Protein AF-A0A653CVF6-F1 (afdb_monomer_lite)

Sequence (387 aa):
MKTRGYSENIIELCKRVDDKYLALLEDASQYLYGKEYNTDMNFNVKDFKFKRKFVDRNDIENHLSHECTITSTSISDYILNSLPCSSTDSDLVTKSVVGARFLEAVSFLCPHFQRCCTLDNVTNKWSKVCDRFSQASNTLWQNWLENEVRQTEVTCEKLQDISQRKMISIYTRWDEIEIQEQTDDEKVFKSQIRVPLKPSLTLSEILDQLNENLSKVLPHTLPKQVYLQFIEKNVFAILRHYKIYAESDLNQKQALQFLFDVKFLATFCIPRENSQLVTYSQDICDKFRSKVDPFDLDVFYPYLQSNVKRAVGQSQIILGCLLPSSHHLASLGISEKNKEQEQNPSLLALSTPSITTWFSLLPISVPTPKSAAGQLTSKKSAKHYSI

Organism: Callosobruchus maculatus (NCBI:txid64391)

InterPro domains:
  IPR033370 Conserved oligomeric Golgi complex subunit 1 [PTHR31658] (1-383)

Secondary structure (DSSP, 8-state):
-------HHHHHHHHHHHHHHHHHHHHHHHHHHSS---TT--S----TTTTTT-TTHHHHHHHHHHHHHHHHHHHHHHHHHHGGG-SSHHHHHHHHHHHHHHHHHHHHH-HHHHHHHHTTS-HHHHHHHHHHHHHHHHHHHHHHHHHHHHHHHHHHHGGG---HHHHHHHPPPEEEEEEEEE-TTS-EEEEEEEEE-S--HHHHHHHHHHHHHHHHH-GGGS-HHHHHHHHHHHHHHHHHHHHHHHHS---HHHHHHHHHHHHHHHHHT--TT-HHHHHHHHHHHHHHHTTS-HHHHHHHHHHHHHHHHHHHHHHTTTSGGG-S-HHHHHTTTTTTSGGGT-SS--SSTT-PPPSS-SSPPP-------------------------

pLDDT: mean 73.24, std 17.96, range [27.92, 94.69]

Radius of gyration: 32.8 Å; chains: 1; bounding box: 79×92×91 Å

Foldseek 3Di:
DPCLPDDPVLLVVLVVVLVVLQVVVQVLCCVQPVDGDDPPDPLPPPPPVSCPPCVCNLVVLVVLLVVLLVVLVVLLVCLVVVLVPDPDLVVSLVSLLNLLSSLVCNLPSRVSSQCSNCSNVPNVSSVVSNVSSNVSSVVSLVSNLVVLLVVLLVLLVVVVCPPPVVVVQFDDAWDWDWDWDDDPPRDTDTDIDTAHQEATPSLVVSLLVLLVSCVVSPLVNDDLVSLLCSLVSSLVSNLVSLQVVLPDQDDQRRLRNSLLNLLLSCLQQNAPVCVPSNVSSVVSNVSSVVNHDPVSCVVHVVVSVVSSLVRSLLCCVVSVSSGSDPVSNVVSVSPPPCPVPPPDDDNDVPDDDDVDDPDDPDDPPDPDDDDDDDDDDDDDDDDDDDD

Structure (mmCIF, N/CA/C/O backbone):
data_AF-A0A653CVF6-F1
#
_entry.id   AF-A0A653CVF6-F1
#
loop_
_atom_site.group_PDB
_atom_site.id
_atom_site.type_symbol
_atom_site.label_atom_id
_atom_site.label_alt_id
_atom_site.label_comp_id
_atom_site.label_asym_id
_atom_site.label_entity_id
_atom_site.label_seq_id
_atom_site.pdbx_PDB_ins_code
_atom_site.Cartn_x
_atom_site.Cartn_y
_atom_site.Cartn_z
_atom_site.occupancy
_atom_site.B_iso_or_equiv
_atom_site.auth_seq_id
_atom_site.auth_comp_id
_atom_site.auth_asym_id
_atom_site.auth_atom_id
_atom_site.pdbx_PDB_model_num
ATOM 1 N N . MET A 1 1 ? 8.996 -17.954 -12.854 1.00 39.12 1 MET A N 1
ATOM 2 C CA . MET A 1 1 ? 8.985 -16.492 -13.079 1.00 39.12 1 MET A CA 1
ATOM 3 C C . MET A 1 1 ? 7.988 -15.878 -12.113 1.00 39.12 1 MET A C 1
ATOM 5 O O . MET A 1 1 ? 6.838 -16.289 -12.140 1.00 39.12 1 MET A O 1
ATOM 9 N N . LYS A 1 2 ? 8.411 -14.978 -11.214 1.00 41.69 2 LYS A N 1
ATOM 10 C CA . LYS A 1 2 ? 7.461 -14.236 -10.366 1.00 41.69 2 LYS A CA 1
ATOM 11 C C . LYS A 1 2 ? 6.550 -13.440 -11.304 1.00 41.69 2 LYS A C 1
ATOM 13 O O . LYS A 1 2 ? 7.068 -12.727 -12.158 1.00 41.69 2 LYS A O 1
ATOM 18 N N . THR A 1 3 ? 5.239 -13.602 -11.201 1.00 53.44 3 THR A N 1
ATOM 19 C CA . THR A 1 3 ? 4.249 -12.828 -11.957 1.00 53.44 3 THR A CA 1
ATOM 20 C C . THR A 1 3 ? 4.376 -11.362 -11.552 1.00 53.44 3 THR A C 1
ATOM 22 O O . THR A 1 3 ? 3.858 -10.945 -10.525 1.00 53.44 3 THR A O 1
ATOM 25 N N . ARG A 1 4 ? 5.138 -10.579 -12.322 1.00 65.06 4 ARG A N 1
ATOM 26 C CA . ARG A 1 4 ? 5.381 -9.150 -12.052 1.00 65.06 4 ARG A CA 1
ATOM 27 C C . ARG A 1 4 ? 4.236 -8.240 -12.516 1.00 65.06 4 ARG A C 1
ATOM 29 O O . ARG A 1 4 ? 4.361 -7.027 -12.432 1.00 65.06 4 ARG A O 1
ATOM 36 N N . GLY A 1 5 ? 3.135 -8.834 -12.987 1.00 64.81 5 GLY A N 1
ATOM 37 C CA . GLY A 1 5 ? 1.898 -8.141 -13.357 1.00 64.81 5 GLY A CA 1
ATOM 38 C C . GLY A 1 5 ? 2.063 -7.076 -14.439 1.00 64.81 5 GLY A C 1
ATOM 39 O O . GLY A 1 5 ? 1.361 -6.072 -14.406 1.00 64.81 5 GLY A O 1
ATOM 40 N N . TYR A 1 6 ? 2.993 -7.264 -15.380 1.00 78.06 6 TYR A N 1
ATOM 41 C CA . TYR A 1 6 ? 3.102 -6.374 -16.534 1.00 78.06 6 TYR A CA 1
ATOM 42 C C . TYR A 1 6 ? 1.909 -6.585 -17.468 1.00 78.06 6 TYR A C 1
ATOM 44 O O . TYR A 1 6 ? 1.552 -7.724 -17.772 1.00 78.06 6 TYR A O 1
ATOM 52 N N . SER A 1 7 ? 1.306 -5.490 -17.928 1.00 81.69 7 SER A N 1
ATOM 53 C CA . SER A 1 7 ? 0.265 -5.545 -18.951 1.00 81.69 7 SER A CA 1
ATOM 54 C C . SER A 1 7 ? 0.862 -5.910 -20.312 1.00 81.69 7 SER A C 1
ATOM 56 O O . SER A 1 7 ? 2.024 -5.612 -20.596 1.00 81.69 7 SER A O 1
ATOM 58 N N . GLU A 1 8 ? 0.057 -6.528 -21.175 1.00 82.69 8 GLU A N 1
ATOM 59 C CA . GLU A 1 8 ? 0.472 -6.934 -22.524 1.00 82.69 8 GLU A CA 1
ATOM 60 C C . GLU A 1 8 ? 1.000 -5.751 -23.351 1.00 82.69 8 GLU A C 1
ATOM 62 O O . GLU A 1 8 ? 2.041 -5.860 -23.995 1.00 82.69 8 GLU A O 1
ATOM 67 N N . ASN A 1 9 ? 0.378 -4.578 -23.208 1.00 84.69 9 ASN A N 1
ATOM 68 C CA . ASN A 1 9 ? 0.816 -3.341 -23.860 1.00 84.69 9 ASN A CA 1
ATOM 69 C C . ASN A 1 9 ? 2.223 -2.901 -23.422 1.00 84.69 9 ASN A C 1
ATOM 71 O O . ASN A 1 9 ? 3.008 -2.440 -24.248 1.00 84.69 9 ASN A O 1
ATOM 75 N N . ILE A 1 10 ? 2.559 -3.038 -22.132 1.00 83.62 10 ILE A N 1
ATOM 76 C CA . ILE A 1 10 ? 3.904 -2.709 -21.629 1.00 83.62 10 ILE A CA 1
ATOM 77 C C . ILE A 1 10 ? 4.922 -3.704 -22.186 1.00 83.62 10 ILE A C 1
ATOM 79 O O . ILE A 1 10 ? 6.012 -3.303 -22.585 1.00 83.62 10 ILE A O 1
ATOM 83 N N . ILE A 1 11 ? 4.561 -4.987 -22.262 1.00 84.94 11 ILE A N 1
ATOM 84 C CA . ILE A 1 11 ? 5.428 -6.025 -22.827 1.00 84.94 11 ILE A CA 1
ATOM 85 C C . ILE A 1 11 ? 5.694 -5.753 -24.312 1.00 84.94 11 ILE A C 1
ATOM 87 O O . ILE A 1 11 ? 6.844 -5.806 -24.740 1.00 84.94 11 ILE A O 1
ATOM 91 N N . GLU A 1 12 ? 4.664 -5.429 -25.095 1.00 86.38 12 GLU A N 1
ATOM 92 C CA . GLU A 1 12 ? 4.825 -5.036 -26.498 1.00 86.38 12 GLU A CA 1
ATOM 93 C C . GLU A 1 12 ? 5.693 -3.789 -26.657 1.00 86.38 12 GLU A C 1
ATOM 95 O O . GLU A 1 12 ? 6.553 -3.747 -27.536 1.00 86.38 12 GLU A O 1
ATOM 100 N N . LEU A 1 13 ? 5.495 -2.777 -25.810 1.00 85.75 13 LEU A N 1
ATOM 101 C CA . LEU A 1 13 ? 6.293 -1.558 -25.856 1.00 85.75 13 LEU A CA 1
ATOM 102 C C . LEU A 1 13 ? 7.770 -1.853 -25.564 1.00 85.75 13 LEU A C 1
ATOM 104 O O . LEU A 1 13 ? 8.637 -1.395 -26.307 1.00 85.75 13 LEU A O 1
ATOM 108 N N . CYS A 1 14 ? 8.059 -2.657 -24.536 1.00 85.19 14 CYS A N 1
ATOM 109 C CA . CYS A 1 14 ? 9.417 -3.102 -24.230 1.00 85.19 14 CYS A CA 1
ATOM 110 C C . CYS A 1 14 ? 10.033 -3.894 -25.389 1.00 85.19 14 CYS A C 1
ATOM 112 O O . CYS A 1 14 ? 11.186 -3.640 -25.721 1.00 85.19 14 CYS A O 1
ATOM 114 N N . LYS A 1 15 ? 9.273 -4.780 -26.049 1.00 85.88 15 LYS A N 1
ATOM 115 C CA . LYS A 1 15 ? 9.740 -5.506 -27.244 1.00 85.88 15 LYS A CA 1
ATOM 116 C C . LYS A 1 15 ? 10.116 -4.556 -28.377 1.00 85.88 15 LYS A C 1
ATOM 118 O O . LYS A 1 15 ? 11.234 -4.617 -28.854 1.00 85.88 15 LYS A O 1
ATOM 123 N N . ARG A 1 16 ? 9.248 -3.600 -28.734 1.00 87.06 16 ARG A N 1
ATOM 124 C CA . ARG A 1 16 ? 9.542 -2.624 -29.806 1.00 87.06 16 ARG A CA 1
ATOM 125 C C . ARG A 1 16 ? 10.779 -1.775 -29.514 1.00 87.06 16 ARG A C 1
ATOM 127 O O . ARG A 1 16 ? 11.467 -1.351 -30.438 1.00 87.06 16 ARG A O 1
ATOM 134 N N . VAL A 1 17 ? 11.023 -1.459 -28.242 1.00 84.06 17 VAL A N 1
ATOM 135 C CA . VAL A 1 17 ? 12.241 -0.757 -27.820 1.00 84.06 17 VAL A CA 1
ATOM 136 C C . VAL A 1 17 ? 13.450 -1.679 -27.958 1.00 84.06 17 VAL A C 1
ATOM 138 O O . VAL A 1 17 ? 14.455 -1.275 -28.535 1.00 84.06 17 VAL A O 1
ATOM 141 N N . ASP A 1 18 ? 13.346 -2.915 -27.478 1.00 86.38 18 ASP A N 1
ATOM 142 C CA . ASP A 1 18 ? 14.430 -3.895 -27.512 1.00 86.38 18 ASP A CA 1
ATOM 143 C C . ASP A 1 18 ? 14.799 -4.319 -28.944 1.00 86.38 18 ASP A C 1
ATOM 145 O O . ASP A 1 18 ? 15.982 -4.420 -29.245 1.00 86.38 18 ASP A O 1
ATOM 149 N N . ASP A 1 19 ? 13.828 -4.435 -29.856 1.00 85.56 19 ASP A N 1
ATOM 150 C CA . ASP A 1 19 ? 14.039 -4.736 -31.281 1.00 85.56 19 ASP A CA 1
ATOM 151 C C . ASP A 1 19 ? 14.882 -3.654 -31.977 1.00 85.56 19 ASP A C 1
ATOM 153 O O . ASP A 1 19 ? 15.733 -3.952 -32.815 1.00 85.56 19 ASP A O 1
ATOM 157 N N . LYS A 1 20 ? 14.704 -2.378 -31.602 1.00 86.00 20 LYS A N 1
ATOM 158 C CA . LYS A 1 20 ? 15.551 -1.286 -32.112 1.00 86.00 20 LYS A CA 1
ATOM 159 C C . LYS A 1 20 ? 16.989 -1.414 -31.622 1.00 86.00 20 LYS A C 1
ATOM 161 O O . LYS A 1 20 ? 17.917 -1.145 -32.378 1.00 86.00 20 LYS A O 1
ATOM 166 N N . TYR A 1 21 ? 17.177 -1.818 -30.367 1.00 82.81 21 TYR A N 1
ATOM 167 C CA . TYR A 1 21 ? 18.512 -2.068 -29.827 1.00 82.81 21 TYR A CA 1
ATOM 168 C C . TYR A 1 21 ? 19.134 -3.346 -30.397 1.00 82.81 21 TYR A C 1
ATOM 170 O O . TYR A 1 21 ? 20.346 -3.382 -30.572 1.00 82.81 21 TYR A O 1
ATOM 178 N N . LEU A 1 22 ? 18.333 -4.353 -30.748 1.00 84.00 22 LEU A N 1
ATOM 179 C CA . LEU A 1 22 ? 18.788 -5.537 -31.472 1.00 84.00 22 LEU A CA 1
ATOM 180 C C . LEU A 1 22 ? 19.330 -5.158 -32.853 1.00 84.00 22 LEU A C 1
ATOM 182 O O . LEU A 1 22 ? 20.460 -5.527 -33.153 1.00 84.00 22 LEU A O 1
ATOM 186 N N . ALA A 1 23 ? 18.602 -4.356 -33.636 1.00 84.06 23 ALA A N 1
ATOM 187 C CA . ALA A 1 23 ? 19.083 -3.886 -34.940 1.00 84.06 23 ALA A CA 1
ATOM 188 C C . ALA A 1 23 ? 20.406 -3.101 -34.817 1.00 84.06 23 ALA A C 1
ATOM 190 O O . ALA A 1 23 ? 21.354 -3.338 -35.559 1.00 84.06 23 ALA A O 1
ATOM 191 N N . LEU A 1 24 ? 20.518 -2.229 -33.805 1.00 81.50 24 LEU A N 1
ATOM 192 C CA . LEU A 1 24 ? 21.765 -1.509 -33.517 1.00 81.50 24 LEU A CA 1
ATOM 193 C C . LEU A 1 24 ? 22.919 -2.447 -33.129 1.00 81.50 24 LEU A C 1
ATOM 195 O O . LEU A 1 24 ? 24.070 -2.185 -33.480 1.00 81.50 24 LEU A O 1
ATOM 199 N N . LEU A 1 25 ? 22.638 -3.532 -32.402 1.00 79.00 25 LEU A N 1
ATOM 200 C CA . LEU A 1 25 ? 23.643 -4.543 -32.066 1.00 79.00 25 LEU A CA 1
ATOM 201 C C . LEU A 1 25 ? 24.047 -5.384 -33.273 1.00 79.00 25 LEU A C 1
ATOM 203 O O . LEU A 1 25 ? 25.220 -5.733 -33.372 1.00 79.00 25 LEU A O 1
ATOM 207 N N . GLU A 1 26 ? 23.117 -5.708 -34.169 1.00 80.12 26 GLU A N 1
ATOM 208 C CA . GLU A 1 26 ? 23.401 -6.388 -35.433 1.00 80.12 26 GLU A CA 1
ATOM 209 C C . GLU A 1 26 ? 24.352 -5.547 -36.286 1.00 80.12 26 GLU A C 1
ATOM 211 O O . GLU A 1 26 ? 25.441 -6.025 -36.618 1.00 80.12 26 GLU A O 1
ATOM 216 N N . ASP A 1 27 ? 24.029 -4.270 -36.495 1.00 79.12 27 ASP A N 1
ATOM 217 C CA . ASP A 1 27 ? 24.867 -3.320 -37.231 1.00 79.12 27 ASP A CA 1
ATOM 218 C C . ASP A 1 27 ? 26.254 -3.164 -36.586 1.00 79.12 27 ASP A C 1
ATOM 220 O O . ASP A 1 27 ? 27.289 -3.283 -37.251 1.00 79.12 27 ASP A O 1
ATOM 224 N N . ALA A 1 28 ? 26.300 -2.966 -35.263 1.00 74.88 28 ALA A N 1
ATOM 225 C CA . ALA A 1 28 ? 27.556 -2.857 -34.525 1.00 74.88 28 ALA A CA 1
ATOM 226 C C . ALA A 1 28 ? 28.368 -4.161 -34.585 1.00 74.88 28 ALA A C 1
ATOM 228 O O . ALA A 1 28 ? 29.595 -4.125 -34.703 1.00 74.88 28 ALA A O 1
ATOM 229 N N . SER A 1 29 ? 27.713 -5.325 -34.535 1.00 73.12 29 SER A N 1
ATOM 230 C CA . SER A 1 29 ? 28.379 -6.627 -34.603 1.00 73.12 29 SER A CA 1
ATOM 231 C C . SER A 1 29 ? 28.977 -6.899 -35.983 1.00 73.12 29 SER A C 1
ATOM 233 O O . SER A 1 29 ? 30.125 -7.341 -36.089 1.00 73.12 29 SER A O 1
ATOM 235 N N . GLN A 1 30 ? 28.255 -6.544 -37.044 1.00 75.25 30 GLN A N 1
ATOM 236 C CA . GLN A 1 30 ? 28.721 -6.680 -38.413 1.00 75.25 30 GLN A CA 1
ATOM 237 C C . GLN A 1 30 ? 29.883 -5.721 -38.690 1.00 75.25 30 GLN A C 1
ATOM 239 O O . GLN A 1 30 ? 30.885 -6.134 -39.275 1.00 75.25 30 GLN A O 1
ATOM 244 N N . TYR A 1 31 ? 29.800 -4.478 -38.207 1.00 72.00 31 TYR A N 1
ATOM 245 C CA . TYR A 1 31 ? 30.852 -3.477 -38.384 1.00 72.00 31 TYR A CA 1
ATOM 246 C C . TYR A 1 31 ? 32.127 -3.804 -37.591 1.00 72.00 31 TYR A C 1
ATOM 248 O O . TYR A 1 31 ? 33.230 -3.736 -38.130 1.00 72.00 31 TYR A O 1
ATOM 256 N N . LEU A 1 32 ? 31.997 -4.197 -36.319 1.00 67.00 32 LEU A N 1
ATOM 257 C CA . LEU A 1 32 ? 33.141 -4.401 -35.421 1.00 67.00 32 LEU A CA 1
ATOM 258 C C . LEU A 1 32 ? 33.745 -5.812 -35.505 1.00 67.00 32 LEU A C 1
ATOM 260 O O . LEU A 1 32 ? 34.948 -5.985 -35.285 1.00 67.00 32 LEU A O 1
ATOM 264 N N . TYR A 1 33 ? 32.926 -6.827 -35.797 1.00 65.00 33 TYR A N 1
ATOM 265 C CA . TYR A 1 33 ? 33.318 -8.240 -35.728 1.00 65.00 33 TYR A CA 1
ATOM 266 C C . TYR A 1 33 ? 33.161 -8.988 -37.057 1.00 65.00 33 TYR A C 1
ATOM 268 O O . TYR A 1 33 ? 33.697 -10.092 -37.182 1.00 65.00 33 TYR A O 1
ATOM 276 N N . GLY A 1 34 ? 32.480 -8.410 -38.057 1.00 60.09 34 GLY A N 1
ATOM 277 C CA . GLY A 1 34 ? 32.252 -9.048 -39.359 1.00 60.09 34 GLY A CA 1
ATOM 278 C C . GLY A 1 34 ? 31.435 -10.339 -39.267 1.00 60.09 34 GLY A C 1
ATOM 279 O O . GLY A 1 34 ? 31.593 -11.218 -40.113 1.00 60.09 34 GLY A O 1
ATOM 280 N N . LYS A 1 35 ? 30.628 -10.486 -38.211 1.00 62.09 35 LYS A N 1
ATOM 281 C CA . LYS A 1 35 ? 29.775 -11.649 -37.947 1.00 62.09 35 LYS A CA 1
ATOM 282 C C . LYS A 1 35 ? 28.367 -11.179 -37.613 1.00 62.09 35 LYS A C 1
ATOM 284 O O . LYS A 1 35 ? 28.218 -10.136 -36.987 1.00 62.09 35 LYS A O 1
ATOM 289 N N . GLU A 1 36 ? 27.378 -11.982 -37.989 1.00 60.78 36 GLU A N 1
ATOM 290 C CA . GLU A 1 36 ? 25.995 -11.800 -37.550 1.00 60.78 36 GLU A CA 1
ATOM 291 C C . GLU A 1 36 ? 25.907 -11.936 -36.024 1.00 60.78 36 GLU A C 1
ATOM 293 O O . GLU A 1 36 ? 26.596 -12.766 -35.409 1.00 60.78 36 GLU A O 1
ATOM 298 N N . TYR A 1 37 ? 25.084 -11.088 -35.412 1.00 55.59 37 TYR A N 1
ATOM 299 C CA . TYR A 1 37 ? 24.866 -11.085 -33.975 1.00 55.59 37 TYR A CA 1
ATOM 300 C C . TYR A 1 37 ? 24.280 -12.426 -33.528 1.00 55.59 37 TYR A C 1
ATOM 302 O O . TYR A 1 37 ? 23.268 -12.890 -34.042 1.00 55.59 37 TYR A O 1
ATOM 310 N N . ASN A 1 38 ? 24.903 -13.046 -32.528 1.00 59.31 38 ASN A N 1
ATOM 311 C CA . ASN A 1 38 ? 24.331 -14.192 -31.837 1.00 59.31 38 ASN A CA 1
ATOM 312 C C . ASN A 1 38 ? 24.291 -13.875 -30.342 1.00 59.31 38 ASN A C 1
ATOM 314 O O . ASN A 1 38 ? 25.225 -13.285 -29.790 1.00 59.31 38 ASN A O 1
ATOM 318 N N . THR A 1 39 ? 23.208 -14.271 -29.680 1.00 55.06 39 THR A N 1
ATOM 319 C CA . THR A 1 39 ? 22.993 -14.084 -28.250 1.00 55.06 39 THR A CA 1
ATOM 320 C C . THR A 1 39 ? 24.139 -14.684 -27.412 1.00 55.06 39 THR A C 1
ATOM 322 O O . THR A 1 39 ? 24.412 -14.181 -26.327 1.00 55.06 39 THR A O 1
ATOM 325 N N . ASP A 1 40 ? 24.903 -15.643 -27.938 1.00 51.53 40 ASP A N 1
ATOM 326 C CA . ASP A 1 40 ? 26.070 -16.246 -27.272 1.00 51.53 40 ASP A CA 1
ATOM 327 C C . ASP A 1 40 ? 27.436 -15.664 -27.697 1.00 51.53 40 ASP A C 1
ATOM 329 O O . ASP A 1 40 ? 28.491 -16.199 -27.340 1.00 51.53 40 ASP A O 1
ATOM 333 N N . MET A 1 41 ? 27.463 -14.562 -28.459 1.00 52.47 41 MET A N 1
ATOM 334 C CA . MET A 1 41 ? 28.719 -13.906 -28.834 1.00 52.47 41 MET A CA 1
ATOM 335 C C . MET A 1 41 ? 29.423 -13.328 -27.604 1.00 52.47 41 MET A C 1
ATOM 337 O O . MET A 1 41 ? 29.082 -12.263 -27.091 1.00 52.47 41 MET A O 1
ATOM 341 N N . ASN A 1 42 ? 30.493 -13.995 -27.178 1.00 51.53 42 ASN A N 1
ATOM 342 C CA . ASN A 1 42 ? 31.509 -13.368 -26.349 1.00 51.53 42 ASN A CA 1
ATOM 343 C C . ASN A 1 42 ? 32.261 -12.335 -27.200 1.00 51.53 42 ASN A C 1
ATOM 345 O O . ASN A 1 42 ? 33.157 -12.682 -27.970 1.00 51.53 42 ASN A O 1
ATOM 349 N N . PHE A 1 43 ? 31.961 -11.050 -26.994 1.00 53.44 43 PHE A N 1
ATOM 350 C CA . PHE A 1 43 ? 32.685 -9.898 -27.565 1.00 53.44 43 PHE A CA 1
ATOM 351 C C . PHE A 1 43 ? 34.188 -9.862 -27.203 1.00 53.44 43 PHE A C 1
ATOM 353 O O . PHE A 1 43 ? 34.980 -9.080 -27.739 1.00 53.44 43 PHE A O 1
ATOM 360 N N . ASN A 1 44 ? 34.615 -10.786 -26.341 1.00 46.25 44 ASN A N 1
ATOM 361 C CA . ASN A 1 44 ? 35.980 -11.054 -25.912 1.00 46.25 44 ASN A CA 1
ATOM 362 C C . ASN A 1 44 ? 36.808 -11.811 -26.976 1.00 46.25 44 ASN A C 1
ATOM 364 O O . ASN A 1 44 ? 37.510 -12.780 -26.679 1.00 46.25 44 ASN A O 1
ATOM 368 N N . VAL A 1 45 ? 36.741 -11.380 -28.238 1.00 49.06 45 VAL A N 1
ATOM 369 C CA . VAL A 1 45 ? 37.607 -11.905 -29.300 1.00 49.06 45 VAL A CA 1
ATOM 370 C C . VAL A 1 45 ? 39.031 -11.393 -29.050 1.00 49.06 45 VAL A C 1
ATOM 372 O O . VAL A 1 45 ? 39.417 -10.313 -29.495 1.00 49.06 45 VAL A O 1
ATOM 375 N N . LYS A 1 46 ? 39.832 -12.177 -28.316 1.00 47.00 46 LYS A N 1
ATOM 376 C CA . LYS A 1 46 ? 41.280 -11.974 -28.117 1.00 47.00 46 LYS A CA 1
ATOM 377 C C . LYS A 1 46 ? 42.100 -12.360 -29.361 1.00 47.00 46 LYS A C 1
ATOM 379 O O . LYS A 1 46 ? 43.237 -12.804 -29.230 1.00 47.00 46 LYS A O 1
ATOM 384 N N . ASP A 1 47 ? 41.568 -12.178 -30.569 1.00 46.69 47 ASP A N 1
ATOM 385 C CA . ASP A 1 47 ? 42.369 -12.355 -31.779 1.00 46.69 47 ASP A CA 1
ATOM 386 C C . ASP A 1 47 ? 43.205 -11.102 -32.035 1.00 46.69 47 ASP A C 1
ATOM 388 O O . ASP A 1 47 ? 42.730 -10.067 -32.508 1.00 46.69 47 ASP A O 1
ATOM 392 N N . PHE A 1 48 ? 44.505 -11.216 -31.766 1.00 47.06 48 PHE A N 1
ATOM 393 C CA . PHE A 1 48 ? 45.507 -10.187 -32.054 1.00 47.06 48 PHE A CA 1
ATOM 394 C C . PHE A 1 48 ? 45.544 -9.768 -33.540 1.00 47.06 48 PHE A C 1
ATOM 396 O O . PHE A 1 48 ? 46.019 -8.677 -33.849 1.00 47.06 48 PHE A O 1
ATOM 403 N N . LYS A 1 49 ? 45.003 -10.588 -34.457 1.00 52.19 49 LYS A N 1
ATOM 404 C CA . LYS A 1 49 ? 44.847 -10.254 -35.885 1.00 52.19 49 LYS A CA 1
ATOM 405 C C . LYS A 1 49 ? 43.653 -9.330 -36.181 1.00 52.19 49 LYS A C 1
ATOM 407 O O . LYS A 1 49 ? 43.711 -8.594 -37.160 1.00 52.19 49 LYS A O 1
ATOM 412 N N . PHE A 1 50 ? 42.614 -9.321 -35.341 1.00 51.53 50 PHE A N 1
ATOM 413 C CA . PHE A 1 50 ? 41.429 -8.462 -35.502 1.00 51.53 50 PHE A CA 1
ATOM 414 C C . PHE A 1 50 ? 41.603 -7.072 -34.875 1.00 51.53 50 PHE A C 1
ATOM 416 O O . PHE A 1 50 ? 41.066 -6.098 -35.395 1.00 51.53 50 PHE A O 1
ATOM 423 N N . LYS A 1 51 ? 42.430 -6.944 -33.827 1.00 50.19 51 LYS A N 1
ATOM 424 C CA . LYS A 1 51 ? 42.731 -5.654 -33.171 1.00 50.19 51 LYS A CA 1
ATOM 425 C C . LYS A 1 51 ? 43.346 -4.587 -34.087 1.00 50.19 51 LYS A C 1
ATOM 427 O O . LYS A 1 51 ? 43.308 -3.416 -33.741 1.00 50.19 51 LYS A O 1
ATOM 432 N N . ARG A 1 52 ? 43.933 -4.969 -35.228 1.00 47.38 52 ARG A N 1
ATOM 433 C CA . ARG A 1 52 ? 44.557 -4.028 -36.179 1.00 47.38 52 ARG A CA 1
ATOM 434 C C . ARG A 1 52 ? 43.635 -3.568 -37.315 1.00 47.38 52 ARG A C 1
ATOM 436 O O . ARG A 1 52 ? 44.048 -2.698 -38.069 1.00 47.38 52 ARG A O 1
ATOM 443 N N . LYS A 1 53 ? 42.437 -4.150 -37.476 1.00 53.16 53 LYS A N 1
ATOM 444 C CA . LYS A 1 53 ? 41.527 -3.801 -38.586 1.00 53.16 53 LYS A CA 1
ATOM 445 C C . LYS A 1 5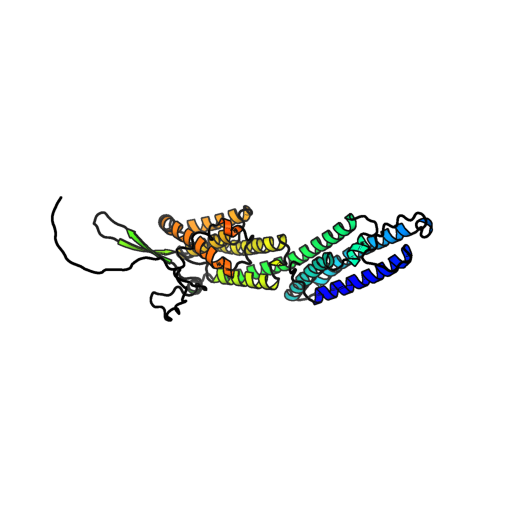3 ? 40.586 -2.633 -38.283 1.00 53.16 53 LYS A C 1
ATOM 447 O O . LYS A 1 53 ? 40.189 -1.956 -39.220 1.00 53.16 53 LYS A O 1
ATOM 452 N N . PHE A 1 54 ? 40.274 -2.377 -37.013 1.00 58.81 54 PHE A N 1
ATOM 453 C CA . PHE A 1 54 ? 39.336 -1.327 -36.609 1.00 58.81 54 PHE A CA 1
ATOM 454 C C . PHE A 1 54 ? 39.930 -0.535 -35.441 1.00 58.81 54 PHE A C 1
ATOM 456 O O . PHE A 1 54 ? 39.846 -0.960 -34.289 1.00 58.81 54 PHE A O 1
ATOM 463 N N . VAL A 1 55 ? 40.590 0.582 -35.760 1.00 60.62 55 VAL A N 1
ATOM 464 C CA . VAL A 1 55 ? 41.216 1.491 -34.780 1.00 60.62 55 VAL A CA 1
ATOM 465 C C . VAL A 1 55 ? 40.154 2.121 -33.867 1.00 60.62 55 VAL A C 1
ATOM 467 O O . VAL A 1 55 ? 40.384 2.248 -32.669 1.00 60.62 55 VAL A O 1
ATOM 470 N N . ASP A 1 56 ? 38.955 2.355 -34.404 1.00 68.00 56 ASP A N 1
ATOM 471 C CA . ASP A 1 56 ? 37.856 3.057 -33.728 1.00 68.00 56 ASP A CA 1
ATOM 472 C C . ASP A 1 56 ? 36.976 2.141 -32.861 1.00 68.00 56 ASP A C 1
ATOM 474 O O . ASP A 1 56 ? 35.944 2.566 -32.348 1.00 68.00 56 ASP A O 1
ATOM 478 N N . ARG A 1 57 ? 37.341 0.860 -32.687 1.00 69.25 57 ARG A N 1
ATOM 479 C CA . ARG A 1 57 ? 36.498 -0.116 -31.970 1.00 69.25 57 ARG A CA 1
ATOM 480 C C . ARG A 1 57 ? 36.138 0.353 -30.561 1.00 69.25 57 ARG A C 1
ATOM 482 O O . ARG A 1 57 ? 34.975 0.314 -30.180 1.00 69.25 57 ARG A O 1
ATOM 489 N N . ASN A 1 58 ? 37.141 0.788 -29.806 1.00 71.25 58 ASN A N 1
ATOM 490 C CA . ASN A 1 58 ? 36.944 1.237 -28.433 1.00 71.25 58 ASN A CA 1
ATOM 491 C C . ASN A 1 58 ? 36.151 2.554 -28.382 1.00 71.25 58 ASN A C 1
ATOM 493 O O . ASN A 1 58 ? 35.407 2.780 -27.436 1.00 71.25 58 ASN A O 1
ATOM 497 N N . ASP A 1 59 ? 36.271 3.410 -29.397 1.00 74.44 59 ASP A N 1
ATOM 498 C CA . ASP A 1 59 ? 35.555 4.686 -29.448 1.00 74.44 59 ASP A CA 1
ATOM 499 C C . ASP A 1 59 ? 34.075 4.484 -29.793 1.00 74.44 59 ASP A C 1
ATOM 501 O O . ASP A 1 59 ? 33.214 5.124 -29.196 1.00 74.44 59 ASP A O 1
ATOM 505 N N . ILE A 1 60 ? 33.762 3.529 -30.674 1.00 75.69 60 ILE A N 1
ATOM 506 C CA . ILE A 1 60 ? 32.386 3.150 -31.025 1.00 75.69 60 ILE A CA 1
ATOM 507 C C . ILE A 1 60 ? 31.691 2.438 -29.857 1.00 75.69 60 ILE A C 1
ATOM 509 O O . ILE A 1 60 ? 30.542 2.757 -29.556 1.00 75.69 60 ILE A O 1
ATOM 513 N N . GLU A 1 61 ? 32.372 1.512 -29.170 1.00 73.12 61 GLU A N 1
ATOM 514 C CA . GLU A 1 61 ? 31.825 0.837 -27.980 1.00 73.12 61 GLU A CA 1
ATOM 515 C C . GLU A 1 61 ? 31.539 1.863 -26.853 1.00 73.12 61 GLU A C 1
ATOM 517 O O . GLU A 1 61 ? 30.436 1.881 -26.288 1.00 73.12 61 GLU A O 1
ATOM 522 N N . ASN A 1 62 ? 32.458 2.815 -26.623 1.00 76.75 62 ASN A N 1
ATOM 523 C CA . ASN A 1 62 ? 32.268 3.893 -25.647 1.00 76.75 62 ASN A CA 1
ATOM 524 C C . ASN A 1 62 ? 31.183 4.897 -26.059 1.00 76.75 62 ASN A C 1
ATOM 526 O O . ASN A 1 62 ? 30.446 5.378 -25.196 1.00 76.75 62 ASN A O 1
ATOM 530 N N . HIS A 1 63 ? 31.066 5.217 -27.349 1.00 80.00 63 HIS A N 1
ATOM 531 C CA . HIS A 1 63 ? 30.016 6.096 -27.858 1.00 80.00 63 HIS A CA 1
ATOM 532 C C . HIS A 1 63 ? 28.637 5.447 -27.710 1.00 80.00 63 HIS A C 1
ATOM 534 O O . HIS A 1 63 ? 27.733 6.067 -27.159 1.00 80.00 63 HIS A O 1
ATOM 540 N N . LEU A 1 64 ? 28.486 4.175 -28.089 1.00 78.56 64 LEU A N 1
ATOM 541 C CA . LEU A 1 64 ? 27.222 3.447 -27.968 1.00 78.56 64 LEU A CA 1
ATOM 542 C C . LEU A 1 64 ? 26.765 3.336 -26.506 1.00 78.56 64 LEU A C 1
ATOM 544 O O . LEU A 1 64 ? 25.593 3.570 -26.202 1.00 78.56 64 LEU A O 1
ATOM 548 N N . SER A 1 65 ? 27.679 3.042 -25.577 1.00 76.94 65 SER A N 1
ATOM 549 C CA . SER A 1 65 ? 27.340 2.987 -24.150 1.00 76.94 65 SER A CA 1
ATOM 550 C C . SER A 1 65 ? 27.011 4.371 -23.565 1.00 76.94 65 SER A C 1
ATOM 552 O O . SER A 1 65 ? 26.145 4.489 -22.688 1.00 76.94 65 SER A O 1
ATOM 554 N N . HIS A 1 66 ? 27.655 5.431 -24.063 1.00 80.81 66 HIS A N 1
ATOM 555 C CA . HIS A 1 66 ? 27.351 6.812 -23.694 1.00 80.81 66 HIS A CA 1
ATOM 556 C C . HIS A 1 66 ? 25.965 7.242 -24.191 1.00 80.81 66 HIS A C 1
ATOM 558 O O . HIS A 1 66 ? 25.147 7.695 -23.388 1.00 80.81 66 HIS A O 1
ATOM 564 N N . GLU A 1 67 ? 25.656 7.001 -25.466 1.00 81.31 67 GLU A N 1
ATOM 565 C CA . GLU A 1 67 ? 24.356 7.304 -26.071 1.00 81.31 67 GLU A CA 1
ATOM 566 C C . GLU A 1 67 ? 23.218 6.515 -25.419 1.00 81.31 67 GLU A C 1
ATOM 568 O O . GLU A 1 67 ? 22.142 7.062 -25.178 1.00 81.31 67 GLU A O 1
ATOM 573 N N . CYS A 1 68 ? 23.445 5.257 -25.025 1.00 80.50 68 CYS A N 1
ATOM 574 C CA . CYS A 1 68 ? 22.450 4.499 -24.259 1.00 80.50 68 CYS A CA 1
ATOM 575 C C . CYS A 1 68 ? 22.172 5.138 -22.889 1.00 80.50 68 CYS A C 1
ATOM 577 O O . CYS A 1 68 ? 21.023 5.199 -22.443 1.00 80.50 68 CYS A O 1
ATOM 579 N N . THR A 1 69 ? 23.205 5.677 -22.236 1.00 80.44 69 THR A N 1
ATOM 580 C CA . THR A 1 69 ? 23.060 6.382 -20.955 1.00 80.44 69 THR A CA 1
ATOM 581 C C . THR A 1 69 ? 22.287 7.696 -21.130 1.00 80.44 69 THR A C 1
ATOM 583 O O . THR A 1 69 ? 21.380 7.985 -20.343 1.00 80.44 69 THR A O 1
ATOM 586 N N . ILE A 1 70 ? 22.570 8.465 -22.185 1.00 84.31 70 ILE A N 1
ATOM 587 C CA . ILE A 1 70 ? 21.824 9.690 -22.525 1.00 84.31 70 ILE A CA 1
ATOM 588 C C . ILE A 1 70 ? 20.375 9.363 -22.900 1.00 84.31 70 ILE A C 1
ATOM 590 O O . ILE A 1 70 ? 19.448 10.025 -22.439 1.00 84.31 70 ILE A O 1
ATOM 594 N N . THR A 1 71 ? 20.152 8.307 -23.675 1.00 82.75 71 THR A N 1
ATOM 595 C CA . THR A 1 71 ? 18.809 7.903 -24.101 1.00 82.75 71 THR A CA 1
ATOM 596 C C . THR A 1 71 ? 17.970 7.452 -22.907 1.00 82.75 71 THR A C 1
ATOM 598 O O . THR A 1 71 ? 16.834 7.891 -22.762 1.00 82.75 71 THR A O 1
ATOM 601 N N . SER A 1 72 ? 18.533 6.664 -21.980 1.00 82.50 72 SER A N 1
ATOM 602 C CA . SER A 1 72 ? 17.839 6.284 -20.734 1.00 82.50 72 SER A CA 1
ATOM 603 C C . SER A 1 72 ? 17.447 7.494 -19.880 1.00 82.50 72 SER A C 1
ATOM 605 O O . SER A 1 72 ? 16.361 7.547 -19.297 1.00 82.50 72 SER A O 1
ATOM 607 N N . THR A 1 73 ? 18.324 8.496 -19.860 1.00 82.88 73 THR A N 1
ATOM 608 C CA . THR A 1 73 ? 18.122 9.779 -19.193 1.00 82.88 73 THR A CA 1
ATOM 609 C C . THR A 1 73 ? 16.965 10.534 -19.835 1.00 82.88 73 THR A C 1
ATOM 611 O O . THR A 1 73 ? 16.009 10.880 -19.148 1.00 82.88 73 THR A O 1
ATOM 614 N N . SER A 1 74 ? 16.996 10.681 -21.157 1.00 86.38 74 SER A N 1
ATOM 615 C CA . SER A 1 74 ? 15.955 11.346 -21.936 1.00 86.38 74 SER A CA 1
ATOM 616 C C . SER A 1 74 ? 14.594 10.653 -21.817 1.00 86.38 74 SER A C 1
ATOM 618 O O . SER A 1 74 ? 13.589 11.333 -21.643 1.00 86.38 74 SER A O 1
ATOM 620 N N . ILE A 1 75 ? 14.548 9.314 -21.827 1.00 85.44 75 ILE A N 1
ATOM 621 C CA . ILE A 1 75 ? 13.311 8.542 -21.622 1.00 85.44 75 ILE A CA 1
ATOM 622 C C . ILE A 1 75 ? 12.728 8.816 -20.232 1.00 85.44 75 ILE A C 1
ATOM 624 O O . ILE A 1 75 ? 11.532 9.075 -20.108 1.00 85.44 75 ILE A O 1
ATOM 628 N N . SER A 1 76 ? 13.567 8.778 -19.193 1.00 85.75 76 SER A N 1
ATOM 629 C CA . SER A 1 76 ? 13.133 9.044 -17.816 1.00 85.75 76 SER A CA 1
ATOM 630 C C . SER A 1 76 ? 12.582 10.464 -17.679 1.00 85.75 76 SER A C 1
ATOM 632 O O . SER A 1 76 ? 11.493 10.659 -17.143 1.00 85.75 76 SER A O 1
ATOM 634 N N . ASP A 1 77 ? 13.305 11.445 -18.221 1.00 86.56 77 ASP A N 1
ATOM 635 C CA . ASP A 1 77 ? 12.936 12.857 -18.147 1.00 86.56 77 ASP A CA 1
ATOM 636 C C . ASP A 1 77 ? 11.681 13.145 -18.989 1.00 86.56 77 ASP A C 1
ATOM 638 O O . ASP A 1 77 ? 10.819 13.912 -18.568 1.00 86.56 77 ASP A O 1
ATOM 642 N N . TYR A 1 78 ? 11.514 12.489 -20.143 1.00 86.25 78 TYR A N 1
ATOM 643 C CA . TYR A 1 78 ? 10.303 12.582 -20.961 1.00 86.25 78 TYR A CA 1
ATOM 644 C C . TYR A 1 78 ? 9.075 12.063 -20.211 1.00 86.25 78 TYR A C 1
ATOM 646 O O . TYR A 1 78 ? 8.049 12.741 -20.174 1.00 86.25 78 TYR A O 1
ATOM 654 N N . ILE A 1 79 ? 9.176 10.894 -19.570 1.00 83.88 79 ILE A N 1
ATOM 655 C CA . ILE A 1 79 ? 8.065 10.322 -18.800 1.00 83.88 79 ILE A CA 1
ATOM 656 C C . ILE A 1 79 ? 7.698 11.255 -17.642 1.00 83.88 79 ILE A C 1
ATOM 658 O O . ILE A 1 79 ? 6.520 11.575 -17.480 1.00 83.88 79 ILE A O 1
ATOM 662 N N . LEU A 1 80 ? 8.687 11.765 -16.903 1.00 82.19 80 LEU A N 1
ATOM 663 C CA . LEU A 1 80 ? 8.461 12.700 -15.798 1.00 82.19 80 LEU A CA 1
ATOM 664 C C . LEU A 1 80 ? 7.838 14.030 -16.266 1.00 82.19 80 LEU A C 1
ATOM 666 O O . LEU A 1 80 ? 6.903 14.528 -15.643 1.00 82.19 80 LEU A O 1
ATOM 670 N N . ASN A 1 81 ? 8.288 14.576 -17.397 1.00 82.19 81 ASN A N 1
ATOM 671 C CA . ASN A 1 81 ? 7.778 15.838 -17.946 1.00 82.19 81 ASN A CA 1
ATOM 672 C C . ASN A 1 81 ? 6.450 15.694 -18.708 1.00 82.19 81 ASN A C 1
ATOM 674 O O . ASN A 1 81 ? 5.793 16.695 -18.978 1.00 82.19 81 ASN A O 1
ATOM 678 N N . SER A 1 82 ? 6.037 14.476 -19.066 1.00 73.94 82 SER A N 1
ATOM 679 C CA . SER A 1 82 ? 4.763 14.217 -19.758 1.00 73.94 82 SER A CA 1
ATOM 680 C C . SER A 1 82 ? 3.539 14.236 -18.828 1.00 73.94 82 SER A C 1
ATOM 682 O O . SER A 1 82 ? 2.400 14.336 -19.287 1.00 73.94 82 SER A O 1
ATOM 684 N N . LEU A 1 83 ? 3.767 14.169 -17.514 1.00 68.31 83 LEU A N 1
ATOM 685 C CA . LEU A 1 83 ? 2.735 14.091 -16.476 1.00 68.31 83 LEU A CA 1
ATOM 686 C C . LEU A 1 83 ? 1.960 15.395 -16.221 1.00 68.31 83 LEU A C 1
ATOM 688 O O . LEU A 1 83 ? 0.737 15.313 -16.107 1.00 68.31 83 LEU A O 1
ATOM 692 N N . PRO A 1 84 ? 2.580 16.594 -16.190 1.00 62.22 84 PRO A N 1
ATOM 693 C CA . PRO A 1 84 ? 1.871 17.847 -15.911 1.00 62.22 84 PRO A CA 1
ATOM 694 C C . PRO A 1 84 ? 0.868 18.255 -17.001 1.00 62.22 84 PRO A C 1
ATOM 696 O O . PRO A 1 84 ? 0.117 19.206 -16.818 1.00 62.22 84 PRO A O 1
ATOM 699 N N . CYS A 1 85 ? 0.872 17.584 -18.159 1.00 50.12 85 CYS A N 1
ATOM 700 C CA . CYS A 1 85 ? 0.117 18.000 -19.341 1.00 50.12 85 CYS A CA 1
ATOM 701 C C . CYS A 1 85 ? -1.323 17.436 -19.402 1.00 50.12 85 CYS A C 1
ATOM 703 O O . CYS A 1 85 ? -2.063 17.777 -20.321 1.00 50.12 85 CYS A O 1
ATOM 705 N N . SER A 1 86 ? -1.759 16.587 -18.454 1.00 52.31 86 SER A N 1
ATOM 706 C CA . SER A 1 86 ? -3.174 16.157 -18.366 1.00 52.31 86 SER A CA 1
ATOM 707 C C . SER A 1 86 ? -3.986 16.980 -17.377 1.00 52.31 86 SER A C 1
ATOM 709 O O . SER A 1 86 ? -3.588 17.174 -16.236 1.00 52.31 86 SER A O 1
ATOM 711 N N . SER A 1 87 ? -5.170 17.387 -17.822 1.00 54.81 87 SER A N 1
ATOM 712 C CA . SER A 1 87 ? -6.138 18.247 -17.139 1.00 54.81 87 SER A CA 1
ATOM 713 C C . SER A 1 87 ? -6.997 17.554 -16.065 1.00 54.81 87 SER A C 1
ATOM 715 O O . SER A 1 87 ? -7.900 18.192 -15.528 1.00 54.81 87 SER A O 1
ATOM 717 N N . THR A 1 88 ? -6.749 16.280 -15.732 1.00 66.00 88 THR A N 1
ATOM 718 C CA . THR A 1 88 ? -7.540 15.496 -14.761 1.00 66.00 88 THR A CA 1
ATOM 719 C C . THR A 1 88 ? -6.652 14.647 -13.834 1.00 66.00 88 THR A C 1
ATOM 721 O O . THR A 1 88 ? -5.717 13.975 -14.280 1.00 66.00 88 THR A O 1
ATOM 724 N N . ASP A 1 89 ? -6.967 14.638 -12.531 1.00 67.31 89 ASP A N 1
ATOM 725 C CA . ASP A 1 89 ? -6.214 13.895 -11.501 1.00 67.31 89 ASP A CA 1
ATOM 726 C C . ASP A 1 89 ? -6.211 12.371 -11.744 1.00 67.31 89 ASP A C 1
ATOM 728 O O . ASP A 1 89 ? -5.217 11.693 -11.481 1.00 67.31 89 ASP A O 1
ATOM 732 N N . SER A 1 90 ? -7.293 11.815 -12.306 1.00 71.12 90 SER A N 1
ATOM 733 C CA . SER A 1 90 ? -7.388 10.383 -12.638 1.00 71.12 90 SER A CA 1
ATOM 734 C C . SER A 1 90 ? -6.408 9.964 -13.735 1.00 71.12 90 SER A C 1
ATOM 736 O O . SER A 1 90 ? -5.808 8.885 -13.677 1.00 71.12 90 SER A O 1
ATOM 738 N N . ASP A 1 91 ? -6.218 10.823 -14.735 1.00 77.50 91 ASP A N 1
ATOM 739 C CA . ASP A 1 91 ? -5.342 10.535 -15.869 1.00 77.50 91 ASP A CA 1
ATOM 740 C C . ASP A 1 91 ? -3.879 10.675 -15.453 1.00 77.50 91 ASP A C 1
ATOM 742 O O . ASP A 1 91 ? -3.026 9.912 -15.903 1.00 77.50 91 ASP A O 1
ATOM 746 N N . LEU A 1 92 ? -3.585 11.593 -14.527 1.00 80.31 92 LEU A N 1
ATOM 747 C CA . LEU A 1 92 ? -2.265 11.715 -13.918 1.00 80.31 92 LEU A CA 1
ATOM 748 C C . LEU A 1 92 ? -1.869 10.437 -13.167 1.00 80.31 92 LEU A C 1
ATOM 750 O O . LEU A 1 92 ? -0.751 9.941 -13.329 1.00 80.31 92 LEU A O 1
ATOM 754 N N . VAL A 1 93 ? -2.784 9.882 -12.370 1.00 82.75 93 VAL A N 1
ATOM 755 C CA . VAL A 1 93 ? -2.542 8.659 -11.594 1.00 82.75 93 VAL A CA 1
ATOM 756 C C . VAL A 1 93 ? -2.302 7.463 -12.508 1.00 82.75 93 VAL A C 1
ATOM 758 O O . VAL A 1 93 ? -1.303 6.759 -12.359 1.00 82.75 93 VAL A O 1
ATOM 761 N N . THR A 1 94 ? -3.180 7.247 -13.486 1.00 83.25 94 THR A N 1
ATOM 762 C CA . THR A 1 94 ? -3.051 6.115 -14.416 1.00 83.25 94 THR A CA 1
ATOM 763 C C . THR A 1 94 ? -1.764 6.201 -15.235 1.00 83.25 94 THR A C 1
ATOM 765 O O . THR A 1 94 ? -1.040 5.207 -15.335 1.00 83.25 94 THR A O 1
ATOM 768 N N . LYS A 1 95 ? -1.404 7.390 -15.737 1.00 84.12 95 LYS A N 1
ATOM 769 C CA . LYS A 1 95 ? -0.122 7.623 -16.422 1.00 84.12 95 LYS A CA 1
ATOM 770 C C . LYS A 1 95 ? 1.080 7.394 -15.509 1.00 84.12 95 LYS A C 1
ATOM 772 O O . LYS A 1 95 ? 2.050 6.784 -15.952 1.00 84.12 95 LYS A O 1
ATOM 777 N N . SER A 1 96 ? 1.013 7.829 -14.249 1.00 85.19 96 SER A N 1
ATOM 778 C CA . SER A 1 96 ? 2.091 7.619 -13.270 1.00 85.19 96 SER A CA 1
ATOM 779 C C . SER A 1 96 ? 2.330 6.130 -13.025 1.00 85.19 96 SER A C 1
ATOM 781 O O . SER A 1 96 ? 3.466 5.669 -13.110 1.00 85.19 96 SER A O 1
ATOM 783 N N . VAL A 1 97 ? 1.261 5.355 -12.813 1.00 86.94 97 VAL A N 1
ATOM 784 C CA . VAL A 1 97 ? 1.352 3.901 -12.610 1.00 86.94 97 VAL A CA 1
ATOM 785 C C . VAL A 1 97 ? 1.912 3.209 -13.854 1.00 86.94 97 VAL A C 1
ATOM 787 O O . VAL A 1 97 ? 2.837 2.407 -13.743 1.00 86.94 97 VAL A O 1
ATOM 790 N N . VAL A 1 98 ? 1.409 3.530 -15.051 1.00 86.75 98 VAL A N 1
ATOM 791 C CA . VAL A 1 98 ? 1.905 2.931 -16.304 1.00 86.75 98 VAL A CA 1
ATOM 792 C C . VAL A 1 98 ? 3.374 3.289 -16.552 1.00 86.75 98 VAL A C 1
ATOM 794 O O . VAL A 1 98 ? 4.162 2.410 -16.903 1.00 86.75 98 VAL A O 1
ATOM 797 N N . GLY A 1 99 ? 3.765 4.545 -16.321 1.00 85.12 99 GLY A N 1
ATOM 798 C CA . GLY A 1 99 ? 5.146 5.005 -16.460 1.00 85.12 99 GLY A CA 1
ATOM 799 C C . GLY A 1 99 ? 6.098 4.306 -15.488 1.00 85.12 99 GLY A C 1
ATOM 800 O O . GLY A 1 99 ? 7.155 3.832 -15.903 1.00 85.12 99 GLY A O 1
ATOM 801 N N . ALA A 1 100 ? 5.699 4.156 -14.222 1.00 87.00 100 ALA A N 1
ATOM 802 C CA . ALA A 1 100 ? 6.490 3.461 -13.207 1.00 87.00 100 ALA A CA 1
ATOM 803 C C . ALA A 1 100 ? 6.725 1.994 -13.593 1.00 87.00 100 ALA A C 1
ATOM 805 O O . ALA A 1 100 ? 7.854 1.496 -13.594 1.00 87.00 100 ALA A O 1
ATOM 806 N N . ARG A 1 101 ? 5.655 1.319 -14.031 1.00 87.06 101 ARG A N 1
ATOM 807 C CA . ARG A 1 101 ? 5.703 -0.071 -14.502 1.00 87.06 101 ARG A CA 1
ATOM 808 C C . ARG A 1 101 ? 6.575 -0.243 -15.733 1.00 87.06 101 ARG A C 1
ATOM 810 O O . ARG A 1 101 ? 7.284 -1.240 -15.822 1.00 87.06 101 ARG A O 1
ATOM 817 N N . PHE A 1 102 ? 6.524 0.699 -16.669 1.00 87.44 102 PHE A N 1
ATOM 818 C CA . PHE A 1 102 ? 7.353 0.663 -17.867 1.00 87.44 102 PHE A CA 1
ATOM 819 C C . PHE A 1 102 ? 8.842 0.791 -17.527 1.00 87.44 102 PHE A C 1
ATOM 821 O O . PHE A 1 102 ? 9.635 -0.029 -17.980 1.00 87.44 102 PHE A O 1
ATOM 828 N N . LEU A 1 103 ? 9.222 1.753 -16.680 1.00 85.62 103 LEU A N 1
ATOM 829 C CA . LEU A 1 103 ? 10.615 1.941 -16.255 1.00 85.62 103 LEU A CA 1
ATOM 830 C C . LEU A 1 103 ? 11.170 0.711 -15.521 1.00 85.62 103 LEU A C 1
ATOM 832 O O . LEU A 1 103 ? 12.302 0.279 -15.762 1.00 85.62 103 LEU A O 1
ATOM 836 N N . GLU A 1 104 ? 10.347 0.092 -14.672 1.00 85.31 104 GLU A N 1
ATOM 837 C CA . GLU A 1 104 ? 10.681 -1.190 -14.056 1.00 85.31 104 GLU A CA 1
ATOM 838 C C . GLU A 1 104 ? 10.807 -2.298 -15.105 1.00 85.31 104 GLU A C 1
ATOM 840 O O . GLU A 1 104 ? 11.759 -3.067 -15.055 1.00 85.31 104 GLU A O 1
ATOM 845 N N . ALA A 1 105 ? 9.886 -2.388 -16.066 1.00 85.19 105 ALA A N 1
ATOM 846 C CA . ALA A 1 105 ? 9.873 -3.434 -17.085 1.00 85.19 105 ALA A CA 1
ATOM 847 C C . ALA A 1 105 ? 11.084 -3.369 -18.027 1.00 85.19 105 ALA A C 1
ATOM 849 O O . ALA A 1 105 ? 11.694 -4.407 -18.282 1.00 85.19 105 ALA A O 1
ATOM 850 N N . VAL A 1 106 ? 11.482 -2.178 -18.489 1.00 84.06 106 VAL A N 1
ATOM 851 C CA . VAL A 1 106 ? 12.631 -1.979 -19.399 1.00 84.06 106 VAL A CA 1
ATOM 852 C C . VAL A 1 106 ? 13.924 -2.538 -18.806 1.00 84.06 106 VAL A C 1
ATOM 854 O O . VAL A 1 106 ? 14.722 -3.147 -19.513 1.00 84.06 106 VAL A O 1
ATOM 857 N N . SER A 1 107 ? 14.098 -2.424 -17.489 1.00 82.00 107 SER A N 1
ATOM 858 C CA . SER A 1 107 ? 15.285 -2.934 -16.792 1.00 82.00 107 SER A CA 1
ATOM 859 C C . SER A 1 107 ? 15.405 -4.469 -16.819 1.00 82.00 107 SER A C 1
ATOM 861 O O . SER A 1 107 ? 16.477 -5.001 -16.542 1.00 82.00 107 SER A O 1
ATOM 863 N N . PHE A 1 108 ? 14.324 -5.201 -17.127 1.00 79.44 108 PHE A N 1
ATOM 864 C CA . PHE A 1 108 ? 14.299 -6.672 -17.112 1.00 79.44 108 PHE A CA 1
ATOM 865 C C . PHE A 1 108 ? 13.902 -7.318 -18.442 1.00 79.44 108 PHE A C 1
ATOM 867 O O . PHE A 1 108 ? 14.329 -8.437 -18.711 1.00 79.44 108 PHE A O 1
ATOM 874 N N . LEU A 1 109 ? 13.051 -6.665 -19.235 1.00 80.62 109 LEU A N 1
ATOM 875 C CA . LEU A 1 109 ? 12.514 -7.202 -20.487 1.00 80.62 109 LEU A CA 1
ATOM 876 C C . LEU A 1 109 ? 13.346 -6.821 -21.716 1.00 80.62 109 LEU A C 1
ATOM 878 O O . LEU A 1 109 ? 13.081 -7.368 -22.780 1.00 80.62 109 LEU A O 1
ATOM 882 N N . CYS A 1 110 ? 14.334 -5.929 -21.575 1.00 82.00 110 CYS A N 1
ATOM 883 C CA . CYS A 1 110 ? 15.177 -5.465 -22.678 1.00 82.00 110 CYS A CA 1
ATOM 884 C C . CYS A 1 110 ? 16.636 -5.964 -22.537 1.00 82.00 110 CYS A C 1
ATOM 886 O O . CYS A 1 110 ? 17.521 -5.197 -22.134 1.00 82.00 110 CYS A O 1
ATOM 888 N N . PRO A 1 111 ? 16.926 -7.252 -22.815 1.00 78.31 111 PRO A N 1
ATOM 889 C CA . PRO A 1 111 ? 18.281 -7.798 -22.730 1.00 78.31 111 PRO A CA 1
ATOM 890 C C . PRO A 1 111 ? 19.231 -7.217 -23.787 1.00 78.31 111 PRO A C 1
ATOM 892 O O . PRO A 1 111 ? 20.435 -7.136 -23.530 1.00 78.31 111 PRO A O 1
ATOM 895 N N . HIS A 1 112 ? 18.736 -6.794 -24.956 1.00 77.25 112 HIS A N 1
ATOM 896 C CA . HIS A 1 112 ? 19.575 -6.170 -25.983 1.00 77.25 112 HIS A CA 1
ATOM 897 C C . HIS A 1 112 ? 19.983 -4.765 -25.548 1.00 77.25 112 HIS A C 1
ATOM 899 O O . HIS A 1 112 ? 21.158 -4.413 -25.637 1.00 77.25 112 HIS A O 1
ATOM 905 N N . PHE A 1 113 ? 19.066 -4.013 -24.937 1.00 77.69 113 PHE A N 1
ATOM 906 C CA . PHE A 1 113 ? 19.401 -2.727 -24.323 1.00 77.69 113 PHE A CA 1
ATOM 907 C C . PHE A 1 113 ? 20.478 -2.854 -23.231 1.00 77.69 113 PHE A C 1
ATOM 909 O O . PHE A 1 113 ? 21.441 -2.081 -23.205 1.00 77.69 113 PHE A O 1
ATOM 916 N N . GLN A 1 114 ? 20.374 -3.876 -22.372 1.00 79.12 114 GLN A N 1
ATOM 917 C CA . GLN A 1 114 ? 21.410 -4.178 -21.381 1.00 79.12 114 GLN A CA 1
ATOM 918 C C . GLN A 1 114 ? 22.767 -4.429 -22.046 1.00 79.12 114 GLN A C 1
ATOM 920 O O . GLN A 1 114 ? 23.785 -3.917 -21.582 1.00 79.12 114 GLN A O 1
ATOM 925 N N . ARG A 1 115 ? 22.784 -5.201 -23.136 1.00 73.44 115 ARG A N 1
ATOM 926 C CA . ARG A 1 115 ? 24.015 -5.532 -23.858 1.00 73.44 115 ARG A CA 1
ATOM 927 C C . ARG A 1 115 ? 24.648 -4.318 -24.515 1.00 73.44 115 ARG A C 1
ATOM 929 O O . ARG A 1 115 ? 25.857 -4.181 -24.384 1.00 73.44 115 ARG A O 1
ATOM 936 N N . CYS A 1 116 ? 23.863 -3.416 -25.110 1.00 72.31 116 CYS A N 1
ATOM 937 C CA . CYS A 1 116 ? 24.350 -2.129 -25.626 1.00 72.31 116 CYS A CA 1
ATOM 938 C C . CYS A 1 116 ? 25.087 -1.313 -24.554 1.00 72.31 116 CYS A C 1
ATOM 940 O O . CYS A 1 116 ? 26.107 -0.683 -24.824 1.00 72.31 116 CYS A O 1
ATOM 942 N N . CYS A 1 117 ? 24.603 -1.361 -23.311 1.00 69.25 117 CYS A N 1
ATOM 943 C CA . CYS A 1 117 ? 25.211 -0.648 -22.193 1.00 69.25 117 CYS A CA 1
ATOM 944 C C . CYS A 1 117 ? 26.497 -1.308 -21.660 1.00 69.25 117 CYS A C 1
ATOM 946 O O . CYS A 1 117 ? 27.269 -0.642 -20.965 1.00 69.25 117 CYS A O 1
ATOM 948 N N . THR A 1 118 ? 26.730 -2.598 -21.937 1.00 70.62 118 THR A N 1
ATOM 949 C CA . THR A 1 118 ? 27.847 -3.380 -21.377 1.00 70.62 118 THR A CA 1
ATOM 950 C C . THR A 1 118 ? 28.923 -3.788 -22.387 1.00 70.62 118 THR A C 1
ATOM 952 O O . THR A 1 118 ? 29.836 -4.515 -21.990 1.00 70.62 118 THR A O 1
ATOM 955 N N . LEU A 1 119 ? 28.894 -3.303 -23.640 1.00 64.94 119 LEU A N 1
ATOM 956 C CA . LEU A 1 119 ? 29.934 -3.618 -24.642 1.00 64.94 119 LEU A CA 1
ATOM 957 C C . LEU A 1 119 ? 31.360 -3.307 -24.155 1.00 64.94 119 LEU A C 1
ATOM 959 O O . LEU A 1 119 ? 32.268 -4.096 -24.401 1.00 64.94 119 LEU A O 1
ATOM 963 N N . ASP A 1 120 ? 31.539 -2.240 -23.372 1.00 59.66 120 ASP A N 1
ATOM 964 C CA . ASP A 1 120 ? 32.843 -1.841 -22.819 1.00 59.66 120 ASP A CA 1
ATOM 965 C C . ASP A 1 120 ? 33.359 -2.762 -21.686 1.00 59.66 120 ASP A C 1
ATOM 967 O O . ASP A 1 120 ? 34.375 -2.465 -21.057 1.00 59.66 120 ASP A O 1
ATOM 971 N N . ASN A 1 121 ? 32.649 -3.847 -21.341 1.00 60.56 121 ASN A N 1
ATOM 972 C CA . ASN A 1 121 ? 32.871 -4.691 -20.150 1.00 60.56 121 ASN A CA 1
ATOM 973 C C . ASN A 1 121 ? 32.796 -3.945 -18.797 1.00 60.56 121 ASN A C 1
ATOM 975 O O . ASN A 1 121 ? 33.115 -4.513 -17.750 1.00 60.56 121 ASN A O 1
ATOM 979 N N . VAL A 1 122 ? 32.335 -2.689 -18.779 1.00 61.50 122 VAL A N 1
ATOM 980 C CA . VAL A 1 122 ? 32.133 -1.903 -17.554 1.00 61.50 122 VAL A CA 1
ATOM 981 C C . VAL A 1 122 ? 30.696 -2.081 -17.057 1.00 61.50 122 VAL A C 1
ATOM 983 O O . VAL A 1 122 ? 29.786 -1.338 -17.422 1.00 61.50 122 VAL A O 1
ATOM 986 N N . THR A 1 123 ? 30.491 -3.046 -16.162 1.00 63.31 123 THR A N 1
ATOM 987 C CA . THR A 1 123 ? 29.183 -3.365 -15.550 1.00 63.31 123 THR A CA 1
ATOM 988 C C . THR A 1 123 ? 28.554 -2.198 -14.776 1.00 63.31 123 THR A C 1
ATOM 990 O O . THR A 1 123 ? 27.337 -2.153 -14.606 1.00 63.31 123 THR A O 1
ATOM 993 N N . ASN A 1 124 ? 29.361 -1.218 -14.356 1.00 71.94 124 ASN A N 1
ATOM 994 C CA . ASN A 1 124 ? 28.920 -0.051 -13.585 1.00 71.94 124 ASN A CA 1
ATOM 995 C C . ASN A 1 124 ? 28.052 0.941 -14.382 1.00 71.94 124 ASN A C 1
ATOM 997 O O . ASN A 1 124 ? 27.413 1.798 -13.777 1.00 71.94 124 ASN A O 1
ATOM 1001 N N . LYS A 1 125 ? 28.045 0.893 -15.724 1.00 74.69 125 LYS A N 1
ATOM 1002 C CA . LYS A 1 125 ? 27.201 1.791 -16.538 1.00 74.69 125 LYS A CA 1
ATOM 1003 C C . LYS A 1 125 ? 25.736 1.342 -16.511 1.00 74.69 125 LYS A C 1
ATOM 1005 O O . LYS A 1 125 ? 24.852 2.155 -16.265 1.00 74.69 125 LYS A O 1
ATOM 1010 N N . TRP A 1 126 ? 25.490 0.039 -16.652 1.00 80.56 126 TRP A N 1
ATOM 1011 C CA . TRP A 1 126 ? 24.144 -0.538 -16.581 1.00 80.56 126 TRP A CA 1
ATOM 1012 C C . TRP A 1 126 ? 23.498 -0.371 -15.204 1.00 80.56 126 TRP A C 1
ATOM 1014 O O . TRP A 1 126 ? 22.328 -0.008 -15.120 1.00 80.56 126 TRP A O 1
ATOM 1024 N N . SER A 1 127 ? 24.257 -0.564 -14.118 1.00 81.75 127 SER A N 1
ATOM 1025 C CA . SER A 1 127 ? 23.719 -0.355 -12.768 1.00 81.75 127 SER A CA 1
ATOM 1026 C C . SER A 1 127 ? 23.226 1.081 -12.577 1.00 81.75 127 SER A C 1
ATOM 1028 O O . SER A 1 127 ? 22.122 1.271 -12.089 1.00 81.75 127 SER A O 1
ATOM 1030 N N . LYS A 1 128 ? 23.969 2.084 -13.071 1.00 83.12 128 LYS A N 1
ATOM 1031 C CA . LYS A 1 128 ? 23.550 3.496 -13.029 1.00 83.12 128 LYS A CA 1
ATOM 1032 C C . LYS A 1 128 ? 22.261 3.760 -13.812 1.00 83.12 128 LYS A C 1
ATOM 1034 O O . LYS A 1 128 ? 21.437 4.554 -13.368 1.00 83.12 128 LYS A O 1
ATOM 1039 N N . VAL A 1 129 ? 22.084 3.108 -14.962 1.00 83.00 129 VAL A N 1
ATOM 1040 C CA . VAL A 1 129 ? 20.852 3.207 -15.762 1.00 83.00 129 VAL A CA 1
ATOM 1041 C C . VAL A 1 129 ? 19.668 2.597 -15.004 1.00 83.00 129 VAL A C 1
ATOM 1043 O O . VAL A 1 129 ? 18.634 3.247 -14.859 1.00 83.00 129 VAL A O 1
ATOM 1046 N N . CYS A 1 130 ? 19.838 1.400 -14.439 1.00 84.75 130 CYS A N 1
ATOM 1047 C CA . CYS A 1 130 ? 18.825 0.748 -13.605 1.00 84.75 130 CYS A CA 1
ATOM 1048 C C . CYS A 1 130 ? 18.479 1.560 -12.349 1.00 84.75 130 CYS A C 1
ATOM 1050 O O . CYS A 1 130 ? 17.306 1.662 -11.987 1.00 84.75 130 CYS A O 1
ATOM 1052 N N . ASP A 1 131 ? 19.477 2.160 -11.698 1.00 85.75 131 ASP A N 1
ATOM 1053 C CA . ASP A 1 131 ? 19.283 3.021 -10.532 1.00 85.75 131 ASP A CA 1
ATOM 1054 C C . ASP A 1 131 ? 18.467 4.260 -10.912 1.00 85.75 131 ASP A C 1
ATOM 1056 O O . ASP A 1 131 ? 17.527 4.618 -10.204 1.00 85.75 131 ASP A O 1
ATOM 1060 N N . ARG A 1 132 ? 18.755 4.875 -12.068 1.00 85.25 132 ARG A N 1
ATOM 1061 C CA . ARG A 1 132 ? 17.993 6.023 -12.576 1.00 85.25 132 ARG A CA 1
ATOM 1062 C C . ARG A 1 132 ? 16.544 5.657 -12.892 1.00 85.25 132 ARG A C 1
ATOM 1064 O O . ARG A 1 132 ? 15.639 6.371 -12.466 1.00 85.25 132 ARG A O 1
ATOM 1071 N N . PHE A 1 133 ? 16.308 4.541 -13.582 1.00 87.69 133 PHE A N 1
ATOM 1072 C CA . PHE A 1 133 ? 14.950 4.055 -13.838 1.00 87.69 133 PHE A CA 1
ATOM 1073 C C . PHE A 1 133 ? 14.201 3.737 -12.544 1.00 87.69 133 PHE A C 1
ATOM 1075 O O . PHE A 1 133 ? 13.024 4.070 -12.421 1.00 87.69 133 PHE A O 1
ATOM 1082 N N . SER A 1 134 ? 14.887 3.167 -11.553 1.00 87.25 134 SER A N 1
ATOM 1083 C CA . SER A 1 134 ? 14.306 2.891 -10.237 1.00 87.25 134 SER A CA 1
ATOM 1084 C C . SER A 1 134 ? 13.965 4.180 -9.484 1.00 87.25 134 SER A C 1
ATOM 1086 O O . SER A 1 134 ? 12.902 4.269 -8.876 1.00 87.25 134 SER A O 1
ATOM 1088 N N . GLN A 1 135 ? 14.823 5.202 -9.539 1.00 88.06 135 GLN A N 1
ATOM 1089 C CA . GLN A 1 135 ? 14.557 6.515 -8.942 1.00 88.06 135 GLN A CA 1
ATOM 1090 C C . GLN A 1 135 ? 13.355 7.198 -9.600 1.00 88.06 135 GLN A C 1
ATOM 1092 O O . GLN A 1 135 ? 12.432 7.597 -8.895 1.00 88.06 135 GLN A O 1
ATOM 1097 N N . ALA A 1 136 ? 13.325 7.262 -10.934 1.00 87.00 136 ALA A N 1
ATOM 1098 C CA . ALA A 1 136 ? 12.207 7.842 -11.671 1.00 87.00 136 ALA A CA 1
ATOM 1099 C C . ALA A 1 136 ? 10.900 7.066 -11.423 1.00 87.00 136 ALA A C 1
ATOM 1101 O O . ALA A 1 136 ? 9.876 7.683 -11.141 1.00 87.00 136 ALA A O 1
ATOM 1102 N N . SER A 1 137 ? 10.938 5.727 -11.420 1.00 89.50 137 SER A N 1
ATOM 1103 C CA . SER A 1 137 ? 9.788 4.889 -11.047 1.00 89.50 137 SER A CA 1
ATOM 1104 C C . SER A 1 137 ? 9.284 5.213 -9.637 1.00 89.50 137 SER A C 1
ATOM 1106 O O . SER A 1 137 ? 8.090 5.419 -9.436 1.00 89.50 137 SER A O 1
ATOM 1108 N N . ASN A 1 138 ? 10.185 5.345 -8.657 1.00 88.81 138 ASN A N 1
ATOM 1109 C CA . ASN A 1 138 ? 9.806 5.706 -7.291 1.00 88.81 138 ASN A CA 1
ATOM 1110 C C . ASN A 1 138 ? 9.127 7.080 -7.212 1.00 88.81 138 ASN A C 1
ATOM 1112 O O . ASN A 1 138 ? 8.150 7.212 -6.481 1.00 88.81 138 ASN A O 1
ATOM 1116 N N . THR A 1 139 ? 9.585 8.083 -7.966 1.00 88.00 139 THR A N 1
ATOM 1117 C CA . THR A 1 139 ? 8.917 9.396 -8.034 1.00 88.00 139 THR A CA 1
ATOM 1118 C C . THR A 1 139 ? 7.489 9.274 -8.568 1.00 88.00 139 THR A C 1
ATOM 1120 O O . THR A 1 139 ? 6.565 9.848 -7.999 1.00 88.00 139 THR A O 1
ATOM 1123 N N . LEU A 1 140 ? 7.276 8.468 -9.610 1.00 88.00 140 LEU A N 1
ATOM 1124 C CA . LEU A 1 140 ? 5.941 8.208 -10.159 1.00 88.00 140 LEU A CA 1
ATOM 1125 C C . LEU A 1 140 ? 5.037 7.479 -9.158 1.00 88.00 140 LEU A C 1
ATOM 1127 O O . LEU A 1 140 ? 3.860 7.815 -9.016 1.00 88.00 140 LEU A O 1
ATOM 1131 N N . TRP A 1 141 ? 5.596 6.521 -8.417 1.00 90.12 141 TRP A N 1
ATOM 1132 C CA . TRP A 1 141 ? 4.890 5.849 -7.332 1.00 90.12 141 TRP A CA 1
ATOM 1133 C C . TRP A 1 141 ? 4.526 6.795 -6.182 1.00 90.12 141 TRP A C 1
ATOM 1135 O O . TRP A 1 141 ? 3.463 6.618 -5.588 1.00 90.12 141 TRP A O 1
ATOM 1145 N N . GLN A 1 142 ? 5.349 7.810 -5.883 1.00 88.94 142 GLN A N 1
ATOM 1146 C CA . GLN A 1 142 ? 4.995 8.833 -4.890 1.00 88.94 142 GLN A CA 1
ATOM 1147 C C . GLN A 1 142 ? 3.780 9.654 -5.327 1.00 88.94 142 GLN A C 1
ATOM 1149 O O . GLN A 1 142 ? 2.906 9.884 -4.500 1.00 88.94 142 GLN A O 1
ATOM 1154 N N . ASN A 1 143 ? 3.664 10.020 -6.608 1.00 86.81 143 ASN A N 1
ATOM 1155 C CA . ASN A 1 143 ? 2.497 10.762 -7.105 1.00 86.81 143 ASN A CA 1
ATOM 1156 C C . ASN A 1 143 ? 1.194 9.970 -6.919 1.00 86.81 143 ASN A C 1
ATOM 1158 O O . ASN A 1 143 ? 0.185 10.513 -6.469 1.00 86.81 143 ASN A O 1
ATOM 1162 N N . TRP A 1 144 ? 1.218 8.669 -7.239 1.00 89.25 144 TRP A N 1
ATOM 1163 C CA . TRP A 1 144 ? 0.084 7.781 -6.970 1.00 89.25 144 TRP A CA 1
ATOM 1164 C C . TRP A 1 144 ? -0.224 7.719 -5.471 1.00 89.25 144 TRP A C 1
ATOM 1166 O O . TRP A 1 144 ? -1.367 7.921 -5.069 1.00 89.25 144 TRP A O 1
ATOM 1176 N N . LEU A 1 145 ? 0.802 7.507 -4.644 1.00 90.00 145 LEU A N 1
ATOM 1177 C CA . LEU A 1 145 ? 0.667 7.422 -3.195 1.00 90.00 145 LEU A CA 1
ATOM 1178 C C . LEU A 1 145 ? 0.068 8.699 -2.583 1.00 90.00 145 LEU A C 1
ATOM 1180 O O . LEU A 1 145 ? -0.803 8.613 -1.724 1.00 90.00 145 LEU A O 1
ATOM 1184 N N . GLU A 1 146 ? 0.514 9.877 -3.011 1.00 88.62 146 GLU A N 1
ATOM 1185 C CA . GLU A 1 146 ? -0.017 11.162 -2.547 1.00 88.62 146 GLU A CA 1
ATOM 1186 C C . GLU A 1 146 ? -1.485 11.351 -2.930 1.00 88.62 146 GLU A C 1
ATOM 1188 O O . GLU A 1 146 ? -2.274 11.832 -2.115 1.00 88.62 146 GLU A O 1
ATOM 1193 N N . ASN A 1 147 ? -1.875 10.932 -4.138 1.00 87.06 147 ASN A N 1
ATOM 1194 C CA . ASN A 1 147 ? -3.276 10.943 -4.535 1.00 87.06 147 ASN A CA 1
ATOM 1195 C C . ASN A 1 147 ? -4.120 9.999 -3.666 1.00 87.06 147 ASN A C 1
ATOM 1197 O O . ASN A 1 147 ? -5.178 10.403 -3.197 1.00 87.06 147 ASN A O 1
ATOM 1201 N N . GLU A 1 148 ? -3.656 8.772 -3.414 1.00 86.62 148 GLU A N 1
ATOM 1202 C CA . GLU A 1 148 ? -4.374 7.823 -2.550 1.00 86.62 148 GLU A CA 1
ATOM 1203 C C . GLU A 1 148 ? -4.542 8.361 -1.127 1.00 86.62 148 GLU A C 1
ATOM 1205 O O . GLU A 1 148 ? -5.640 8.315 -0.580 1.00 86.62 148 GLU A O 1
ATOM 1210 N N . VAL A 1 149 ? -3.491 8.947 -0.547 1.00 88.81 149 VAL A N 1
ATOM 1211 C CA . VAL A 1 149 ? -3.569 9.565 0.787 1.00 88.81 149 VAL A CA 1
ATOM 1212 C C . VAL A 1 149 ? -4.591 10.703 0.801 1.00 88.81 149 VAL A C 1
ATOM 1214 O O . VAL A 1 149 ? -5.394 10.779 1.727 1.00 88.81 149 VAL A O 1
ATOM 1217 N N . ARG A 1 150 ? -4.631 11.541 -0.243 1.00 87.44 150 ARG A N 1
ATOM 1218 C CA . ARG A 1 150 ? -5.636 12.607 -0.376 1.00 87.44 150 ARG A CA 1
ATOM 1219 C C . ARG A 1 150 ? -7.060 12.047 -0.445 1.00 87.44 150 ARG A C 1
ATOM 1221 O O . ARG A 1 150 ? -7.953 12.578 0.207 1.00 87.44 150 ARG A O 1
ATOM 1228 N N . GLN A 1 151 ? -7.283 10.974 -1.204 1.00 85.00 151 GLN A N 1
ATOM 1229 C CA . GLN A 1 151 ? -8.595 10.314 -1.279 1.00 85.00 151 GLN A CA 1
ATOM 1230 C C . GLN A 1 151 ? -9.016 9.727 0.075 1.00 85.00 151 GLN A C 1
ATOM 1232 O O . GLN A 1 151 ? -10.187 9.815 0.461 1.00 85.00 151 GLN A O 1
ATOM 1237 N N . THR A 1 152 ? -8.062 9.173 0.824 1.00 85.38 152 THR A N 1
ATOM 1238 C CA . THR A 1 152 ? -8.285 8.696 2.191 1.00 85.38 152 THR A CA 1
ATOM 1239 C C . THR A 1 152 ? -8.650 9.843 3.123 1.00 85.38 152 THR A C 1
ATOM 1241 O O . THR A 1 152 ? -9.639 9.717 3.834 1.00 85.38 152 THR A O 1
ATOM 1244 N N . GLU A 1 153 ? -7.939 10.974 3.084 1.00 86.12 153 GLU A N 1
ATOM 1245 C CA . GLU A 1 153 ? -8.268 12.164 3.887 1.00 86.12 153 GLU A CA 1
ATOM 1246 C C . GLU A 1 153 ? -9.696 12.660 3.602 1.00 86.12 153 GLU A C 1
ATOM 1248 O O . GLU A 1 153 ? -10.480 12.819 4.535 1.00 86.12 153 GLU A O 1
ATOM 1253 N N . VAL A 1 154 ? -10.092 12.784 2.330 1.00 85.38 154 VAL A N 1
ATOM 1254 C CA . VAL A 1 154 ? -11.464 13.175 1.938 1.00 85.38 154 VAL A CA 1
ATOM 1255 C C . VAL A 1 154 ? -12.507 12.160 2.420 1.00 85.38 154 VAL A C 1
ATOM 1257 O O . VAL A 1 154 ? -13.597 12.516 2.868 1.00 85.38 154 VAL A O 1
ATOM 1260 N N . THR A 1 155 ? -12.198 10.866 2.358 1.00 80.88 155 THR A N 1
ATOM 1261 C CA . THR A 1 155 ? -13.108 9.835 2.877 1.00 80.88 155 THR A CA 1
ATOM 1262 C C . THR A 1 155 ? -13.187 9.897 4.402 1.00 80.88 155 THR A C 1
ATOM 1264 O O . THR A 1 155 ? -14.269 9.738 4.966 1.00 80.88 155 THR A O 1
ATOM 1267 N N . CYS A 1 156 ? -12.080 10.207 5.076 1.00 80.94 156 CYS A N 1
ATOM 1268 C CA . CYS A 1 156 ? -12.036 10.437 6.511 1.00 80.94 156 CYS A CA 1
ATOM 1269 C C . CYS A 1 156 ? -12.774 11.713 6.935 1.00 80.94 156 CYS A C 1
ATOM 1271 O O . CYS A 1 156 ? -13.273 11.758 8.055 1.00 80.94 156 CYS A O 1
ATOM 1273 N N . GLU A 1 157 ? -12.942 12.720 6.075 1.00 74.88 157 GLU A N 1
ATOM 1274 C CA . GLU A 1 157 ? -13.828 13.859 6.367 1.00 74.88 157 GLU A CA 1
ATOM 1275 C C . GLU A 1 157 ? -15.286 13.418 6.551 1.00 74.88 157 GLU A C 1
ATOM 1277 O O . GLU A 1 157 ? -16.005 14.003 7.357 1.00 74.88 157 GLU A O 1
ATOM 1282 N N . LYS A 1 158 ? -15.723 12.314 5.925 1.00 66.50 158 LYS A N 1
ATOM 1283 C CA . LYS A 1 158 ? -17.056 11.733 6.191 1.00 66.50 158 LYS A CA 1
ATOM 1284 C C . LYS A 1 158 ? -17.221 11.276 7.645 1.00 66.50 158 LYS A C 1
ATOM 1286 O O . LYS A 1 158 ? -18.354 11.184 8.117 1.00 66.50 158 LYS A O 1
ATOM 1291 N N . LEU A 1 159 ? -16.119 11.033 8.364 1.00 63.44 159 LEU A N 1
ATOM 1292 C CA . LEU A 1 159 ? -16.131 10.750 9.802 1.00 63.44 159 LEU A CA 1
ATOM 1293 C C . LEU A 1 159 ? -16.514 11.988 10.641 1.00 63.44 159 LEU A C 1
ATOM 1295 O O . LEU A 1 159 ? -16.888 11.816 11.798 1.00 63.44 159 LEU A O 1
ATOM 1299 N N . GLN A 1 160 ? -16.419 13.219 10.104 1.00 59.66 160 GLN A N 1
ATOM 1300 C CA . GLN A 1 160 ? -16.582 14.465 10.880 1.00 59.66 160 GLN A CA 1
ATOM 1301 C C . GLN A 1 160 ? -18.021 14.748 11.309 1.00 59.66 160 GLN A C 1
ATOM 1303 O O . GLN A 1 160 ? -18.246 15.573 12.194 1.00 59.66 160 GLN A O 1
ATOM 1308 N N . ASP A 1 161 ? -19.010 14.075 10.726 1.00 59.62 161 ASP A N 1
ATOM 1309 C CA . ASP A 1 161 ? -20.403 14.270 11.117 1.00 59.62 161 ASP A CA 1
ATOM 1310 C C . ASP A 1 161 ? -20.757 13.399 12.336 1.00 59.62 161 ASP A C 1
ATOM 1312 O O . ASP A 1 161 ? -21.405 12.354 12.230 1.00 59.62 161 ASP A O 1
ATOM 1316 N N . ILE A 1 162 ? -20.330 13.861 13.517 1.00 59.53 162 ILE A N 1
ATOM 1317 C CA . ILE A 1 162 ? -20.572 13.257 14.844 1.00 59.53 162 ILE A CA 1
ATOM 1318 C C . ILE A 1 162 ? -22.024 13.507 15.316 1.00 59.53 162 ILE A C 1
ATOM 1320 O O . ILE A 1 162 ? -22.320 13.642 16.504 1.00 59.53 162 ILE A O 1
ATOM 1324 N N . SER A 1 163 ? -22.982 13.600 14.396 1.00 59.03 163 SER A N 1
ATOM 1325 C CA . SER A 1 163 ? -24.391 13.721 14.757 1.00 59.03 163 SER A CA 1
ATOM 1326 C C . SER A 1 163 ? -24.875 12.451 15.469 1.00 59.03 163 SER A C 1
ATOM 1328 O O . SER A 1 163 ? -24.654 11.331 15.005 1.00 59.03 163 SER A O 1
ATOM 1330 N N . GLN A 1 164 ? -25.640 12.606 16.555 1.00 57.16 164 GLN A N 1
ATOM 1331 C CA . GLN A 1 164 ? -26.223 11.502 17.345 1.00 57.16 164 GLN A CA 1
ATOM 1332 C C . GLN A 1 164 ? -27.048 10.499 16.508 1.00 57.16 164 GLN A C 1
ATOM 1334 O O . GLN A 1 164 ? -27.187 9.341 16.888 1.00 57.16 164 GLN A O 1
ATOM 1339 N N . ARG A 1 165 ? -27.573 10.917 15.347 1.00 58.44 165 ARG A N 1
ATOM 1340 C CA . ARG A 1 165 ? -28.243 10.032 14.376 1.00 58.44 165 ARG A CA 1
ATOM 1341 C C . ARG A 1 165 ? -27.270 9.163 13.574 1.00 58.44 165 ARG A C 1
ATOM 1343 O O . ARG A 1 165 ? -27.523 7.973 13.428 1.00 58.44 165 ARG A O 1
ATOM 1350 N N . LYS A 1 166 ? -26.152 9.720 13.097 1.00 61.44 166 LYS A N 1
ATOM 1351 C CA . LYS A 1 166 ? -25.106 8.959 12.386 1.00 61.44 166 LYS A CA 1
ATOM 1352 C C . LYS A 1 166 ? -24.299 8.065 13.324 1.00 61.44 166 LYS A C 1
ATOM 1354 O O . LYS A 1 166 ? -23.796 7.023 12.927 1.00 61.44 166 LYS A O 1
ATOM 1359 N N . MET A 1 167 ? -24.268 8.400 14.603 1.00 59.62 167 MET A N 1
ATOM 1360 C CA . MET A 1 167 ? -23.763 7.524 15.654 1.00 59.62 167 MET A CA 1
ATOM 1361 C C . MET A 1 167 ? -24.458 6.163 15.711 1.00 59.62 167 MET A C 1
ATOM 1363 O O . MET A 1 167 ? -23.790 5.148 15.879 1.00 59.62 167 MET A O 1
ATOM 1367 N N . ILE A 1 168 ? -25.776 6.117 15.494 1.00 62.00 168 ILE A N 1
ATOM 1368 C CA . ILE A 1 168 ? -26.518 4.850 15.441 1.00 62.00 168 ILE A CA 1
ATOM 1369 C C . ILE A 1 168 ? -26.047 3.995 14.256 1.00 62.00 168 ILE A C 1
ATOM 1371 O O . ILE A 1 168 ? -25.960 2.780 14.389 1.00 62.00 168 ILE A O 1
ATOM 1375 N N . SER A 1 169 ? -25.669 4.622 13.135 1.00 54.28 169 SER A N 1
ATOM 1376 C CA . SER A 1 169 ? -25.072 3.922 11.989 1.00 54.28 169 SER A CA 1
ATOM 1377 C C . SER A 1 169 ? -23.600 3.533 12.175 1.00 54.28 169 SER A C 1
ATOM 1379 O O . SER A 1 169 ? -23.117 2.681 11.441 1.00 54.28 169 SER A O 1
ATOM 1381 N N . ILE A 1 170 ? -22.882 4.110 13.146 1.00 58.72 170 ILE A N 1
ATOM 1382 C CA . ILE A 1 170 ? -21.474 3.772 13.434 1.00 58.72 170 ILE A CA 1
ATOM 1383 C C . ILE A 1 170 ? -21.369 2.503 14.296 1.00 58.72 170 ILE A C 1
ATOM 1385 O O . ILE A 1 170 ? -20.370 1.782 14.210 1.00 58.72 170 ILE A O 1
ATOM 1389 N N . TYR A 1 171 ? -22.384 2.214 15.120 1.00 63.66 171 TYR A N 1
ATOM 1390 C CA . TYR A 1 171 ? -22.352 1.080 16.039 1.00 63.66 171 TYR A CA 1
ATOM 1391 C C . TYR A 1 171 ? -22.415 -0.260 15.306 1.00 63.66 171 TYR A C 1
ATOM 1393 O O . TYR A 1 171 ? -23.422 -0.638 14.709 1.00 63.66 171 TYR A O 1
ATOM 1401 N N . THR A 1 172 ? -21.340 -1.030 15.441 1.00 62.03 172 THR A N 1
ATOM 1402 C CA . THR A 1 172 ? -21.356 -2.472 15.211 1.00 62.03 172 THR A CA 1
ATOM 1403 C C . THR A 1 172 ? -21.900 -3.187 16.452 1.00 62.03 172 THR A C 1
ATOM 1405 O O . THR A 1 172 ? -22.104 -2.577 17.499 1.00 62.03 172 THR A O 1
ATOM 1408 N N . ARG A 1 173 ? -22.201 -4.487 16.357 1.00 66.44 173 ARG A N 1
ATOM 1409 C CA . ARG A 1 173 ? -22.678 -5.279 17.504 1.00 66.44 173 ARG A CA 1
ATOM 1410 C C . ARG A 1 173 ? -21.648 -5.243 18.645 1.00 66.44 173 ARG A C 1
ATOM 1412 O O . ARG A 1 173 ? -20.489 -5.581 18.420 1.00 66.44 173 ARG A O 1
ATOM 1419 N N . TRP A 1 174 ? -22.074 -4.870 19.852 1.00 77.31 174 TRP A N 1
ATOM 1420 C CA . TRP A 1 174 ? -21.256 -4.959 21.070 1.00 77.31 174 TRP A CA 1
ATOM 1421 C C . TRP A 1 174 ? -21.418 -6.345 21.702 1.00 77.31 174 TRP A C 1
ATOM 1423 O O . TRP A 1 174 ? -22.466 -6.977 21.556 1.00 77.31 174 TRP A O 1
ATOM 1433 N N . ASP A 1 175 ? -20.367 -6.824 22.358 1.00 70.44 175 ASP A N 1
ATOM 1434 C CA . ASP A 1 175 ? -20.385 -8.072 23.117 1.00 70.44 175 ASP A CA 1
ATOM 1435 C C . ASP A 1 175 ? -21.084 -7.830 24.460 1.00 70.44 175 ASP A C 1
ATOM 1437 O O . ASP A 1 175 ? -20.795 -6.827 25.116 1.00 70.44 175 ASP A O 1
ATOM 1441 N N . GLU A 1 176 ? -22.008 -8.711 24.844 1.00 75.44 176 GLU A N 1
ATOM 1442 C CA . GLU A 1 176 ? -22.724 -8.648 26.124 1.00 75.44 176 GLU A CA 1
ATOM 1443 C C . GLU A 1 176 ? -22.109 -9.674 27.076 1.00 75.44 176 GLU A C 1
ATOM 1445 O O . GLU A 1 176 ? -22.196 -10.879 26.846 1.00 75.44 176 GLU A O 1
ATOM 1450 N N . ILE A 1 177 ? -21.455 -9.194 28.130 1.00 73.12 177 ILE A N 1
ATOM 1451 C CA . ILE A 1 177 ? -20.737 -10.022 29.098 1.00 73.12 177 ILE A CA 1
ATOM 1452 C C . ILE A 1 177 ? -21.502 -9.978 30.419 1.00 73.12 177 ILE A C 1
ATOM 1454 O O . ILE A 1 177 ? -21.689 -8.904 30.989 1.00 73.12 177 ILE A O 1
ATOM 1458 N N . GLU A 1 178 ? -21.940 -11.140 30.907 1.00 71.06 178 GLU A N 1
ATOM 1459 C CA . GLU A 1 178 ? -22.523 -11.267 32.246 1.00 71.06 178 GLU A CA 1
ATOM 1460 C C . GLU A 1 178 ? -21.401 -11.450 33.272 1.00 71.06 178 GLU A C 1
ATOM 1462 O O . GLU A 1 178 ? -20.713 -12.472 33.269 1.00 71.06 178 GLU A O 1
ATOM 1467 N N . ILE A 1 179 ? -21.223 -10.474 34.159 1.00 70.94 179 ILE A N 1
ATOM 1468 C CA . ILE A 1 179 ? -20.377 -10.612 35.342 1.00 70.94 179 ILE A CA 1
ATOM 1469 C C . ILE A 1 179 ? -21.265 -11.057 36.501 1.00 70.94 179 ILE A C 1
ATOM 1471 O O . ILE A 1 179 ? -22.335 -10.498 36.746 1.00 70.94 179 ILE A O 1
ATOM 1475 N N . GLN A 1 180 ? -20.833 -12.110 37.188 1.00 66.50 180 GLN A N 1
ATOM 1476 C CA . GLN A 1 180 ? -21.482 -12.605 38.394 1.00 66.50 180 GLN A CA 1
ATOM 1477 C C . GLN A 1 180 ? -20.665 -12.144 39.592 1.00 66.50 180 GLN A C 1
ATOM 1479 O O . GLN A 1 180 ? -19.513 -12.546 39.742 1.00 66.50 180 GLN A O 1
ATOM 1484 N N . GLU A 1 181 ? -21.261 -11.303 40.427 1.00 62.75 181 GLU A N 1
ATOM 1485 C CA . GLU A 1 181 ? -20.664 -10.859 41.680 1.00 62.75 181 GLU A CA 1
ATOM 1486 C C . GLU A 1 181 ? -21.361 -11.602 42.828 1.00 62.75 181 GLU A C 1
ATOM 1488 O O . GLU A 1 181 ? -22.591 -11.581 42.948 1.00 62.75 181 GLU A O 1
ATOM 1493 N N . GLN A 1 182 ? -20.583 -12.338 43.624 1.00 51.62 182 GLN A N 1
ATOM 1494 C CA . GLN A 1 182 ? -21.064 -12.995 44.839 1.00 51.62 182 GLN A CA 1
ATOM 1495 C C . GLN A 1 182 ? -20.805 -12.065 46.020 1.00 51.62 182 GLN A C 1
ATOM 1497 O O . GLN A 1 182 ? -19.658 -11.823 46.384 1.00 51.62 182 GLN A O 1
ATOM 1502 N N . THR A 1 183 ? -21.875 -11.535 46.604 1.00 54.66 183 THR A N 1
ATOM 1503 C CA . THR A 1 183 ? -21.833 -10.850 47.901 1.00 54.66 183 THR A CA 1
ATOM 1504 C C . THR A 1 183 ? -22.026 -11.878 49.025 1.00 54.66 183 THR A C 1
ATOM 1506 O O . THR A 1 183 ? -22.630 -12.926 48.790 1.00 54.66 183 THR A O 1
ATOM 1509 N N . ASP A 1 184 ? -21.562 -11.569 50.242 1.00 57.72 184 ASP A N 1
ATOM 1510 C CA . ASP A 1 184 ? -21.573 -12.447 51.434 1.00 57.72 184 ASP A CA 1
ATOM 1511 C C . ASP A 1 184 ? -22.959 -13.018 51.840 1.00 57.72 184 ASP A C 1
ATOM 1513 O O . ASP A 1 184 ? -23.029 -13.937 52.650 1.00 57.72 184 ASP A O 1
ATOM 1517 N N . ASP A 1 185 ? -24.057 -12.540 51.240 1.00 57.19 185 ASP A N 1
ATOM 1518 C CA . ASP A 1 185 ? -25.450 -12.949 51.507 1.00 57.19 185 ASP A CA 1
ATOM 1519 C C . ASP A 1 185 ? -26.032 -13.965 50.481 1.00 57.19 185 ASP A C 1
ATOM 1521 O O . ASP A 1 185 ? -27.243 -14.004 50.251 1.00 57.19 185 ASP A O 1
ATOM 1525 N N . GLU A 1 186 ? -25.199 -14.774 49.811 1.00 58.06 186 GLU A N 1
ATOM 1526 C CA . GLU A 1 186 ? -25.592 -15.836 48.843 1.00 58.06 186 GLU A CA 1
ATOM 1527 C C . GLU A 1 186 ? -26.435 -15.386 47.622 1.00 58.06 186 GLU A C 1
ATOM 1529 O O . GLU A 1 186 ? -26.826 -16.202 46.780 1.00 58.06 186 GLU A O 1
ATOM 1534 N N . LYS A 1 187 ? -26.693 -14.087 47.444 1.00 53.97 187 LYS A N 1
ATOM 1535 C CA . LYS A 1 187 ? -27.386 -13.552 46.263 1.00 53.97 187 LYS A CA 1
ATOM 1536 C C . LYS A 1 187 ? -26.382 -13.249 45.155 1.00 53.97 187 LYS A C 1
ATOM 1538 O O . LYS A 1 187 ? -25.606 -12.306 45.248 1.00 53.97 187 LYS A O 1
ATOM 1543 N N . VAL A 1 188 ? -26.435 -14.033 44.078 1.00 58.78 188 VAL A N 1
ATOM 1544 C CA . VAL A 1 188 ? -25.645 -13.791 42.862 1.00 58.78 188 VAL A CA 1
ATOM 1545 C C . VAL A 1 188 ? -26.244 -12.605 42.108 1.00 58.78 188 VAL A C 1
ATOM 1547 O O . VAL A 1 188 ? -27.327 -12.718 41.527 1.00 58.78 188 VAL A O 1
ATOM 1550 N N . PHE A 1 189 ? -25.544 -11.470 42.101 1.00 60.12 189 PHE A N 1
ATOM 1551 C CA . PHE A 1 189 ? -25.919 -10.336 41.265 1.00 60.12 189 PHE A CA 1
ATOM 1552 C C . PHE A 1 189 ? -25.320 -10.530 39.869 1.00 60.12 189 PHE A C 1
ATOM 1554 O O . PHE A 1 189 ? -24.112 -10.711 39.718 1.00 60.12 189 PHE A O 1
ATOM 1561 N N . LYS A 1 190 ? -26.174 -10.533 38.841 1.00 64.06 190 LYS A N 1
ATOM 1562 C CA . LYS A 1 190 ? -25.746 -10.572 37.439 1.00 64.06 190 LYS A CA 1
ATOM 1563 C C . LYS A 1 190 ? -25.717 -9.151 36.894 1.00 64.06 190 LYS A C 1
ATOM 1565 O O . LYS A 1 190 ? -26.776 -8.562 36.686 1.00 64.06 190 LYS A O 1
ATOM 1570 N N . SER A 1 191 ? -24.531 -8.609 36.642 1.00 71.25 191 SER A N 1
ATOM 1571 C CA . SER A 1 191 ? -24.369 -7.346 35.923 1.00 71.25 191 SER A CA 1
ATOM 1572 C C . SER A 1 191 ? -24.030 -7.626 34.456 1.00 71.25 191 SER A C 1
ATOM 1574 O O . SER A 1 191 ? -23.217 -8.492 34.142 1.00 71.25 191 SER A O 1
ATOM 1576 N N . GLN A 1 192 ? -24.700 -6.933 33.533 1.00 75.69 192 GLN A N 1
ATOM 1577 C CA . GLN A 1 192 ? -24.450 -7.055 32.095 1.00 75.69 192 GLN A CA 1
ATOM 1578 C C . GLN A 1 192 ? -23.621 -5.873 31.611 1.00 75.69 192 GLN A C 1
ATOM 1580 O O . GLN A 1 192 ? -24.027 -4.718 31.733 1.00 75.69 192 GLN A O 1
ATOM 1585 N N . ILE A 1 193 ? -22.469 -6.177 31.026 1.00 81.81 193 ILE A N 1
ATOM 1586 C CA . ILE A 1 193 ? -21.523 -5.201 30.501 1.00 81.81 193 ILE A CA 1
ATOM 1587 C C . ILE A 1 193 ? -21.490 -5.294 28.984 1.00 81.81 193 ILE A C 1
ATOM 1589 O O . ILE A 1 193 ? -21.581 -6.380 28.418 1.00 81.81 193 ILE A O 1
ATOM 1593 N N . ARG A 1 194 ? -21.344 -4.147 28.314 1.00 81.50 194 ARG A N 1
ATOM 1594 C CA . ARG A 1 194 ? -21.230 -4.084 26.856 1.00 81.50 194 ARG A CA 1
ATOM 1595 C C . ARG A 1 194 ? -19.865 -3.555 26.441 1.00 81.50 194 ARG A C 1
ATOM 1597 O O . ARG A 1 194 ? -19.510 -2.443 26.820 1.00 81.50 194 ARG A O 1
ATOM 1604 N N . VAL A 1 195 ? -19.149 -4.305 25.604 1.00 83.94 195 VAL A N 1
ATOM 1605 C CA . VAL A 1 195 ? -17.823 -3.919 25.082 1.00 83.94 195 VAL A CA 1
ATOM 1606 C C . VAL A 1 195 ? -17.807 -4.009 23.550 1.00 83.94 195 VAL A C 1
ATOM 1608 O O . VAL A 1 195 ? -18.382 -4.949 22.998 1.00 83.94 195 VAL A O 1
ATOM 1611 N N . PRO A 1 196 ? -17.145 -3.084 22.829 1.00 84.62 196 PRO A N 1
ATOM 1612 C CA . PRO A 1 196 ? -16.981 -3.183 21.383 1.00 84.62 196 PRO A CA 1
ATOM 1613 C C . PRO A 1 196 ? -16.350 -4.511 20.951 1.00 84.62 196 PRO A C 1
ATOM 1615 O O . PRO A 1 196 ? -15.361 -4.973 21.530 1.00 84.62 196 PRO A O 1
ATOM 1618 N N . LEU A 1 197 ? -16.926 -5.119 19.915 1.00 83.12 197 LEU A N 1
ATOM 1619 C CA . LEU A 1 197 ? -16.442 -6.374 19.336 1.00 83.12 197 LEU A CA 1
ATOM 1620 C C . LEU A 1 197 ? -15.620 -6.153 18.062 1.00 83.12 197 LEU A C 1
ATOM 1622 O O . LEU A 1 197 ? -14.742 -6.953 17.742 1.00 83.12 197 LEU A O 1
ATOM 1626 N N . LYS A 1 198 ? -15.952 -5.104 17.307 1.00 82.44 198 LYS A N 1
ATOM 1627 C CA . LYS A 1 198 ? -15.465 -4.861 15.951 1.00 82.44 198 LYS A CA 1
ATOM 1628 C C . LYS A 1 198 ? -15.101 -3.395 15.739 1.00 82.44 198 LYS A C 1
ATOM 1630 O O . LYS A 1 198 ? -15.614 -2.545 16.475 1.00 82.44 198 LYS A O 1
ATOM 1635 N N . PRO A 1 199 ? -14.283 -3.103 14.708 1.00 85.50 199 PRO A N 1
ATOM 1636 C CA . PRO A 1 199 ? -14.073 -1.739 14.252 1.00 85.50 199 PRO A CA 1
ATOM 1637 C C . PRO A 1 199 ? -15.407 -1.057 13.941 1.00 85.50 199 PRO A C 1
ATOM 1639 O O . PRO A 1 199 ? -16.403 -1.727 13.638 1.00 85.50 199 PRO A O 1
ATOM 1642 N N . SER A 1 200 ? -15.434 0.268 14.011 1.00 85.81 200 SER A N 1
ATOM 1643 C CA . SER A 1 200 ? -16.581 1.044 13.543 1.00 85.81 200 SER A CA 1
ATOM 1644 C C . SER A 1 200 ? -16.898 0.743 12.073 1.00 85.81 200 SER A C 1
ATOM 1646 O O . SER A 1 200 ? -16.017 0.374 11.285 1.00 85.81 200 SER A O 1
ATOM 1648 N N . LEU A 1 201 ? -18.172 0.896 11.690 1.00 82.88 201 LEU A N 1
ATOM 1649 C CA . LEU A 1 201 ? -18.598 0.685 10.300 1.00 82.88 201 LEU A CA 1
ATOM 1650 C C . LEU A 1 201 ? -17.817 1.597 9.349 1.00 82.88 201 LEU A C 1
ATOM 1652 O O . LEU A 1 201 ? -17.290 1.141 8.343 1.00 82.88 201 LEU A O 1
ATOM 1656 N N . THR A 1 202 ? -17.655 2.858 9.733 1.00 82.44 202 THR A N 1
ATOM 1657 C CA . THR A 1 202 ? -16.934 3.858 8.948 1.00 82.44 202 THR A CA 1
ATOM 1658 C C . THR A 1 202 ? -15.453 3.524 8.789 1.00 82.44 202 THR A C 1
ATOM 1660 O O . THR A 1 202 ? -14.901 3.697 7.707 1.00 82.44 202 THR A O 1
ATOM 1663 N N . LEU A 1 203 ? -14.795 3.012 9.837 1.00 87.56 203 LEU A N 1
ATOM 1664 C CA . LEU A 1 203 ? -13.418 2.536 9.711 1.00 87.56 203 LEU A CA 1
ATOM 1665 C C . LEU A 1 203 ? -13.339 1.323 8.779 1.00 87.56 203 LEU A C 1
ATOM 1667 O O . LEU A 1 203 ? -12.418 1.234 7.975 1.00 87.56 203 LEU A O 1
ATOM 1671 N N . SER A 1 204 ? -14.308 0.412 8.864 1.00 87.69 204 SER A N 1
ATOM 1672 C CA . SER A 1 204 ? -14.369 -0.762 7.987 1.00 87.69 204 SER A CA 1
ATOM 1673 C C . SER A 1 204 ? -14.528 -0.351 6.518 1.00 87.69 204 SER A C 1
ATOM 1675 O O . SER A 1 204 ? -13.761 -0.816 5.687 1.00 87.69 204 SER A O 1
ATOM 1677 N N . GLU A 1 205 ? -15.416 0.601 6.214 1.00 86.69 205 GLU A N 1
ATOM 1678 C CA . GLU A 1 205 ? -15.593 1.160 4.864 1.00 86.69 205 GLU A CA 1
ATOM 1679 C C . GLU A 1 205 ? -14.309 1.808 4.323 1.00 86.69 205 GLU A C 1
ATOM 1681 O O . GLU A 1 205 ? -13.949 1.608 3.163 1.00 86.69 205 GLU A O 1
ATOM 1686 N N . ILE A 1 206 ? -13.585 2.560 5.162 1.00 88.62 206 ILE A N 1
ATOM 1687 C CA . ILE A 1 206 ? -12.301 3.165 4.778 1.00 88.62 206 ILE A CA 1
ATOM 1688 C C . ILE A 1 206 ? -11.263 2.080 4.474 1.00 88.62 206 ILE A C 1
ATOM 1690 O O . ILE A 1 206 ? -10.550 2.167 3.475 1.00 88.62 206 ILE A O 1
ATOM 1694 N N . LEU A 1 207 ? -11.170 1.049 5.318 1.00 90.50 207 LEU A N 1
ATOM 1695 C CA . LEU A 1 207 ? -10.241 -0.061 5.112 1.00 90.50 207 LEU A CA 1
ATOM 1696 C C . LEU A 1 207 ? -10.590 -0.872 3.858 1.00 90.50 207 LEU A C 1
ATOM 1698 O O . LEU A 1 207 ? -9.686 -1.253 3.116 1.00 90.50 207 LEU A O 1
ATOM 1702 N N . ASP A 1 208 ? -11.874 -1.087 3.584 1.00 88.75 208 ASP A N 1
ATOM 1703 C CA . ASP A 1 208 ? -12.337 -1.760 2.372 1.00 88.75 208 ASP A CA 1
ATOM 1704 C C . ASP A 1 208 ? -11.991 -0.943 1.119 1.00 88.75 208 ASP A C 1
ATOM 1706 O O . ASP A 1 208 ? -11.438 -1.493 0.165 1.00 88.75 208 ASP A O 1
ATOM 1710 N N . GLN A 1 209 ? -12.202 0.379 1.142 1.00 89.25 209 GLN A N 1
ATOM 1711 C CA . GLN A 1 209 ? -11.821 1.266 0.038 1.00 89.25 209 GLN A CA 1
ATOM 1712 C C . GLN A 1 209 ? -10.307 1.255 -0.214 1.00 89.25 209 GLN A C 1
ATOM 1714 O O . GLN A 1 209 ? -9.866 1.178 -1.364 1.00 89.25 209 GLN A O 1
ATOM 1719 N N . LEU A 1 210 ? -9.501 1.302 0.852 1.00 90.56 210 LEU A N 1
ATOM 1720 C CA . LEU A 1 210 ? -8.044 1.193 0.763 1.00 90.56 210 LEU A CA 1
ATOM 1721 C C . LEU A 1 210 ? -7.621 -0.142 0.148 1.00 90.56 210 LEU A C 1
ATOM 1723 O O . LEU A 1 210 ? -6.740 -0.182 -0.712 1.00 90.56 210 LEU A O 1
ATOM 1727 N N . ASN A 1 211 ? -8.255 -1.234 0.573 1.00 90.62 211 ASN A N 1
ATOM 1728 C CA . ASN A 1 211 ? -7.984 -2.568 0.058 1.00 90.62 211 ASN A CA 1
ATOM 1729 C C . ASN A 1 211 ? -8.373 -2.693 -1.422 1.00 90.62 211 ASN A C 1
ATOM 1731 O O . ASN A 1 211 ? -7.626 -3.282 -2.205 1.00 90.62 211 ASN A O 1
ATOM 1735 N N . GLU A 1 212 ? -9.498 -2.107 -1.833 1.00 89.62 212 GLU A N 1
ATOM 1736 C CA . GLU A 1 212 ? -9.934 -2.071 -3.229 1.00 89.62 212 GLU A CA 1
ATOM 1737 C C . GLU A 1 212 ? -8.949 -1.278 -4.099 1.00 89.62 212 GLU A C 1
ATOM 1739 O O . GLU A 1 212 ? -8.498 -1.768 -5.137 1.00 89.62 212 GLU A O 1
ATOM 1744 N N . ASN A 1 213 ? -8.559 -0.077 -3.662 1.00 87.38 213 ASN A N 1
ATOM 1745 C CA . ASN A 1 213 ? -7.617 0.769 -4.397 1.00 87.38 213 ASN A CA 1
ATOM 1746 C C . ASN A 1 213 ? -6.248 0.109 -4.541 1.00 87.38 213 ASN A C 1
ATOM 1748 O O . ASN A 1 213 ? -5.667 0.091 -5.627 1.00 87.38 213 ASN A O 1
ATOM 1752 N N . LEU A 1 214 ? -5.760 -0.510 -3.470 1.00 89.25 214 LEU 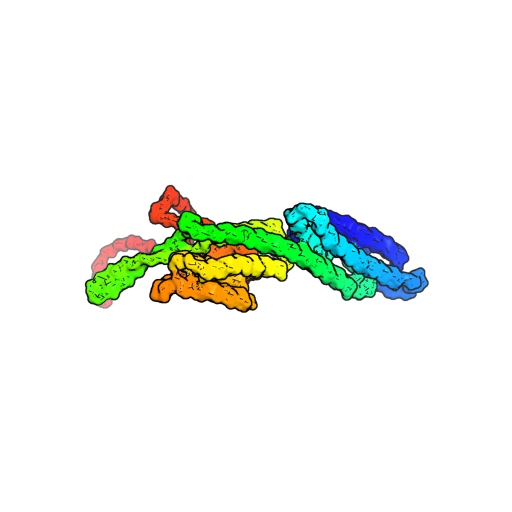A N 1
ATOM 1753 C CA . LEU A 1 214 ? -4.521 -1.266 -3.507 1.00 89.25 214 LEU A CA 1
ATOM 1754 C C . LEU A 1 214 ? -4.631 -2.484 -4.439 1.00 89.25 214 LEU A C 1
ATOM 1756 O O . LEU A 1 214 ? -3.714 -2.756 -5.216 1.00 89.25 214 LEU A O 1
ATOM 1760 N N . SER A 1 215 ? -5.766 -3.189 -4.415 1.00 87.56 215 SER A N 1
ATOM 1761 C CA . SER A 1 215 ? -6.022 -4.351 -5.275 1.00 87.56 215 SER A CA 1
ATOM 1762 C C . SER A 1 215 ? -6.016 -3.996 -6.764 1.00 87.56 215 SER A C 1
ATOM 1764 O O . SER A 1 215 ? -5.525 -4.797 -7.560 1.00 87.56 215 SER A O 1
ATOM 1766 N N . LYS A 1 216 ? -6.448 -2.782 -7.149 1.00 85.44 216 LYS A N 1
ATOM 1767 C CA . LYS A 1 216 ? -6.370 -2.285 -8.541 1.00 85.44 216 LYS A CA 1
ATOM 1768 C C . LYS A 1 216 ? -4.935 -2.241 -9.077 1.00 85.44 216 LYS A C 1
ATOM 1770 O O . LYS A 1 216 ? -4.718 -2.475 -10.262 1.00 85.44 216 LYS A O 1
ATOM 1775 N N . VAL A 1 217 ? -3.954 -1.968 -8.216 1.00 83.31 217 VAL A N 1
ATOM 1776 C CA . VAL A 1 217 ? -2.529 -1.850 -8.586 1.00 83.31 217 VAL A CA 1
ATOM 1777 C C . VAL A 1 217 ? -1.756 -3.162 -8.380 1.00 83.31 217 VAL A C 1
ATOM 1779 O O . VAL A 1 217 ? -0.600 -3.269 -8.793 1.00 83.31 217 VAL A O 1
ATOM 1782 N N . LEU A 1 218 ? -2.410 -4.185 -7.815 1.00 83.81 218 LEU A N 1
ATOM 1783 C CA . LEU A 1 218 ? -1.857 -5.496 -7.469 1.00 83.81 218 LEU A CA 1
ATOM 1784 C C . LEU A 1 218 ? -0.692 -5.400 -6.461 1.00 83.81 218 LEU A C 1
ATOM 1786 O O . LEU A 1 218 ? 0.471 -5.314 -6.864 1.00 83.81 218 LEU A O 1
ATOM 1790 N N . PRO A 1 219 ? -0.944 -5.509 -5.145 1.00 81.81 219 PRO A N 1
ATOM 1791 C CA . PRO A 1 219 ? 0.057 -5.203 -4.116 1.00 81.81 219 PRO A CA 1
ATOM 1792 C C . PRO A 1 219 ? 1.358 -6.013 -4.221 1.00 81.81 219 PRO A C 1
ATOM 1794 O O . PRO A 1 219 ? 2.436 -5.496 -3.947 1.00 81.81 219 PRO A O 1
ATOM 1797 N N . HIS A 1 220 ? 1.294 -7.261 -4.695 1.00 81.00 220 HIS A N 1
ATOM 1798 C CA . HIS A 1 220 ? 2.460 -8.142 -4.855 1.00 81.00 220 HIS A CA 1
ATOM 1799 C C . HIS A 1 220 ? 3.462 -7.692 -5.930 1.00 81.00 220 HIS A C 1
ATOM 1801 O O . HIS A 1 220 ? 4.571 -8.222 -6.008 1.00 81.00 220 HIS A O 1
ATOM 1807 N N . THR A 1 221 ? 3.067 -6.752 -6.782 1.00 82.69 221 THR A N 1
ATOM 1808 C CA . THR A 1 221 ? 3.906 -6.230 -7.861 1.00 82.69 221 THR A CA 1
ATOM 1809 C C . THR A 1 221 ? 4.577 -4.911 -7.477 1.00 82.69 221 THR A C 1
ATOM 1811 O O . THR A 1 221 ? 5.471 -4.466 -8.189 1.00 82.69 221 THR A O 1
ATOM 1814 N N . LEU A 1 222 ? 4.165 -4.267 -6.380 1.00 85.25 222 LEU A N 1
ATOM 1815 C CA . LEU A 1 222 ? 4.728 -2.993 -5.938 1.00 85.25 222 LEU A CA 1
ATOM 1816 C C . LEU A 1 222 ? 6.134 -3.164 -5.339 1.00 85.25 222 LEU A C 1
ATOM 1818 O O . LEU A 1 222 ? 6.414 -4.176 -4.684 1.00 85.25 222 LEU A O 1
ATOM 1822 N N . PRO A 1 223 ? 7.013 -2.154 -5.473 1.00 87.38 223 PRO A N 1
ATOM 1823 C CA . PRO A 1 223 ? 8.226 -2.087 -4.672 1.00 87.38 223 PRO A CA 1
ATOM 1824 C C . PRO A 1 223 ? 7.884 -2.121 -3.176 1.00 87.38 223 PRO A C 1
ATOM 1826 O O . PRO A 1 223 ? 7.023 -1.375 -2.707 1.00 87.38 223 PRO A O 1
ATOM 1829 N N . LYS A 1 224 ? 8.593 -2.954 -2.400 1.00 86.62 224 LYS A N 1
ATOM 1830 C CA . LYS A 1 224 ? 8.331 -3.138 -0.957 1.00 86.62 224 LYS A CA 1
ATOM 1831 C C . LYS A 1 224 ? 8.314 -1.812 -0.187 1.00 86.62 224 LYS A C 1
ATOM 1833 O O . LYS A 1 224 ? 7.502 -1.639 0.712 1.00 86.62 224 LYS A O 1
ATOM 1838 N N . GLN A 1 225 ? 9.196 -0.882 -0.548 1.00 87.94 225 GLN A N 1
ATOM 1839 C CA . GLN A 1 225 ? 9.264 0.438 0.076 1.00 87.94 225 GLN A CA 1
ATOM 1840 C C . GLN A 1 225 ? 7.989 1.257 -0.166 1.00 87.94 225 GLN A C 1
ATOM 1842 O O . GLN A 1 225 ? 7.440 1.805 0.784 1.00 87.94 225 GLN A O 1
ATOM 1847 N N . VAL A 1 226 ? 7.493 1.294 -1.407 1.00 89.12 226 VAL A N 1
ATOM 1848 C CA . VAL A 1 226 ? 6.256 2.005 -1.775 1.00 89.12 226 VAL A CA 1
ATOM 1849 C C . VAL A 1 226 ? 5.056 1.392 -1.055 1.00 89.12 226 VAL A C 1
ATOM 1851 O O . VAL A 1 226 ? 4.231 2.114 -0.508 1.00 89.12 226 VAL A O 1
ATOM 1854 N N . TYR A 1 227 ? 4.991 0.061 -0.995 1.00 90.19 227 TYR A N 1
ATOM 1855 C CA . TYR A 1 227 ? 3.933 -0.662 -0.291 1.00 90.19 227 TYR A CA 1
ATOM 1856 C C . TYR A 1 227 ? 3.884 -0.347 1.214 1.00 90.19 227 TYR A C 1
ATOM 1858 O O . TYR A 1 227 ? 2.819 -0.060 1.756 1.00 90.19 227 TYR A O 1
ATOM 1866 N N . LEU A 1 228 ? 5.035 -0.353 1.894 1.00 89.81 228 LEU A N 1
ATOM 1867 C CA . LEU A 1 228 ? 5.099 -0.001 3.315 1.00 89.81 228 LEU A CA 1
ATOM 1868 C C . LEU A 1 228 ? 4.710 1.463 3.546 1.00 89.81 228 LEU A C 1
ATOM 1870 O O . LEU A 1 228 ? 3.897 1.748 4.421 1.00 89.81 228 LEU A O 1
ATOM 1874 N N . GLN A 1 229 ? 5.213 2.377 2.711 1.00 90.56 229 GLN A N 1
ATOM 1875 C CA . GLN A 1 229 ? 4.844 3.792 2.776 1.00 90.56 229 GLN A CA 1
ATOM 1876 C C . GLN A 1 229 ? 3.351 4.024 2.515 1.00 90.56 229 GLN A C 1
ATOM 1878 O O . GLN A 1 229 ? 2.766 4.919 3.121 1.00 90.56 229 GLN A O 1
ATOM 1883 N N . PHE A 1 230 ? 2.725 3.219 1.651 1.00 91.81 230 PHE A N 1
ATOM 1884 C CA . PHE A 1 230 ? 1.282 3.247 1.429 1.00 91.81 230 PHE A CA 1
ATOM 1885 C C . PHE A 1 230 ? 0.508 2.964 2.709 1.00 91.81 230 PHE A C 1
ATOM 1887 O O . PHE A 1 230 ? -0.363 3.752 3.076 1.00 91.81 230 PHE A O 1
ATOM 1894 N N . ILE A 1 231 ? 0.849 1.890 3.418 1.00 91.25 231 ILE A N 1
ATOM 1895 C CA . ILE A 1 231 ? 0.179 1.551 4.676 1.00 91.25 231 ILE A CA 1
ATOM 1896 C C . ILE A 1 231 ? 0.438 2.646 5.717 1.00 91.25 231 ILE A C 1
ATOM 1898 O O . ILE A 1 231 ? -0.505 3.168 6.305 1.00 91.25 231 ILE A O 1
ATOM 1902 N N . GLU A 1 232 ? 1.696 3.046 5.907 1.00 91.88 232 GLU A N 1
ATOM 1903 C CA . GLU A 1 232 ? 2.080 4.019 6.935 1.00 91.88 232 GLU A CA 1
ATOM 1904 C C . GLU A 1 232 ? 1.418 5.387 6.743 1.00 91.88 232 GLU A C 1
ATOM 1906 O O . GLU A 1 232 ? 0.845 5.922 7.693 1.00 91.88 232 GLU A O 1
ATOM 1911 N N . LYS A 1 233 ? 1.446 5.950 5.525 1.00 91.94 233 LYS A N 1
ATOM 1912 C CA . LYS A 1 233 ? 0.857 7.272 5.260 1.00 91.94 233 LYS A CA 1
ATOM 1913 C C . LYS A 1 233 ? -0.669 7.258 5.386 1.00 91.94 233 LYS A C 1
ATOM 1915 O O . LYS A 1 233 ? -1.225 8.182 5.973 1.00 91.94 233 LYS A O 1
ATOM 1920 N N . ASN A 1 234 ? -1.345 6.217 4.892 1.00 92.06 234 ASN A N 1
ATOM 1921 C CA . ASN A 1 234 ? -2.804 6.113 5.010 1.00 92.06 234 ASN A CA 1
ATOM 1922 C C . ASN A 1 234 ? -3.247 5.900 6.464 1.00 92.06 234 ASN A C 1
ATOM 1924 O O . ASN A 1 234 ? -4.180 6.552 6.927 1.00 92.06 234 ASN A O 1
ATOM 1928 N N . VAL A 1 235 ? -2.548 5.050 7.224 1.00 92.50 235 VAL A N 1
ATOM 1929 C CA . VAL A 1 235 ? -2.825 4.861 8.658 1.00 92.50 235 VAL A CA 1
ATOM 1930 C C . VAL A 1 235 ? -2.578 6.151 9.430 1.00 92.50 235 VAL A C 1
ATOM 1932 O O . VAL A 1 235 ? -3.388 6.515 10.280 1.00 92.50 235 VAL A O 1
ATOM 1935 N N . PHE A 1 236 ? -1.500 6.875 9.123 1.00 92.88 236 PHE A N 1
ATOM 1936 C CA . PHE A 1 236 ? -1.231 8.172 9.736 1.00 92.88 236 PHE A CA 1
ATOM 1937 C C . PHE A 1 236 ? -2.348 9.187 9.458 1.00 92.88 236 PHE A C 1
ATOM 1939 O O . PHE A 1 236 ? -2.796 9.854 10.391 1.00 92.88 236 PHE A O 1
ATOM 1946 N N . ALA A 1 237 ? -2.839 9.265 8.216 1.00 92.06 237 ALA A N 1
ATOM 1947 C CA . ALA A 1 237 ? -3.970 10.120 7.858 1.00 92.06 237 ALA A CA 1
ATOM 1948 C C . ALA A 1 237 ? -5.214 9.774 8.695 1.00 92.06 237 ALA A C 1
ATOM 1950 O O . ALA A 1 237 ? -5.784 10.650 9.343 1.00 92.06 237 ALA A O 1
ATOM 1951 N N . ILE A 1 238 ? -5.566 8.489 8.799 1.00 92.00 238 ILE A N 1
ATOM 1952 C CA . ILE A 1 238 ? -6.697 8.029 9.620 1.00 92.00 238 ILE A CA 1
ATOM 1953 C C . ILE A 1 238 ? -6.497 8.399 11.102 1.00 92.00 238 ILE A C 1
ATOM 1955 O O . ILE A 1 238 ? -7.390 8.970 11.733 1.00 92.00 238 ILE A O 1
ATOM 1959 N N . LEU A 1 239 ? -5.316 8.127 11.669 1.00 92.44 239 LEU A N 1
ATOM 1960 C CA . LEU A 1 239 ? -5.001 8.442 13.068 1.00 92.44 239 LEU A CA 1
ATOM 1961 C C . LEU A 1 239 ? -5.052 9.947 13.355 1.00 92.44 239 LEU A C 1
ATOM 1963 O O . LEU A 1 239 ? -5.475 10.347 14.440 1.00 92.44 239 LEU A O 1
ATOM 1967 N N . ARG A 1 240 ? -4.674 10.793 12.391 1.00 91.88 240 ARG A N 1
ATOM 1968 C CA . ARG A 1 240 ? -4.785 12.251 12.513 1.00 91.88 240 ARG A CA 1
ATOM 1969 C C . ARG A 1 240 ? -6.234 12.683 12.739 1.00 91.88 240 ARG A C 1
ATOM 1971 O O . ARG A 1 240 ? -6.475 13.529 13.598 1.00 91.88 240 ARG A O 1
ATOM 1978 N N . HIS A 1 241 ? -7.195 12.078 12.042 1.00 88.88 241 HIS A N 1
ATOM 1979 C CA . HIS A 1 241 ? -8.617 12.346 12.280 1.00 88.88 241 HIS A CA 1
ATOM 1980 C C . HIS A 1 241 ? -9.068 11.850 13.661 1.00 88.88 241 HIS A C 1
ATOM 1982 O O . HIS A 1 241 ? -9.729 12.593 14.384 1.00 88.88 241 HIS A O 1
ATOM 1988 N N . TYR A 1 242 ? -8.636 10.661 14.096 1.00 89.81 242 TYR A N 1
ATOM 1989 C CA . TYR A 1 242 ? -8.903 10.188 15.464 1.00 89.81 242 TYR A CA 1
ATOM 1990 C C . TYR A 1 242 ? -8.316 11.095 16.548 1.00 89.81 242 TYR A C 1
ATOM 1992 O O . TYR A 1 242 ? -8.946 11.289 17.586 1.00 89.81 242 TYR A O 1
ATOM 2000 N N . LYS A 1 243 ? -7.156 11.713 16.307 1.00 90.88 243 LYS A N 1
ATOM 2001 C CA . LYS A 1 243 ? -6.577 12.696 17.229 1.00 90.88 243 LYS A CA 1
ATOM 2002 C C . LYS A 1 243 ? -7.466 13.933 17.392 1.00 90.88 243 LYS A C 1
ATOM 2004 O O . LYS A 1 243 ? -7.604 14.411 18.514 1.00 90.88 243 LYS A O 1
ATOM 2009 N N . ILE A 1 244 ? -8.081 14.413 16.309 1.00 88.25 244 ILE A N 1
ATOM 2010 C CA . ILE A 1 244 ? -9.043 15.528 16.350 1.00 88.25 244 ILE A CA 1
ATOM 2011 C C . ILE A 1 244 ? -10.288 15.121 17.156 1.00 88.25 244 ILE A C 1
ATOM 2013 O O . ILE A 1 244 ? -10.757 15.882 18.003 1.00 88.25 244 ILE A O 1
ATOM 2017 N N . TYR A 1 245 ? -10.788 13.892 16.980 1.00 83.06 245 TYR A N 1
ATOM 2018 C CA . TYR A 1 245 ? -11.911 13.388 17.785 1.00 83.06 245 TYR A CA 1
ATOM 2019 C C . TYR A 1 245 ? -11.567 13.242 19.264 1.00 83.06 245 TYR A C 1
ATOM 2021 O O . TYR A 1 245 ? -12.412 13.516 20.109 1.00 83.06 245 TYR A O 1
ATOM 2029 N N . ALA A 1 246 ? -10.333 12.862 19.596 1.00 87.06 246 ALA A N 1
ATOM 2030 C CA . ALA A 1 246 ? -9.885 12.756 20.982 1.00 87.06 246 ALA A CA 1
ATOM 2031 C C . ALA A 1 246 ? -9.901 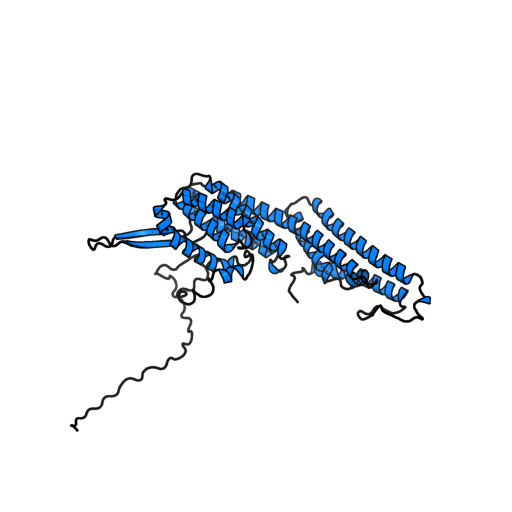14.104 21.729 1.00 87.06 246 ALA A C 1
ATOM 2033 O O . ALA A 1 246 ? -9.972 14.129 22.957 1.00 87.06 246 ALA A O 1
ATOM 2034 N N . GLU A 1 247 ? -9.842 15.221 20.999 1.00 87.88 247 GLU A N 1
ATOM 2035 C CA . GLU A 1 247 ? -9.941 16.581 21.545 1.00 87.88 247 GLU A CA 1
ATOM 2036 C C . GLU A 1 247 ? -11.391 17.075 21.656 1.00 87.88 247 GLU A C 1
ATOM 2038 O O . GLU A 1 247 ? -11.654 18.047 22.359 1.00 87.88 247 GLU A O 1
ATOM 2043 N N . SER A 1 248 ? -12.338 16.385 21.016 1.00 84.56 248 SER A N 1
ATOM 2044 C CA . SER A 1 248 ? -13.765 16.709 21.065 1.00 84.56 248 SER A CA 1
ATOM 2045 C C . SER A 1 248 ? -14.439 16.160 22.332 1.00 84.56 248 SER A C 1
ATOM 2047 O O . SER A 1 248 ? -13.924 15.265 23.013 1.00 84.56 248 SER A O 1
ATOM 2049 N N . ASP A 1 249 ? -15.630 16.674 22.644 1.00 83.00 249 ASP A N 1
ATOM 2050 C CA . ASP A 1 249 ? -16.455 16.143 23.729 1.00 83.00 249 ASP A CA 1
ATOM 2051 C C . ASP A 1 249 ? -17.193 14.883 23.276 1.00 83.00 249 ASP A C 1
ATOM 2053 O O . ASP A 1 249 ? -18.165 14.920 22.520 1.00 83.00 249 ASP A O 1
ATOM 2057 N N . LEU A 1 250 ? -16.682 13.743 23.737 1.00 82.69 250 LEU A N 1
ATOM 2058 C CA . LEU A 1 250 ? -17.183 12.415 23.419 1.00 82.69 250 LEU A CA 1
ATOM 2059 C C . LEU A 1 250 ? -17.884 11.800 24.627 1.00 82.69 250 LEU A C 1
ATOM 2061 O O . LEU A 1 250 ? -17.429 11.916 25.762 1.00 82.69 250 LEU A O 1
ATOM 2065 N N . ASN A 1 251 ? -18.961 11.070 24.365 1.00 86.12 251 ASN A N 1
ATOM 2066 C CA . ASN A 1 251 ? -19.584 10.183 25.335 1.00 86.12 251 ASN A CA 1
ATOM 2067 C C . ASN A 1 251 ? -18.662 8.984 25.623 1.00 86.12 251 ASN A C 1
ATOM 2069 O O . ASN A 1 251 ? -17.943 8.512 24.740 1.00 86.12 251 ASN A O 1
ATOM 2073 N N . GLN A 1 252 ? -18.753 8.415 26.822 1.00 86.62 252 GLN A N 1
ATOM 2074 C CA . GLN A 1 252 ? -17.950 7.273 27.267 1.00 86.62 252 GLN A CA 1
ATOM 2075 C C . GLN A 1 252 ? -17.993 6.095 26.278 1.00 86.62 252 GLN A C 1
ATOM 2077 O O . GLN A 1 252 ? -16.964 5.514 25.937 1.00 86.62 252 GLN A O 1
ATOM 2082 N N . LYS A 1 253 ? -19.178 5.774 25.738 1.00 84.94 253 LYS A N 1
ATOM 2083 C CA . LYS A 1 253 ? -19.335 4.702 24.737 1.00 84.94 253 LYS A CA 1
ATOM 2084 C C . LYS A 1 253 ? -18.634 5.013 23.410 1.00 84.94 253 LYS A C 1
ATOM 2086 O O . LYS A 1 253 ? -18.149 4.099 22.751 1.00 84.94 253 LYS A O 1
ATOM 2091 N N . GLN A 1 254 ? -18.582 6.286 23.013 1.00 84.12 254 GLN A N 1
ATOM 2092 C CA . GLN A 1 254 ? -17.859 6.719 21.810 1.00 84.12 254 GLN A CA 1
ATOM 2093 C C . GLN A 1 254 ? -16.358 6.609 22.023 1.00 84.12 254 GLN A C 1
ATOM 2095 O O . GLN A 1 254 ? -15.666 6.039 21.186 1.00 84.12 254 GLN A O 1
ATOM 2100 N N . ALA A 1 255 ? -15.877 7.096 23.169 1.00 88.69 255 ALA A N 1
ATOM 2101 C CA . ALA A 1 255 ? -14.478 6.982 23.549 1.00 88.69 255 ALA A CA 1
ATOM 2102 C C . ALA A 1 255 ? -14.031 5.512 23.565 1.00 88.69 255 ALA A C 1
ATOM 2104 O O . ALA A 1 255 ? -12.966 5.196 23.044 1.00 88.69 255 ALA A O 1
ATOM 2105 N N . LEU A 1 256 ? -14.876 4.594 24.053 1.00 89.12 256 LEU A N 1
ATOM 2106 C CA . LEU A 1 256 ? -14.582 3.158 24.051 1.00 89.12 256 LEU A CA 1
ATOM 2107 C C . LEU A 1 256 ? -14.525 2.554 22.633 1.00 89.12 256 LEU A C 1
ATOM 2109 O O . LEU A 1 256 ? -13.635 1.752 22.351 1.00 89.12 256 LEU A O 1
ATOM 2113 N N . GLN A 1 257 ? -15.430 2.947 21.728 1.00 89.06 257 GLN A N 1
ATOM 2114 C CA . GLN A 1 257 ? -15.403 2.495 20.329 1.00 89.06 257 GLN A CA 1
ATOM 2115 C C . GLN A 1 257 ? -14.180 3.041 19.577 1.00 89.06 257 GLN A C 1
ATOM 2117 O O . GLN A 1 257 ? -13.508 2.291 18.877 1.00 89.06 257 GLN A O 1
ATOM 2122 N N . PHE A 1 258 ? -13.841 4.320 19.746 1.00 89.81 258 PHE A N 1
ATOM 2123 C CA . PHE A 1 258 ? -12.657 4.903 19.109 1.00 89.81 258 PHE A CA 1
ATOM 2124 C C . PHE A 1 258 ? -11.352 4.370 19.707 1.00 89.81 258 PHE A C 1
ATOM 2126 O O . PHE A 1 258 ? -10.386 4.153 18.979 1.00 89.81 258 PHE A O 1
ATOM 2133 N N . LEU A 1 259 ? -11.333 4.055 21.006 1.00 91.81 259 LEU A N 1
ATOM 2134 C CA . LEU A 1 259 ? -10.225 3.333 21.629 1.00 91.81 259 LEU A CA 1
ATOM 2135 C C . LEU A 1 259 ? -10.042 1.944 21.000 1.00 91.81 259 LEU A C 1
ATOM 2137 O O . LEU A 1 259 ? -8.908 1.532 20.751 1.00 91.81 259 LEU A O 1
ATOM 2141 N N . PHE A 1 260 ? -11.139 1.227 20.730 1.00 92.12 260 PHE A N 1
ATOM 2142 C CA . PHE A 1 260 ? -11.091 -0.045 20.011 1.00 92.12 260 PHE A CA 1
ATOM 2143 C C . PHE A 1 260 ? -10.509 0.134 18.603 1.00 92.12 260 PHE A C 1
ATOM 2145 O O . PHE A 1 260 ? -9.588 -0.590 18.230 1.00 92.12 260 PHE A O 1
ATOM 2152 N N . ASP A 1 261 ? -11.006 1.114 17.846 1.00 92.12 261 ASP A N 1
ATOM 2153 C CA . ASP A 1 261 ? -10.585 1.399 16.470 1.00 92.12 261 ASP A CA 1
ATOM 2154 C C . ASP A 1 261 ? -9.081 1.707 16.371 1.00 92.12 261 ASP A C 1
ATOM 2156 O O . ASP A 1 261 ? -8.369 1.104 15.565 1.00 92.12 261 ASP A O 1
ATOM 2160 N N . VAL A 1 262 ? -8.566 2.596 17.230 1.00 93.56 262 VAL A N 1
ATOM 2161 C CA . VAL A 1 262 ? -7.139 2.963 17.238 1.00 93.56 262 VAL A CA 1
ATOM 2162 C C . VAL A 1 262 ? -6.270 1.773 17.637 1.00 93.56 262 VAL A C 1
ATOM 2164 O O . VAL A 1 262 ? -5.236 1.532 17.014 1.00 93.56 262 VAL A O 1
ATOM 2167 N N . LYS A 1 263 ? -6.698 0.968 18.618 1.00 92.38 263 LYS A N 1
ATOM 2168 C CA . LYS A 1 263 ? -5.982 -0.261 18.989 1.00 92.38 263 LYS A CA 1
ATOM 2169 C C . LYS A 1 263 ? -5.996 -1.313 17.889 1.00 92.38 263 LYS A C 1
ATOM 2171 O O . LYS A 1 263 ? -4.996 -2.012 17.707 1.00 92.38 263 LYS A O 1
ATOM 2176 N N . PHE A 1 264 ? -7.109 -1.438 17.173 1.00 92.12 264 PHE A N 1
ATOM 2177 C CA . PHE A 1 264 ? -7.214 -2.309 16.013 1.00 92.12 264 PHE A CA 1
ATOM 2178 C C . PHE A 1 264 ? -6.221 -1.872 14.932 1.00 92.12 264 PHE A C 1
ATOM 2180 O O . PHE A 1 264 ? -5.401 -2.688 14.520 1.00 92.12 264 PHE A O 1
ATOM 2187 N N . LEU A 1 265 ? -6.209 -0.588 14.555 1.00 92.25 265 LEU A N 1
ATOM 2188 C CA . LEU A 1 265 ? -5.262 -0.034 13.580 1.00 92.25 265 LEU A CA 1
ATOM 2189 C C . LEU A 1 265 ? -3.804 -0.232 14.004 1.00 92.25 265 LEU A C 1
ATOM 2191 O O . LEU A 1 265 ? -2.988 -0.687 13.202 1.00 92.25 265 LEU A O 1
ATOM 2195 N N . ALA A 1 266 ? -3.490 0.046 15.270 1.00 91.12 266 ALA A N 1
ATOM 2196 C CA . ALA A 1 266 ? -2.145 -0.120 15.810 1.00 91.12 266 ALA A CA 1
ATOM 2197 C C . ALA A 1 266 ? -1.675 -1.579 15.795 1.00 91.12 266 ALA A C 1
ATOM 2199 O O . ALA A 1 266 ? -0.505 -1.852 15.554 1.00 91.12 266 ALA A O 1
ATOM 2200 N N . THR A 1 267 ? -2.583 -2.530 16.014 1.00 88.94 267 THR A N 1
ATOM 2201 C CA . THR A 1 267 ? -2.242 -3.959 16.008 1.00 88.94 267 THR A CA 1
ATOM 2202 C C . THR A 1 267 ? -2.200 -4.539 14.590 1.00 88.94 267 THR A C 1
ATOM 2204 O O . THR A 1 267 ? -1.388 -5.419 14.308 1.00 88.94 267 THR A O 1
ATOM 2207 N N . PHE A 1 268 ? -3.082 -4.078 13.700 1.00 88.88 268 PHE A N 1
ATOM 2208 C CA . PHE A 1 268 ? -3.263 -4.633 12.358 1.00 88.88 268 PHE A CA 1
ATOM 2209 C C . PHE A 1 268 ? -2.276 -4.045 11.340 1.00 88.88 268 PHE A C 1
ATOM 2211 O O . PHE A 1 268 ? -1.604 -4.801 10.636 1.00 88.88 268 PHE A O 1
ATOM 2218 N N . CYS A 1 269 ? -2.155 -2.714 11.293 1.00 87.56 269 CYS A N 1
ATOM 2219 C CA . CYS A 1 269 ? -1.458 -2.007 10.217 1.00 87.56 269 CYS A CA 1
ATOM 2220 C C . CYS A 1 269 ? -0.075 -1.460 10.595 1.00 87.56 269 CYS A C 1
ATOM 2222 O O . CYS A 1 269 ? 0.695 -1.138 9.695 1.00 87.56 269 CYS A O 1
ATOM 2224 N N . ILE A 1 270 ? 0.247 -1.294 11.884 1.00 85.62 270 ILE A N 1
ATOM 2225 C CA . ILE A 1 270 ? 1.500 -0.643 12.308 1.00 85.62 270 ILE A CA 1
ATOM 2226 C C . ILE A 1 270 ? 2.556 -1.710 12.639 1.00 85.62 270 ILE A C 1
ATOM 2228 O O . ILE A 1 270 ? 2.350 -2.482 13.576 1.00 85.62 270 ILE A O 1
ATOM 2232 N N . PRO A 1 271 ? 3.693 -1.758 11.913 1.00 81.38 271 PRO A N 1
ATOM 2233 C CA . PRO A 1 271 ? 4.823 -2.605 12.278 1.00 81.38 271 PRO A CA 1
ATOM 2234 C C . PRO A 1 271 ? 5.420 -2.172 13.619 1.00 81.38 271 PRO A C 1
ATOM 2236 O O . PRO A 1 271 ? 5.547 -0.976 13.889 1.00 81.38 271 PRO A O 1
ATOM 2239 N N . ARG A 1 272 ? 5.886 -3.125 14.434 1.00 77.81 272 ARG A N 1
ATOM 2240 C CA . ARG A 1 272 ? 6.566 -2.815 15.709 1.00 77.81 272 ARG A CA 1
ATOM 2241 C C . ARG A 1 272 ? 7.850 -2.007 15.520 1.00 77.81 272 ARG A C 1
ATOM 2243 O O . ARG A 1 272 ? 8.287 -1.328 16.442 1.00 77.81 272 ARG A O 1
ATOM 2250 N N . GLU A 1 273 ? 8.451 -2.087 14.339 1.00 81.19 273 GLU A N 1
ATOM 2251 C CA . GLU A 1 273 ? 9.654 -1.350 13.969 1.00 81.19 273 GLU A CA 1
ATOM 2252 C C . GLU A 1 273 ? 9.396 0.161 13.838 1.00 81.19 273 GLU A C 1
ATOM 2254 O O . GLU A 1 273 ? 10.320 0.957 14.003 1.00 81.19 273 GLU A O 1
ATOM 2259 N N . ASN A 1 274 ? 8.149 0.576 13.583 1.00 83.69 274 ASN A N 1
ATOM 2260 C CA . ASN A 1 274 ? 7.786 1.982 13.440 1.00 83.69 274 ASN A CA 1
ATOM 2261 C C . ASN A 1 274 ? 7.429 2.601 14.803 1.00 83.69 274 ASN A C 1
ATOM 2263 O O . ASN A 1 274 ? 6.263 2.809 15.146 1.00 83.69 274 ASN A O 1
ATOM 2267 N N . SER A 1 275 ? 8.461 2.910 15.593 1.00 86.88 275 SER A N 1
ATOM 2268 C CA . SER A 1 275 ? 8.308 3.477 16.942 1.00 86.88 275 SER A CA 1
ATOM 2269 C C . SER A 1 275 ? 7.544 4.808 16.965 1.00 86.88 275 SER A C 1
ATOM 2271 O O . SER A 1 275 ? 6.844 5.095 17.938 1.00 86.88 275 SER A O 1
ATOM 2273 N N . GLN A 1 276 ? 7.631 5.604 15.895 1.00 90.69 276 GLN A N 1
ATOM 2274 C CA . GLN A 1 276 ? 6.951 6.896 15.783 1.00 90.69 276 GLN A CA 1
ATOM 2275 C C . GLN A 1 276 ? 5.432 6.727 15.710 1.00 90.69 276 GLN A C 1
ATOM 2277 O O . GLN A 1 276 ? 4.711 7.338 16.499 1.00 90.69 276 GLN A O 1
ATOM 2282 N N . LEU A 1 277 ? 4.941 5.866 14.811 1.00 88.88 277 LEU A N 1
ATOM 2283 C CA . LEU A 1 277 ? 3.508 5.592 14.685 1.00 88.88 277 LEU A CA 1
ATOM 2284 C C . LEU A 1 277 ? 2.953 4.851 15.903 1.00 88.88 277 LEU A C 1
ATOM 2286 O O . LEU A 1 277 ? 1.837 5.146 16.331 1.00 88.88 277 LEU A O 1
ATOM 2290 N N . VAL A 1 278 ? 3.734 3.945 16.502 1.00 90.69 278 VAL A N 1
ATOM 2291 C CA . VAL A 1 278 ? 3.348 3.277 17.754 1.00 90.69 278 VAL A CA 1
ATOM 2292 C C . VAL A 1 278 ? 3.132 4.308 18.862 1.00 90.69 278 VAL A C 1
ATOM 2294 O O . VAL A 1 278 ? 2.061 4.323 19.467 1.00 90.69 278 VAL A O 1
ATOM 2297 N N . THR A 1 279 ? 4.090 5.215 19.073 1.00 93.06 279 THR A N 1
ATOM 2298 C CA . THR A 1 279 ? 3.977 6.280 20.087 1.00 93.06 279 THR A CA 1
ATOM 2299 C C . THR A 1 279 ? 2.785 7.192 19.799 1.00 93.06 279 THR A C 1
ATOM 2301 O O . THR A 1 279 ? 1.956 7.419 20.672 1.00 93.06 279 THR A O 1
ATOM 2304 N N . TYR A 1 280 ? 2.623 7.623 18.545 1.00 93.50 280 TYR A N 1
ATOM 2305 C CA . TYR A 1 280 ? 1.503 8.473 18.135 1.00 93.50 280 TYR A CA 1
ATOM 2306 C C . TYR A 1 280 ? 0.136 7.812 18.373 1.00 93.50 280 TYR A C 1
ATOM 2308 O O . TYR A 1 280 ? -0.800 8.457 18.843 1.00 93.50 280 TYR A O 1
ATOM 2316 N N . SER A 1 281 ? 0.010 6.514 18.079 1.00 93.38 281 SER A N 1
ATOM 2317 C CA . SER A 1 281 ? -1.218 5.752 18.333 1.00 93.38 281 SER A CA 1
ATOM 2318 C C . SER A 1 281 ? -1.500 5.578 19.829 1.00 93.38 281 SER A C 1
ATOM 2320 O O . SER A 1 281 ? -2.659 5.628 20.249 1.00 93.38 281 SER A O 1
ATOM 2322 N N . GLN A 1 282 ? -0.449 5.424 20.637 1.00 93.81 282 GLN A N 1
ATOM 2323 C CA . GLN A 1 282 ? -0.548 5.285 22.084 1.00 93.81 282 GLN A CA 1
ATOM 2324 C C . GLN A 1 282 ? -1.000 6.598 22.736 1.00 93.81 282 GLN A C 1
ATOM 2326 O O . GLN A 1 282 ? -1.932 6.571 23.535 1.00 93.81 282 GLN A O 1
ATOM 2331 N N . ASP A 1 283 ? -0.462 7.743 22.303 1.00 94.69 283 ASP A N 1
ATOM 2332 C CA . ASP A 1 283 ? -0.897 9.067 22.768 1.00 94.69 283 ASP A CA 1
ATOM 2333 C C . ASP A 1 283 ? -2.400 9.291 22.526 1.00 94.69 283 ASP A C 1
ATOM 2335 O O . ASP A 1 283 ? -3.120 9.813 23.380 1.00 94.69 283 ASP A O 1
ATOM 2339 N N . ILE A 1 284 ? -2.902 8.879 21.356 1.00 93.75 284 ILE A N 1
ATOM 2340 C CA . ILE A 1 284 ? -4.331 8.963 21.026 1.00 93.75 284 ILE A CA 1
ATOM 2341 C C . ILE A 1 284 ? -5.147 8.021 21.921 1.00 93.75 284 ILE A C 1
ATOM 2343 O O . ILE A 1 284 ? -6.196 8.416 22.433 1.00 93.75 284 ILE A O 1
ATOM 2347 N N . CYS A 1 285 ? -4.668 6.793 22.147 1.00 93.62 285 CYS A N 1
ATOM 2348 C CA . CYS A 1 285 ? -5.319 5.857 23.063 1.00 93.62 285 CYS A CA 1
ATOM 2349 C C . CYS A 1 285 ? -5.432 6.440 24.474 1.00 93.62 285 CYS A C 1
ATOM 2351 O O . CYS A 1 285 ? -6.486 6.317 25.091 1.00 93.62 285 CYS A O 1
ATOM 2353 N N . ASP A 1 286 ? -4.383 7.083 24.980 1.00 93.81 286 ASP A N 1
ATOM 2354 C CA . ASP A 1 286 ? -4.361 7.635 26.335 1.00 93.81 286 ASP A CA 1
ATOM 2355 C C . ASP A 1 286 ? -5.311 8.832 26.483 1.00 93.81 286 ASP A C 1
ATOM 2357 O O . ASP A 1 286 ? -6.009 8.944 27.493 1.00 93.81 286 ASP A O 1
ATOM 2361 N N . LYS A 1 287 ? -5.461 9.652 25.432 1.00 93.38 287 LYS A N 1
ATOM 2362 C CA . LYS A 1 287 ? -6.515 10.679 25.373 1.00 93.38 287 LYS A CA 1
ATOM 2363 C C . LYS A 1 287 ? -7.927 10.086 25.389 1.00 93.38 287 LYS A C 1
ATOM 2365 O O . LYS A 1 287 ? -8.807 10.650 26.027 1.00 93.38 287 LYS A O 1
ATOM 2370 N N . PHE A 1 288 ? -8.174 8.965 24.709 1.00 92.06 288 PHE A N 1
ATOM 2371 C CA . PHE A 1 288 ? -9.488 8.315 24.775 1.00 92.06 288 PHE A CA 1
ATOM 2372 C C . PHE A 1 288 ? -9.741 7.648 26.129 1.00 92.06 288 PHE A C 1
ATOM 2374 O O . PHE A 1 288 ? -10.868 7.686 26.618 1.00 92.06 288 PHE A O 1
ATOM 2381 N N . ARG A 1 289 ? -8.709 7.085 26.770 1.00 92.19 289 ARG A N 1
ATOM 2382 C CA . ARG A 1 289 ? -8.821 6.508 28.120 1.00 92.19 289 ARG A CA 1
ATOM 2383 C C . ARG A 1 289 ? -9.209 7.547 29.162 1.00 92.19 289 ARG A C 1
ATOM 2385 O O . ARG A 1 289 ? -10.034 7.241 30.009 1.00 92.19 289 ARG A O 1
ATOM 2392 N N . SER A 1 290 ? -8.669 8.764 29.088 1.00 92.00 290 SER A N 1
ATOM 2393 C CA . SER A 1 290 ? -8.993 9.826 30.055 1.00 92.00 290 SER A CA 1
ATOM 2394 C C . SER A 1 290 ? -10.441 10.327 29.967 1.00 92.00 290 SER A C 1
ATOM 2396 O O . SER A 1 290 ? -10.908 11.011 30.873 1.00 92.00 290 SER A O 1
ATOM 2398 N N . LYS A 1 291 ? -11.161 9.978 28.892 1.00 88.19 291 LYS A N 1
ATOM 2399 C CA . LYS A 1 291 ? -12.587 10.278 28.688 1.00 88.19 291 LYS A CA 1
ATOM 2400 C C . LYS A 1 291 ? -13.514 9.159 29.190 1.00 88.19 291 LYS A C 1
ATOM 2402 O O . LYS A 1 291 ? -14.731 9.286 29.073 1.00 88.19 291 LYS A O 1
ATOM 2407 N N . VAL A 1 292 ? -12.963 8.057 29.702 1.00 89.44 292 VAL A N 1
ATOM 2408 C CA . VAL A 1 292 ? -13.708 6.917 30.254 1.00 89.44 292 VAL A CA 1
ATOM 2409 C C . VAL A 1 292 ? -13.493 6.874 31.764 1.00 89.44 292 VAL A C 1
ATOM 2411 O O . VAL A 1 292 ? -12.406 7.194 32.241 1.00 89.44 292 VAL A O 1
ATOM 2414 N N . ASP A 1 293 ? -14.523 6.484 32.515 1.00 89.19 293 ASP A N 1
ATOM 2415 C CA . ASP A 1 293 ? -14.392 6.279 33.957 1.00 89.19 293 ASP A CA 1
ATOM 2416 C C . ASP A 1 293 ? -13.296 5.226 34.261 1.00 89.19 293 ASP A C 1
ATOM 2418 O O . ASP A 1 293 ? -13.296 4.161 33.633 1.00 89.19 293 ASP A O 1
ATOM 2422 N N . PRO A 1 294 ? -12.347 5.497 35.181 1.00 87.94 294 PRO A N 1
ATOM 2423 C CA . PRO A 1 294 ? -11.254 4.578 35.497 1.00 87.94 294 PRO A CA 1
ATOM 2424 C C . PRO A 1 294 ? -11.702 3.190 35.971 1.00 87.94 294 PRO A C 1
ATOM 2426 O O . PRO A 1 294 ? -11.079 2.199 35.593 1.00 87.94 294 PRO A O 1
ATOM 2429 N N . PHE A 1 295 ? -12.782 3.098 36.754 1.00 86.00 295 PHE A N 1
ATOM 2430 C CA . PHE A 1 295 ? -13.286 1.816 37.254 1.00 86.00 295 PHE A CA 1
ATOM 2431 C C . PHE A 1 295 ? -13.902 0.998 36.122 1.00 86.00 295 PHE A C 1
ATOM 2433 O O . PHE A 1 295 ? -13.597 -0.185 35.962 1.00 86.00 295 PHE A O 1
ATOM 2440 N N . ASP A 1 296 ? -14.715 1.646 35.286 1.00 86.62 296 ASP A N 1
ATOM 2441 C CA . ASP A 1 296 ? -15.295 1.008 34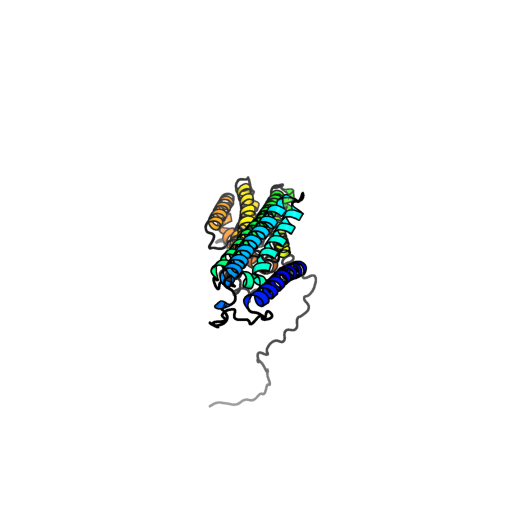.104 1.00 86.62 296 ASP A CA 1
ATOM 2442 C C . ASP A 1 296 ? -14.201 0.548 33.132 1.00 86.62 296 ASP A C 1
ATOM 2444 O O . ASP A 1 296 ? -14.282 -0.541 32.558 1.00 86.62 296 ASP A O 1
ATOM 2448 N N . LEU A 1 297 ? -13.147 1.352 32.956 1.00 86.81 297 LEU A N 1
ATOM 2449 C CA . LEU A 1 297 ? -12.034 1.005 32.083 1.00 86.81 297 LEU A CA 1
ATOM 2450 C C . LEU A 1 297 ? -11.322 -0.262 32.564 1.00 86.81 297 LEU A C 1
ATOM 2452 O O . LEU A 1 297 ? -11.081 -1.142 31.739 1.00 86.81 297 LEU A O 1
ATOM 2456 N N . ASP A 1 298 ? -11.025 -0.390 33.857 1.00 87.19 298 ASP A N 1
ATOM 2457 C CA . ASP A 1 298 ? -10.363 -1.579 34.409 1.00 87.19 298 ASP A CA 1
ATOM 2458 C C . ASP A 1 298 ? -11.185 -2.855 34.187 1.00 87.19 298 ASP A C 1
ATOM 2460 O O . ASP A 1 298 ? -10.632 -3.907 33.849 1.00 87.19 298 ASP A O 1
ATOM 2464 N N . VAL A 1 299 ? -12.514 -2.752 34.274 1.00 87.19 299 VAL A N 1
ATOM 2465 C CA . VAL A 1 299 ? -13.419 -3.871 33.992 1.00 87.19 299 VAL A CA 1
ATOM 2466 C C . VAL A 1 299 ? -13.482 -4.181 32.492 1.00 87.19 299 VAL A C 1
ATOM 2468 O O . VAL A 1 299 ? -13.448 -5.349 32.102 1.00 87.19 299 VAL A O 1
ATOM 2471 N N . PHE A 1 300 ? -13.552 -3.171 31.618 1.00 87.06 300 PHE A N 1
ATOM 2472 C CA . PHE A 1 300 ? -13.725 -3.372 30.170 1.00 87.06 300 PHE A CA 1
ATOM 2473 C C . PHE A 1 300 ? -12.430 -3.758 29.450 1.00 87.06 300 PHE A C 1
ATOM 2475 O O . PHE A 1 300 ? -12.468 -4.454 28.431 1.00 87.06 300 PHE A O 1
ATOM 2482 N N . TYR A 1 301 ? -11.276 -3.300 29.933 1.00 87.19 301 TYR A N 1
ATOM 2483 C CA . TYR A 1 301 ? -10.008 -3.359 29.210 1.00 87.19 301 TYR A CA 1
ATOM 2484 C C . TYR A 1 301 ? -9.526 -4.781 28.863 1.00 87.19 301 TYR A C 1
ATOM 2486 O O . TYR A 1 301 ? -9.085 -4.979 27.722 1.00 87.19 301 TYR A O 1
ATOM 2494 N N . PRO A 1 302 ? -9.632 -5.793 29.752 1.00 88.12 302 PRO A N 1
ATOM 2495 C CA . PRO A 1 302 ? -9.273 -7.172 29.415 1.00 88.12 302 PRO A CA 1
ATOM 2496 C C . PRO A 1 302 ? -10.101 -7.720 28.245 1.00 88.12 302 PRO A C 1
ATOM 2498 O O . PRO A 1 302 ? -9.553 -8.309 27.306 1.00 88.12 302 PRO A O 1
ATOM 2501 N N . TYR A 1 303 ? -11.412 -7.466 28.258 1.00 87.12 303 TYR A N 1
ATOM 2502 C CA . TYR A 1 303 ? -12.332 -7.894 27.204 1.00 87.12 303 TYR A CA 1
ATOM 2503 C C . TYR A 1 303 ? -12.092 -7.135 25.903 1.00 87.12 303 TYR A C 1
ATOM 2505 O O . TYR A 1 303 ? -12.037 -7.744 24.836 1.00 87.12 303 TYR A O 1
ATOM 2513 N N . LEU A 1 304 ? -11.852 -5.824 25.985 1.00 87.75 304 LEU A N 1
ATOM 2514 C CA . LEU A 1 304 ? -11.528 -4.996 24.828 1.00 87.75 304 LEU A CA 1
ATOM 2515 C C . LEU A 1 304 ? -10.252 -5.492 24.139 1.00 87.75 304 LEU A C 1
ATOM 2517 O O . LEU A 1 304 ? -10.230 -5.652 22.922 1.00 87.75 304 LEU A O 1
ATOM 2521 N N . GLN A 1 305 ? -9.201 -5.809 24.900 1.00 88.81 305 GLN A N 1
ATOM 2522 C CA . GLN A 1 305 ? -7.952 -6.328 24.340 1.00 88.81 305 GLN A CA 1
ATOM 2523 C C . GLN A 1 305 ? -8.137 -7.703 23.676 1.00 88.81 305 GLN A C 1
ATOM 2525 O O . GLN A 1 305 ? -7.546 -7.964 22.625 1.00 88.81 305 GLN A O 1
ATOM 2530 N N . SER A 1 306 ? -8.951 -8.579 24.273 1.00 87.69 306 SER A N 1
ATOM 2531 C CA . SER A 1 306 ? -9.307 -9.876 23.682 1.00 87.69 306 SER A CA 1
ATOM 2532 C C . SER A 1 306 ? -10.083 -9.698 22.372 1.00 87.69 306 SER A C 1
ATOM 2534 O O . SER A 1 306 ? -9.738 -10.295 21.349 1.00 87.69 306 SER A O 1
ATOM 2536 N N . ASN A 1 307 ? -11.065 -8.794 22.367 1.00 87.00 307 ASN A N 1
ATOM 2537 C CA . ASN A 1 307 ? -11.873 -8.480 21.193 1.00 87.00 307 ASN A CA 1
ATOM 2538 C C . ASN A 1 307 ? -11.038 -7.876 20.064 1.00 87.00 307 ASN A C 1
ATOM 2540 O O . ASN A 1 307 ? -11.210 -8.287 18.921 1.00 87.00 307 ASN A O 1
ATOM 2544 N N . VAL A 1 308 ? -10.085 -6.986 20.365 1.00 89.38 308 VAL A N 1
ATOM 2545 C CA . VAL A 1 308 ? -9.154 -6.446 19.361 1.00 89.38 308 VAL A CA 1
ATOM 2546 C C . VAL A 1 308 ? -8.361 -7.576 18.706 1.00 89.38 308 VAL A C 1
ATOM 2548 O O . VAL A 1 308 ? -8.311 -7.646 17.483 1.00 89.38 308 VAL A O 1
ATOM 2551 N N . LYS A 1 309 ? -7.796 -8.511 19.483 1.00 86.81 309 LYS A N 1
ATOM 2552 C CA . LYS A 1 309 ? -7.060 -9.661 18.921 1.00 86.81 309 LYS A CA 1
ATOM 2553 C C . LYS A 1 309 ? -7.948 -10.539 18.039 1.00 86.81 309 LYS A C 1
ATOM 2555 O O . LYS A 1 309 ? -7.524 -10.948 16.959 1.00 86.81 309 LYS A O 1
ATOM 2560 N N . ARG A 1 310 ? -9.178 -10.808 18.486 1.00 85.12 310 ARG A N 1
ATOM 2561 C CA . ARG A 1 310 ? -10.172 -11.583 17.733 1.00 85.12 310 ARG A CA 1
ATOM 2562 C C . ARG A 1 310 ? -10.543 -10.892 16.418 1.00 85.12 310 ARG A C 1
ATOM 2564 O O . ARG A 1 310 ? -10.507 -11.537 15.374 1.00 85.12 310 ARG A O 1
ATOM 2571 N N . ALA A 1 311 ? -10.827 -9.591 16.450 1.00 85.50 311 ALA A N 1
ATOM 2572 C CA . ALA A 1 311 ? -11.148 -8.800 15.265 1.00 85.50 311 ALA A CA 1
ATOM 2573 C C . ALA A 1 311 ? -9.967 -8.729 14.290 1.00 85.50 311 ALA A C 1
ATOM 2575 O O . ALA A 1 311 ? -10.145 -8.968 13.102 1.00 85.50 311 ALA A O 1
ATOM 2576 N N . VAL A 1 312 ? -8.752 -8.488 14.794 1.00 86.38 312 VAL A N 1
ATOM 2577 C CA . VAL A 1 312 ? -7.515 -8.517 13.999 1.00 86.38 312 VAL A CA 1
ATOM 2578 C C . VAL A 1 312 ? -7.369 -9.850 13.281 1.00 86.38 312 VAL A C 1
ATOM 2580 O O . VAL A 1 312 ? -7.061 -9.838 12.099 1.00 86.38 312 VAL A O 1
ATOM 2583 N N . GLY A 1 313 ? -7.613 -10.974 13.965 1.00 81.88 313 GLY A N 1
ATOM 2584 C CA . GLY A 1 313 ? -7.556 -12.316 13.381 1.00 81.88 313 GLY A CA 1
ATOM 2585 C C . GLY A 1 313 ? -8.586 -12.561 12.280 1.00 81.88 313 GLY A C 1
ATOM 2586 O O . GLY A 1 313 ? -8.250 -13.106 11.234 1.00 81.88 313 GLY A O 1
ATOM 2587 N N . GLN A 1 314 ? -9.824 -12.115 12.483 1.00 82.44 314 GLN A N 1
ATOM 2588 C CA . GLN A 1 314 ? -10.892 -12.256 11.488 1.00 82.44 314 GLN A CA 1
ATOM 2589 C C . GLN A 1 314 ? -10.651 -11.376 10.253 1.00 82.44 314 GLN A C 1
ATOM 2591 O O . GLN A 1 314 ? -10.875 -11.816 9.126 1.00 82.44 314 GLN A O 1
ATOM 2596 N N . SER A 1 315 ? -10.147 -10.156 10.447 1.00 84.50 315 SER A N 1
ATOM 2597 C CA . SER A 1 315 ? -9.911 -9.201 9.361 1.00 84.50 315 SER A CA 1
ATOM 2598 C C . SER A 1 315 ? -8.741 -9.577 8.447 1.00 84.50 315 SER A C 1
ATOM 2600 O O . SER A 1 315 ? -8.654 -9.043 7.347 1.00 84.50 315 SER A O 1
ATOM 2602 N N . GLN A 1 316 ? -7.864 -10.512 8.836 1.00 79.62 316 GLN A N 1
ATOM 2603 C CA . GLN A 1 316 ? -6.691 -10.903 8.029 1.00 79.62 316 GLN A CA 1
ATOM 2604 C C . GLN A 1 316 ? -7.076 -11.493 6.676 1.00 79.62 316 GLN A C 1
ATOM 2606 O O . GLN A 1 316 ? -6.381 -11.275 5.690 1.00 79.62 316 GLN A O 1
ATOM 2611 N N . ILE A 1 317 ? -8.172 -12.251 6.634 1.00 76.25 317 ILE A N 1
ATOM 2612 C CA . ILE A 1 317 ? -8.604 -12.939 5.415 1.00 76.25 317 ILE A CA 1
ATOM 2613 C C . ILE A 1 317 ? -9.081 -11.917 4.376 1.00 76.25 317 ILE A C 1
ATOM 2615 O O . ILE A 1 317 ? -8.818 -12.076 3.188 1.00 76.25 317 ILE A O 1
ATOM 2619 N N . ILE A 1 318 ? -9.753 -10.856 4.827 1.00 82.75 318 ILE A N 1
ATOM 2620 C CA . ILE A 1 318 ? -10.397 -9.863 3.958 1.00 82.75 318 ILE A CA 1
ATOM 2621 C C . ILE A 1 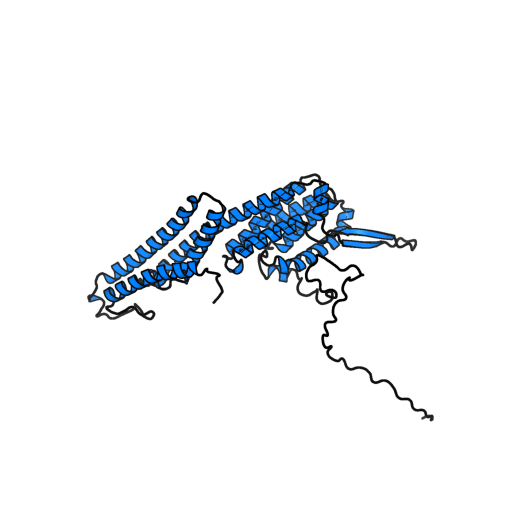318 ? -9.432 -8.718 3.629 1.00 82.75 318 ILE A C 1
ATOM 2623 O O . ILE A 1 318 ? -9.283 -8.329 2.473 1.00 82.75 318 ILE A O 1
ATOM 2627 N N . LEU A 1 319 ? -8.731 -8.211 4.644 1.00 86.19 319 LEU A N 1
ATOM 2628 C CA . LEU A 1 319 ? -7.850 -7.044 4.565 1.00 86.19 319 LEU A CA 1
ATOM 2629 C C . LEU A 1 319 ? -6.365 -7.438 4.538 1.00 86.19 319 LEU A C 1
ATOM 2631 O O . LEU A 1 319 ? -5.493 -6.640 4.881 1.00 86.19 319 LEU A O 1
ATOM 2635 N N . GLY A 1 320 ? -6.067 -8.671 4.118 1.00 81.88 320 GLY A N 1
ATOM 2636 C CA . GLY A 1 320 ? -4.723 -9.252 4.064 1.00 81.88 320 GLY A CA 1
ATOM 2637 C C . GLY A 1 320 ? -3.694 -8.401 3.315 1.00 81.88 320 GLY A C 1
ATOM 2638 O O . GLY A 1 320 ? -2.510 -8.420 3.638 1.00 81.88 320 GLY A O 1
ATOM 2639 N N . CYS A 1 321 ? -4.139 -7.611 2.336 1.00 83.81 321 CYS A N 1
ATOM 2640 C CA . CYS A 1 321 ? -3.275 -6.730 1.557 1.00 83.81 321 CYS A CA 1
ATOM 2641 C C . CYS A 1 321 ? -2.846 -5.464 2.310 1.00 83.81 321 CYS A C 1
ATOM 2643 O O . CYS A 1 321 ? -1.923 -4.801 1.852 1.00 83.81 321 CYS A O 1
ATOM 2645 N N . LEU A 1 322 ? -3.461 -5.118 3.442 1.00 85.75 322 LEU A N 1
ATOM 2646 C CA . LEU A 1 322 ? -3.104 -3.943 4.251 1.00 85.75 322 LEU A CA 1
ATOM 2647 C C . LEU A 1 322 ? -2.068 -4.259 5.340 1.00 85.75 322 LEU A C 1
ATOM 2649 O O . LEU A 1 322 ? -1.823 -3.455 6.237 1.00 85.75 322 LEU A O 1
ATOM 2653 N N . LEU A 1 323 ? -1.454 -5.439 5.268 1.00 85.00 323 LEU A N 1
ATOM 2654 C CA . LEU A 1 323 ? -0.507 -5.923 6.254 1.00 85.00 323 LEU A CA 1
ATOM 2655 C C . LEU A 1 323 ? 0.945 -5.638 5.884 1.00 85.00 323 LEU A C 1
ATOM 2657 O O . LEU A 1 323 ? 1.433 -6.170 4.891 1.00 85.00 323 LEU A O 1
ATOM 2661 N N . PRO A 1 324 ? 1.710 -4.941 6.740 1.00 81.50 324 PRO A N 1
ATOM 2662 C CA . PRO A 1 324 ? 3.094 -4.598 6.418 1.00 81.50 324 PRO A CA 1
ATOM 2663 C C . PRO A 1 324 ? 3.998 -5.803 6.127 1.00 81.50 324 PRO A C 1
ATOM 2665 O O . PRO A 1 324 ? 4.973 -5.706 5.380 1.00 81.50 324 PRO A O 1
ATOM 2668 N N . SER A 1 325 ? 3.706 -6.954 6.738 1.00 75.62 325 SER A N 1
ATOM 2669 C CA . SER A 1 325 ? 4.451 -8.193 6.527 1.00 75.62 325 SER A CA 1
ATOM 2670 C C . SER A 1 325 ? 3.602 -9.416 6.858 1.00 75.62 325 SER A C 1
ATOM 2672 O O . SER A 1 325 ? 2.890 -9.436 7.861 1.00 75.62 325 SER A O 1
ATOM 2674 N N . SER A 1 326 ? 3.772 -10.494 6.084 1.00 65.38 326 SER A N 1
ATOM 2675 C CA . SER A 1 326 ? 3.161 -11.802 6.365 1.00 65.38 326 SER A CA 1
ATOM 2676 C C . SER A 1 326 ? 3.575 -12.378 7.728 1.00 65.38 326 SER A C 1
ATOM 2678 O O . SER A 1 326 ? 2.826 -13.158 8.311 1.00 65.38 326 SER A O 1
ATOM 2680 N N . HIS A 1 327 ? 4.744 -11.996 8.259 1.00 64.75 327 HIS A N 1
ATOM 2681 C CA . HIS A 1 327 ? 5.216 -12.439 9.578 1.00 64.75 327 HIS A CA 1
ATOM 2682 C C . HIS A 1 327 ? 4.674 -11.588 10.733 1.00 64.75 327 HIS A C 1
ATOM 2684 O O . HIS A 1 327 ? 4.711 -12.029 11.884 1.00 64.75 327 HIS A O 1
ATOM 2690 N N . HIS A 1 328 ? 4.140 -10.396 10.441 1.00 67.75 328 HIS A N 1
ATOM 2691 C CA . HIS A 1 328 ? 3.635 -9.470 11.455 1.00 67.75 328 HIS A CA 1
ATOM 2692 C C . HIS A 1 328 ? 2.524 -10.121 12.293 1.00 67.75 328 HIS A C 1
ATOM 2694 O O . HIS A 1 328 ? 2.526 -10.032 13.518 1.00 67.75 328 HIS A O 1
ATOM 2700 N N . LEU A 1 329 ? 1.647 -10.896 11.650 1.00 59.06 329 LEU A N 1
ATOM 2701 C CA . LEU A 1 329 ? 0.526 -11.577 12.305 1.00 59.06 329 LEU A CA 1
ATOM 2702 C C . LEU A 1 329 ? 0.896 -12.889 12.987 1.00 59.06 329 LEU A C 1
ATOM 2704 O O . LEU A 1 329 ? 0.308 -13.219 14.016 1.00 59.06 329 LEU A O 1
ATOM 2708 N N . ALA A 1 330 ? 1.871 -13.629 12.454 1.00 60.69 330 ALA A N 1
ATOM 2709 C CA . ALA A 1 330 ? 2.368 -14.840 13.107 1.00 60.69 330 ALA A CA 1
ATOM 2710 C C . ALA A 1 330 ? 2.905 -14.512 14.513 1.00 60.69 330 ALA A C 1
ATOM 2712 O O . ALA A 1 330 ? 2.664 -15.251 15.465 1.00 60.69 330 ALA A O 1
ATOM 2713 N N . SER A 1 331 ? 3.520 -13.332 14.671 1.00 57.94 331 SER A N 1
ATOM 2714 C CA . SER A 1 331 ? 3.977 -12.806 15.965 1.00 57.94 331 SER A CA 1
ATOM 2715 C C . SER A 1 331 ? 2.851 -12.463 16.956 1.00 57.94 331 SER A C 1
ATOM 2717 O O . SER A 1 331 ? 3.106 -12.308 18.151 1.00 57.94 331 SER A O 1
ATOM 2719 N N . LEU A 1 332 ? 1.603 -12.342 16.485 1.00 59.44 332 LEU A N 1
ATOM 2720 C CA . LEU A 1 332 ? 0.436 -12.056 17.324 1.00 59.44 332 LEU A CA 1
ATOM 2721 C C . LEU A 1 332 ? -0.188 -13.328 17.926 1.00 59.44 332 LEU A C 1
ATOM 2723 O O . LEU A 1 332 ? -1.130 -13.220 18.710 1.00 59.44 332 LEU A O 1
ATOM 2727 N N . GLY A 1 333 ? 0.328 -14.523 17.598 1.00 54.31 333 GLY A N 1
ATOM 2728 C CA . GLY A 1 333 ? -0.108 -15.796 18.192 1.00 54.31 333 GLY A CA 1
ATOM 2729 C C . GLY A 1 333 ? -1.512 -16.248 17.771 1.00 54.31 333 GLY A C 1
ATOM 2730 O O . GLY A 1 333 ? -2.112 -17.098 18.425 1.00 54.31 333 GLY A O 1
ATOM 2731 N N . ILE A 1 334 ? -2.049 -15.677 16.689 1.00 55.69 334 ILE A N 1
ATOM 2732 C CA . ILE A 1 334 ? -3.429 -15.901 16.224 1.00 55.69 334 ILE A CA 1
ATOM 2733 C C . ILE A 1 334 ? -3.576 -17.266 15.516 1.00 55.69 334 ILE A C 1
ATOM 2735 O O . ILE A 1 334 ? -4.675 -17.806 15.436 1.00 55.69 334 ILE A O 1
ATOM 2739 N N . SER A 1 335 ? -2.471 -17.872 15.064 1.00 48.91 335 SER A N 1
ATOM 2740 C CA . SER A 1 335 ? -2.493 -19.106 14.262 1.00 48.91 335 SER A CA 1
ATOM 2741 C C . SER A 1 335 ? -2.612 -20.414 15.061 1.00 48.91 335 SER A C 1
ATOM 2743 O O . SER A 1 335 ? -2.899 -21.442 14.453 1.00 48.91 335 SER A O 1
ATOM 2745 N N . GLU A 1 336 ? -2.388 -20.429 16.382 1.00 43.62 336 GLU A N 1
ATOM 2746 C CA . GLU A 1 336 ? -2.252 -21.702 17.127 1.00 43.62 336 GLU A CA 1
ATOM 2747 C C . GLU A 1 336 ? -3.362 -21.986 18.148 1.00 43.62 336 GLU A C 1
ATOM 2749 O O . GLU A 1 336 ? -3.632 -23.151 18.428 1.00 43.62 336 GLU A O 1
ATOM 2754 N N . LYS A 1 337 ? -4.067 -20.971 18.669 1.00 45.50 337 LYS A N 1
ATOM 2755 C CA . LYS A 1 337 ? -5.058 -21.172 19.749 1.00 45.50 337 LYS A CA 1
ATOM 2756 C C . LYS A 1 337 ? -6.509 -21.388 19.299 1.00 45.50 337 LYS A C 1
ATOM 2758 O O . LYS A 1 337 ? -7.335 -21.760 20.122 1.00 45.50 337 LYS A O 1
ATOM 2763 N N . ASN A 1 338 ? -6.833 -21.206 18.018 1.00 45.16 338 ASN A N 1
ATOM 2764 C CA . ASN A 1 338 ? -8.228 -21.253 17.550 1.00 45.16 338 ASN A CA 1
ATOM 2765 C C . ASN A 1 338 ? -8.730 -22.646 17.129 1.00 45.16 338 ASN A C 1
ATOM 2767 O O . ASN A 1 338 ? -9.909 -22.781 16.813 1.00 45.16 338 ASN A O 1
ATOM 2771 N N . LYS A 1 339 ? -7.899 -23.699 17.177 1.00 45.06 339 LYS A N 1
ATOM 2772 C CA . LYS A 1 339 ? -8.333 -25.061 16.802 1.00 45.06 339 LYS A CA 1
ATOM 2773 C C . LYS A 1 339 ? -9.421 -25.652 17.709 1.00 45.06 339 LYS A C 1
ATOM 2775 O O . LYS A 1 339 ? -10.102 -26.576 17.285 1.00 45.06 339 LYS A O 1
ATOM 2780 N N . GLU A 1 340 ? -9.606 -25.130 18.920 1.00 43.25 340 GLU A N 1
ATOM 2781 C CA . GLU A 1 340 ? -10.577 -25.675 19.881 1.00 43.25 340 GLU A CA 1
ATOM 2782 C C . GLU A 1 340 ? -11.892 -24.873 19.963 1.00 43.25 340 GLU A C 1
ATOM 2784 O O . GLU A 1 340 ? -12.857 -25.355 20.548 1.00 43.25 340 GLU A O 1
ATOM 2789 N N . GLN A 1 341 ? -11.979 -23.684 19.345 1.00 43.09 341 GLN A N 1
ATOM 2790 C CA . GLN A 1 341 ? -13.172 -22.815 19.401 1.00 43.09 341 GLN A CA 1
ATOM 2791 C C . GLN A 1 341 ? -13.921 -22.643 18.069 1.00 43.09 341 GLN A C 1
ATOM 2793 O O . GLN A 1 341 ? -14.976 -22.006 18.042 1.00 43.09 341 GLN A O 1
ATOM 2798 N N . GLU A 1 342 ? -13.465 -23.254 16.975 1.00 44.47 342 GLU A N 1
ATOM 2799 C CA . GLU A 1 342 ? -14.235 -23.331 15.725 1.00 44.47 342 GLU A CA 1
ATOM 2800 C C . GLU A 1 342 ? -15.343 -24.403 15.796 1.00 44.47 342 GLU A C 1
ATOM 2802 O O . GLU A 1 342 ? -15.423 -25.302 14.967 1.00 44.47 342 GLU A O 1
ATOM 2807 N N . GLN A 1 343 ? -16.245 -24.322 16.781 1.00 42.38 343 GLN A N 1
ATOM 2808 C CA . GLN A 1 343 ? -17.522 -25.054 16.714 1.00 42.38 343 GLN A CA 1
ATOM 2809 C C . GLN A 1 343 ? -18.554 -24.362 15.811 1.00 42.38 343 GLN A C 1
ATOM 2811 O O . GLN A 1 343 ? -19.597 -24.941 15.529 1.00 42.38 343 GLN A O 1
ATOM 2816 N N . ASN A 1 344 ? -18.275 -23.150 15.319 1.00 39.28 344 ASN A N 1
ATOM 2817 C CA . ASN A 1 344 ? -19.177 -22.418 14.432 1.00 39.28 344 ASN A CA 1
ATOM 2818 C C . ASN A 1 344 ? -18.412 -21.851 13.225 1.00 39.28 344 ASN A C 1
ATOM 2820 O O . ASN A 1 344 ? -17.742 -20.824 13.367 1.00 39.28 344 ASN A O 1
ATOM 2824 N N . PRO A 1 345 ? -18.508 -22.472 12.036 1.00 40.72 345 PRO A N 1
ATOM 2825 C CA . PRO A 1 345 ? -17.890 -21.943 10.831 1.00 40.72 345 PRO A CA 1
ATOM 2826 C C . PRO A 1 345 ? -18.723 -20.757 10.331 1.00 40.72 345 PRO A C 1
ATOM 2828 O O . PRO A 1 345 ? -19.743 -20.933 9.670 1.00 40.72 345 PRO A O 1
ATOM 2831 N N . SER A 1 346 ? -18.311 -19.533 10.656 1.00 43.88 346 SER A N 1
ATOM 2832 C CA . SER A 1 346 ? -18.881 -18.328 10.049 1.00 43.88 346 SER A CA 1
ATOM 2833 C C . SER A 1 346 ? -17.816 -17.660 9.185 1.00 43.88 346 SER A C 1
ATOM 2835 O O . SER A 1 346 ? -16.930 -16.973 9.687 1.00 43.88 346 SER A O 1
ATOM 2837 N N . LEU A 1 347 ? -17.890 -17.905 7.872 1.00 48.03 347 LEU A N 1
ATOM 2838 C CA . LEU A 1 347 ? -17.000 -17.326 6.854 1.00 48.03 347 LEU A CA 1
ATOM 2839 C C . LEU A 1 347 ? -17.263 -15.827 6.606 1.00 48.03 347 LEU A C 1
ATOM 2841 O O . LEU A 1 347 ? -16.455 -15.165 5.966 1.00 48.03 347 LEU A O 1
ATOM 2845 N N . LEU A 1 348 ? -18.352 -15.272 7.147 1.00 44.69 348 LEU A N 1
ATOM 2846 C CA . LEU A 1 348 ? -18.635 -13.837 7.171 1.00 44.69 348 LEU A CA 1
ATOM 2847 C C . LEU A 1 348 ? -19.301 -13.480 8.501 1.00 44.69 348 LEU A C 1
ATOM 2849 O O . LEU A 1 348 ? -20.452 -13.827 8.756 1.00 44.69 348 LEU A O 1
ATOM 2853 N N . ALA A 1 349 ? -18.604 -12.718 9.341 1.00 49.44 349 ALA A N 1
ATOM 2854 C CA . ALA A 1 349 ? -19.069 -12.345 10.676 1.00 49.44 349 ALA A CA 1
ATOM 2855 C C . ALA A 1 349 ? -20.217 -11.303 10.684 1.00 49.44 349 ALA A C 1
ATOM 2857 O O . ALA A 1 349 ? -20.339 -10.547 11.644 1.00 49.44 349 ALA A O 1
ATOM 2858 N N . LEU A 1 350 ? -21.041 -11.200 9.638 1.00 42.19 350 LEU A N 1
ATOM 2859 C CA . LEU A 1 350 ? -22.249 -10.359 9.643 1.00 42.19 350 LEU A CA 1
ATOM 2860 C C . LEU A 1 350 ? -23.439 -11.045 10.329 1.00 42.19 350 LEU A C 1
ATOM 2862 O O . LEU A 1 350 ? -24.419 -10.389 10.664 1.00 42.19 350 LEU A O 1
ATOM 2866 N N . SER A 1 351 ? -23.339 -12.345 10.608 1.00 38.94 351 SER A N 1
ATOM 2867 C CA . SER A 1 351 ? -24.325 -13.061 11.411 1.00 38.94 351 SER A CA 1
ATOM 2868 C C . SER A 1 351 ? -23.638 -14.125 12.263 1.00 38.94 351 SER A C 1
ATOM 2870 O O . SER A 1 351 ? -23.173 -15.158 11.788 1.00 38.94 351 SER A O 1
ATOM 2872 N N . THR A 1 352 ? -23.540 -13.866 13.563 1.00 46.66 352 THR A N 1
ATOM 2873 C CA . THR A 1 352 ? -23.488 -14.960 14.534 1.00 46.66 352 THR A CA 1
ATOM 2874 C C . THR A 1 352 ? -24.919 -15.471 14.651 1.00 46.66 352 THR A C 1
ATOM 2876 O O . THR A 1 352 ? -25.797 -14.658 14.961 1.00 46.66 352 THR A O 1
ATOM 2879 N N . PRO A 1 353 ? -25.193 -16.758 14.379 1.00 42.56 353 PRO A N 1
ATOM 2880 C CA . PRO A 1 353 ? -26.538 -17.274 14.521 1.00 42.56 353 PRO A CA 1
ATOM 2881 C C . PRO A 1 353 ? -26.949 -17.111 15.985 1.00 42.56 353 PRO A C 1
ATOM 2883 O O . PRO A 1 353 ? -26.283 -17.600 16.897 1.00 42.56 353 PRO A O 1
ATOM 2886 N N . SER A 1 354 ? -28.041 -16.380 16.207 1.00 42.88 354 SER A N 1
ATOM 2887 C CA . SER A 1 354 ? -28.857 -16.602 17.395 1.00 42.88 354 SER A CA 1
ATOM 2888 C C . SER A 1 354 ? -29.211 -18.092 17.434 1.00 42.88 354 SER A C 1
ATOM 2890 O O . SER A 1 354 ? -29.278 -18.731 16.384 1.00 42.88 354 SER A O 1
ATOM 2892 N N . ILE A 1 355 ? -29.435 -18.635 18.628 1.00 49.81 355 ILE A N 1
ATOM 2893 C CA . ILE A 1 355 ? -29.744 -20.045 18.945 1.00 49.81 355 ILE A CA 1
ATOM 2894 C C . ILE A 1 355 ? -30.830 -20.698 18.051 1.00 49.81 355 ILE A C 1
ATOM 2896 O O . ILE A 1 355 ? -31.009 -21.911 18.064 1.00 49.81 355 ILE A O 1
ATOM 2900 N N . THR A 1 356 ? -31.526 -19.913 17.234 1.00 46.69 356 THR A N 1
ATOM 2901 C CA . THR A 1 356 ? -32.447 -20.326 16.180 1.00 46.69 356 THR A CA 1
ATOM 2902 C C . THR A 1 356 ? -31.832 -20.122 14.787 1.00 46.69 356 THR A C 1
ATOM 2904 O O . THR A 1 356 ? -32.081 -19.134 14.094 1.00 46.69 356 THR A O 1
ATOM 2907 N N . THR A 1 357 ? -31.023 -21.080 14.336 1.00 48.25 357 THR A N 1
ATOM 2908 C CA . THR A 1 357 ? -30.563 -21.140 12.943 1.00 48.25 357 THR A CA 1
ATOM 2909 C C . THR A 1 357 ? -31.768 -21.289 12.002 1.00 48.25 357 THR A C 1
ATOM 2911 O O . THR A 1 357 ? -32.471 -22.293 12.028 1.00 48.25 357 THR A O 1
ATOM 2914 N N . TRP A 1 358 ? -32.029 -20.284 11.155 1.00 46.28 358 TRP A N 1
ATOM 2915 C CA . TRP A 1 358 ? -33.090 -20.335 10.128 1.00 46.28 358 TRP A CA 1
ATOM 2916 C C . TRP A 1 358 ? -32.837 -21.395 9.044 1.00 46.28 358 TRP A C 1
ATOM 2918 O O . TRP A 1 358 ? -33.765 -21.804 8.354 1.00 46.28 358 TRP A O 1
ATOM 2928 N N . PHE A 1 359 ? -31.598 -21.877 8.927 1.00 51.16 359 PHE A N 1
ATOM 2929 C CA . PHE A 1 359 ? -31.236 -23.011 8.087 1.00 51.16 359 PHE A CA 1
ATOM 2930 C C . PHE A 1 359 ? -30.383 -23.981 8.898 1.00 51.16 359 PHE A C 1
ATOM 2932 O O . PHE A 1 359 ? -29.341 -23.606 9.440 1.00 51.16 359 PHE A O 1
ATOM 2939 N N . SER A 1 360 ? -30.821 -25.235 8.988 1.00 51.47 360 SER A N 1
ATOM 2940 C CA . SER A 1 360 ? -30.011 -26.309 9.556 1.00 51.47 360 SER A CA 1
ATOM 2941 C C . SER A 1 360 ? -28.792 -26.526 8.661 1.00 51.47 360 SER A C 1
ATOM 2943 O O . SER A 1 360 ? -28.937 -26.736 7.456 1.00 51.47 360 SER A O 1
ATOM 2945 N N . LEU A 1 361 ? -27.592 -26.452 9.239 1.00 52.19 361 LEU A N 1
ATOM 2946 C CA . LEU A 1 361 ? -26.355 -26.757 8.525 1.00 52.19 361 LEU A CA 1
ATOM 2947 C C . LEU A 1 361 ? -26.458 -28.172 7.944 1.00 52.19 361 LEU A C 1
ATOM 2949 O O . LEU A 1 361 ? -26.772 -29.121 8.666 1.00 52.19 361 LEU A O 1
ATOM 2953 N N . LEU A 1 362 ? -26.221 -28.308 6.637 1.00 52.66 362 LEU A N 1
ATOM 2954 C CA . LEU A 1 362 ? -26.169 -29.617 5.996 1.00 52.66 362 LEU A CA 1
ATOM 2955 C C . LEU A 1 362 ? -25.053 -30.437 6.661 1.00 52.66 362 LEU A C 1
ATOM 2957 O O . LEU A 1 362 ? -23.936 -29.928 6.794 1.00 52.66 362 LEU A O 1
ATOM 2961 N N . PRO A 1 363 ? -25.323 -31.679 7.093 1.00 44.75 363 PRO A N 1
ATOM 2962 C CA . PRO A 1 363 ? -24.320 -32.505 7.739 1.00 44.75 363 PRO A CA 1
ATOM 2963 C C . PRO A 1 363 ? -23.215 -32.824 6.733 1.00 44.75 363 PRO A C 1
ATOM 2965 O O . PRO A 1 363 ? -23.384 -33.643 5.831 1.00 44.75 363 PRO A O 1
ATOM 2968 N N . ILE A 1 364 ? -22.066 -32.170 6.888 1.00 45.69 364 ILE A N 1
ATOM 2969 C CA . ILE A 1 364 ? -20.842 -32.560 6.197 1.00 45.69 364 ILE A CA 1
ATOM 2970 C C . ILE A 1 364 ? -20.395 -33.858 6.865 1.00 45.69 364 ILE A C 1
ATOM 2972 O O . ILE A 1 364 ? -19.897 -33.861 7.99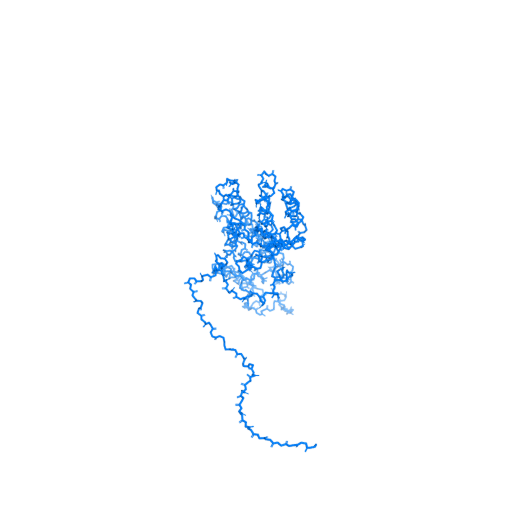0 1.00 45.69 364 ILE A O 1
ATOM 2976 N N . SER A 1 365 ? -20.629 -34.981 6.192 1.00 38.06 365 SER A N 1
ATOM 2977 C CA . SER A 1 365 ? -20.186 -36.301 6.627 1.00 38.06 365 SER A CA 1
ATOM 2978 C C . SER A 1 365 ? -18.663 -36.386 6.530 1.00 38.06 365 SER A C 1
ATOM 2980 O O . SER A 1 365 ? -18.119 -36.862 5.534 1.00 38.06 365 SER A O 1
ATOM 2982 N N . VAL A 1 366 ? -17.959 -35.903 7.552 1.00 44.47 366 VAL A N 1
ATOM 2983 C CA . VAL A 1 366 ? -16.543 -36.224 7.733 1.00 44.47 366 VAL A CA 1
ATOM 2984 C C . VAL A 1 366 ? -16.481 -37.661 8.261 1.00 44.47 366 VAL A C 1
ATOM 2986 O O . VAL A 1 366 ? -17.054 -37.932 9.319 1.00 44.47 366 VAL A O 1
ATOM 2989 N N . PRO A 1 367 ? -15.839 -38.611 7.558 1.00 39.97 367 PRO A N 1
ATOM 2990 C CA . PRO A 1 367 ? -15.657 -39.953 8.088 1.00 39.97 367 PRO A CA 1
ATOM 2991 C C . PRO A 1 367 ? -14.763 -39.876 9.328 1.00 39.97 367 PRO A C 1
ATOM 2993 O O . PRO A 1 367 ? -13.593 -39.502 9.257 1.00 39.97 367 PRO A O 1
ATOM 2996 N N . THR A 1 368 ? -15.329 -40.213 10.483 1.00 39.81 368 THR A N 1
ATOM 2997 C CA . THR A 1 368 ? -14.593 -40.344 11.738 1.00 39.81 368 THR A CA 1
ATOM 2998 C C . THR A 1 368 ? -13.577 -41.489 11.625 1.00 39.81 368 THR A C 1
ATOM 3000 O O . THR A 1 368 ? -13.942 -42.595 11.209 1.00 39.81 368 THR A O 1
ATOM 3003 N N . PRO A 1 369 ? -12.299 -41.293 12.001 1.00 39.47 369 PRO A N 1
ATOM 3004 C CA . PRO A 1 369 ? -11.392 -42.415 12.188 1.00 39.47 369 PRO A CA 1
ATOM 3005 C C . PRO A 1 369 ? -11.910 -43.249 13.365 1.00 39.47 369 PRO A C 1
ATOM 3007 O O . PRO A 1 369 ? -12.097 -42.746 14.474 1.00 39.47 369 PRO A O 1
ATOM 3010 N N . LYS A 1 370 ? -12.205 -44.525 13.096 1.00 32.75 370 LYS A N 1
ATOM 3011 C CA . LYS A 1 370 ? -12.740 -45.488 14.064 1.00 32.75 370 LYS A CA 1
ATOM 3012 C C . LYS A 1 370 ? -11.810 -45.605 15.278 1.00 32.75 370 LYS A C 1
ATOM 3014 O O . LYS A 1 370 ? -10.784 -46.274 15.210 1.00 32.75 370 LYS A O 1
ATOM 3019 N N . SER A 1 371 ? -12.215 -45.013 16.399 1.00 30.23 371 SER A N 1
ATOM 3020 C CA . SER A 1 371 ? -11.801 -45.461 17.727 1.00 30.23 371 SER A CA 1
ATOM 3021 C C . SER A 1 371 ? -12.556 -46.754 18.034 1.00 30.23 371 SER A C 1
ATOM 3023 O O . SER A 1 371 ? -13.788 -46.787 18.023 1.00 30.23 371 SER A O 1
ATOM 3025 N N . ALA A 1 372 ? -11.819 -47.845 18.221 1.00 35.62 372 ALA A N 1
ATOM 3026 C CA . ALA A 1 372 ? -12.372 -49.130 18.606 1.00 35.62 372 ALA A CA 1
ATOM 3027 C C . ALA A 1 372 ? -12.714 -49.119 20.101 1.00 35.62 372 ALA A C 1
ATOM 3029 O O . ALA A 1 372 ? -11.815 -49.088 20.937 1.00 35.62 372 ALA A O 1
ATOM 3030 N N . ALA A 1 373 ? -14.001 -49.212 20.439 1.00 29.62 373 ALA A N 1
ATOM 3031 C CA . ALA A 1 373 ? -14.432 -49.687 21.748 1.00 29.62 373 ALA A CA 1
ATOM 3032 C C . ALA A 1 373 ? -15.851 -50.274 21.693 1.00 29.62 373 ALA A C 1
ATOM 3034 O O . ALA A 1 373 ? -16.801 -49.588 21.329 1.00 29.62 373 ALA A O 1
ATOM 3035 N N . GLY A 1 374 ? -15.974 -51.530 22.135 1.00 27.92 374 GLY A N 1
ATOM 3036 C CA . GLY A 1 374 ? -17.192 -52.048 22.761 1.00 27.92 374 GLY A CA 1
ATOM 3037 C C . GLY A 1 374 ? -17.970 -53.107 21.980 1.00 27.92 374 GLY A C 1
ATOM 3038 O O . GLY A 1 374 ? -18.896 -52.783 21.246 1.00 27.92 374 GLY A O 1
ATOM 3039 N N . GLN A 1 375 ? -17.692 -54.388 22.244 1.00 28.92 375 GLN A N 1
ATOM 3040 C CA . GLN A 1 375 ? -18.726 -55.426 22.183 1.00 28.92 375 GLN A CA 1
ATOM 3041 C C . GLN A 1 375 ? -19.197 -55.733 23.608 1.00 28.92 375 GLN A C 1
ATOM 3043 O O . GLN A 1 375 ? -18.420 -56.164 24.460 1.00 28.92 375 GLN A O 1
ATOM 3048 N N . LEU A 1 376 ? -20.483 -55.471 23.847 1.00 29.44 376 LEU A N 1
ATOM 3049 C CA . LEU A 1 376 ? -21.225 -55.849 25.043 1.00 29.44 376 LEU A CA 1
ATOM 3050 C C . LEU A 1 376 ? -21.698 -57.316 24.959 1.00 29.44 376 LEU A C 1
ATOM 3052 O O . LEU A 1 376 ? -22.220 -57.748 23.938 1.00 29.44 376 LEU A O 1
ATOM 3056 N N . THR A 1 377 ? -21.565 -57.990 26.106 1.00 30.70 377 THR A N 1
ATOM 3057 C CA . THR A 1 377 ? -22.476 -58.961 26.752 1.00 30.70 377 THR A CA 1
ATOM 3058 C C . THR A 1 377 ? -22.869 -60.285 26.070 1.00 30.70 377 THR A C 1
ATOM 3060 O O . THR A 1 377 ? -23.580 -60.350 25.076 1.00 30.70 377 THR A O 1
ATOM 3063 N N . SER A 1 378 ? -22.604 -61.386 26.789 1.00 28.70 378 SER A N 1
ATOM 3064 C CA . SER A 1 378 ? -23.526 -62.527 26.871 1.00 28.70 378 SER A CA 1
ATOM 3065 C C . SER A 1 378 ? -23.436 -63.200 28.244 1.00 28.70 378 SER A C 1
ATOM 3067 O O . SER A 1 378 ? -22.372 -63.629 28.680 1.00 28.70 378 SER A O 1
ATOM 3069 N N . LYS A 1 379 ? -24.593 -63.311 28.904 1.00 31.27 379 LYS A N 1
ATOM 3070 C CA . LYS A 1 379 ? -24.849 -64.082 30.128 1.00 31.27 379 LYS A CA 1
ATOM 3071 C C . LYS A 1 379 ? -24.435 -65.553 29.968 1.00 31.27 379 LYS A C 1
ATOM 3073 O O . LYS A 1 379 ? -24.746 -66.150 28.941 1.00 31.27 379 LYS A O 1
ATOM 3078 N N . LYS A 1 380 ? -23.932 -66.174 31.042 1.00 29.20 380 LYS A N 1
ATOM 3079 C CA . LYS A 1 380 ? -24.334 -67.532 31.460 1.00 29.20 380 LYS A CA 1
ATOM 3080 C C . LYS A 1 380 ? -24.001 -67.790 32.936 1.00 29.20 380 LYS A C 1
ATOM 3082 O O . LYS A 1 380 ? -22.935 -67.450 33.426 1.00 29.20 380 LYS A O 1
ATOM 3087 N N . SER A 1 381 ? -24.995 -68.360 33.608 1.00 28.16 381 SER A N 1
ATOM 3088 C CA . SER A 1 381 ? -25.015 -68.886 34.975 1.00 28.16 381 SER A CA 1
ATOM 3089 C C . SER A 1 381 ? -24.052 -70.065 35.152 1.00 28.16 381 SER A C 1
ATOM 3091 O O . SER A 1 381 ? -24.007 -70.909 34.261 1.00 28.16 381 SER A O 1
ATOM 3093 N N . ALA A 1 382 ? -23.369 -70.164 36.300 1.00 29.42 382 ALA A N 1
ATOM 3094 C CA . ALA A 1 382 ? -23.426 -71.329 37.199 1.00 29.42 382 ALA A CA 1
ATOM 3095 C C . ALA A 1 382 ? -22.432 -71.202 38.372 1.00 29.42 382 ALA A C 1
ATOM 3097 O O . ALA A 1 382 ? -21.323 -70.700 38.237 1.00 29.42 382 ALA A O 1
ATOM 3098 N N . LYS A 1 383 ? -22.886 -71.687 39.529 1.00 31.31 383 LYS A N 1
ATOM 3099 C CA . LYS A 1 383 ? -22.193 -71.855 40.814 1.00 31.31 383 LYS A CA 1
ATOM 3100 C C . LYS A 1 383 ? -20.926 -72.723 40.687 1.00 31.31 383 LYS A C 1
ATOM 3102 O O . LYS A 1 383 ? -21.005 -73.741 40.011 1.00 31.31 383 LYS A O 1
ATOM 3107 N N . HIS A 1 384 ? -19.863 -72.439 41.452 1.00 29.50 384 HIS A N 1
ATOM 3108 C CA . HIS A 1 384 ? -19.384 -73.316 42.541 1.00 29.50 384 HIS A CA 1
ATOM 3109 C C . HIS A 1 384 ? -18.149 -72.778 43.298 1.00 29.50 384 HIS A C 1
ATOM 3111 O O . HIS A 1 384 ? -17.509 -71.826 42.878 1.00 29.50 384 HIS A O 1
ATOM 3117 N N . TYR A 1 385 ? -17.955 -73.394 44.467 1.00 29.44 385 TYR A N 1
ATOM 3118 C CA . TYR A 1 385 ? -17.146 -73.105 45.657 1.00 29.44 385 TYR A CA 1
ATOM 3119 C C . TYR A 1 385 ? -15.634 -72.835 45.502 1.00 29.44 385 TYR A C 1
ATOM 3121 O O . TYR A 1 385 ? -15.014 -73.251 44.532 1.00 29.44 385 TYR A O 1
ATOM 3129 N N . SER A 1 386 ? -15.101 -72.205 46.567 1.00 30.80 386 SER A N 1
ATOM 3130 C CA . SER A 1 386 ? -13.768 -72.323 47.207 1.00 30.80 386 SER A CA 1
ATOM 3131 C C . SER A 1 386 ? -12.866 -73.451 46.676 1.00 30.80 386 SER A C 1
ATOM 3133 O O . SER A 1 386 ? -13.339 -74.568 46.490 1.00 30.80 386 SER A O 1
ATOM 3135 N N . ILE A 1 387 ? -11.563 -73.246 46.462 1.00 34.38 387 ILE A N 1
ATOM 3136 C CA . ILE A 1 387 ? -10.486 -72.883 47.411 1.00 34.38 387 ILE A CA 1
ATOM 3137 C C . ILE A 1 387 ? -9.422 -72.065 46.676 1.00 34.38 387 ILE A C 1
ATOM 3139 O O . ILE A 1 387 ? -9.151 -72.405 45.501 1.00 34.38 387 ILE A O 1
#